Protein AF-0000000070257167 (afdb_homodimer)

Organism: Medicago truncatula (NCBI:txid3880)

Nearest PDB structures (foldseek):
  3zs3-assembly1_A  TM=9.873E-01  e=2.657E-37  Malus domestica
  2ahn-assembly1_A  TM=9.752E-01  e=2.116E-35  Prunus avium
  7p23-assembly2_B  TM=8.818E-01  e=1.161E-22  Puccinia graminis f. sp. tritici CRL 75-36-700-3
  1du5-assembly1_B  TM=8.766E-01  e=6.763E-22  Zea mays
  4mbt-assembly2_B  TM=9.005E-01  e=2.572E-20  Vitis vinifera

InterPro domains:
  IPR001938 Thaumatin family [PF00314] (28-242)
  IPR001938 Thaumatin family [PIRSF002703] (9-243)
  IPR001938 Thaumatin family [PR00347] (23-35)
  IPR001938 Thaumatin family [PR00347] (71-82)
  IPR001938 Thaumatin family [PR00347] (122-138)
  IPR001938 Thaumatin family [PR00347] (232-241)
  IPR001938 Thaumatin family [PS51367] (21-242)
  IPR001938 Thaumatin family [PTHR31048] (12-242)
  IPR001938 Thaumatin family [SM00205] (24-242)
  IPR017949 Thaumatin, conserved site [PS00316] (83-99)
  IPR037176 Osmotin/thaumatin-like superfamily [G3DSA:2.60.110.10] (22-242)
  IPR037176 Osmotin/thaumatin-like superfamily [SSF49870] (23-243)

pLDDT: mean 91.08, std 15.76, range [30.22, 98.94]

Radius of gyration: 24.65 Å; Cα contacts (8 Å, |Δi|>4): 1338; chains: 2; bounding box: 74×54×113 Å

Foldseek 3Di:
DPPPPPPPPPPPPPPPPPLFFFKEKEFEQDQAKWKKAKAWDDPDDTFPAGIDIHGHGRMDMGTDGPFTKIKMWIFAQWDQDPQFIFGLAQTQRPSDRGSRRGGTDDPTWMWIKGHHGPFAKIKIWIARQFWYAFWKKKFWADFDDPGDIHTQQFDLQVVAPPQQFDADPVGGGRIGGQPCNRPVDCLRQCDDVRVDPVSNDDDPRLVSRCVRGVQYHSHDNSPVRTMDMGTRNTHMYMYTNDDD/DDPPPPPPPPPPPPPPPPLFFFKEKEFEQDQAKWKKAKAWDDPDDDFPAGIDIHGHGRMDMGTDGPFTKIKMWIFAQWDQDPQFIFGLAQTQRPSDRGSRNGGGDDPTWMWIKGHHGPFAKIKIWIARQFWYAFWKKKFWADFDDPGDIHTQQFDLQVVAPPQQFDADPVGGGRIGGQPCNRPVDCLRQCDDVRVDPVSNDDDPRLVSRCVRGVQHHSHDNSPVRTMDIGTRNTHMYMYTNDDD

Secondary structure (DSSP, 8-state):
---------------------EEEEEEE-SSS-BEEEEEE-TTPPPPS-SB--B-TT-EEEEEE-SSEEEEEEEEBS-EEETTEEE-SBS---SSSSS-TT--PPSS--EEEEEEPGGG--EEEEEE-TT-BSS-EEEEEES-BS--PPEEE-S-GGGG--GGGEEEPTTSSEEEE--HHHHH--HHHHT-GGG-STTTS---HHHHHHHHH-TTSB-STT--TTT-EEEBS--EEEEEES---/---------------------EEEEEEE-SSS-BEEEEEE-TTPPPPS-SB--B-TT-EEEEEE-SSEEEEEEEEBS-EEETTEEE-SBS---SBSSS-TT--PPSS--EEEEEEPGGG--EEEEEE-TT-BSS-EEEEEES-BS--PPEEE-S-GGGG--GGGEEE-TTSSEEEE--HHHHH--HHHHT-GGG-STTTS---HHHHHHHHH-TTSB-STT--TTT-EEEBS--EEEEEES---

Sequence (488 aa):
MKNTHVALCFSLAFLFYAVGGAKVTFTNRCEYTVWPGTLTGDQKPQLSTTGFELGPGATIEVDLPSPWSGRFWGRTGCSNNNGKFSCATADCASGQVGCNGAGAIPPATLVEITVATNGGQDFYDVSNVDGFNVPMSVTPQGGSGDCKTSSCPGNINVVCPSELQVIGSDGSVVACKSACLALNEDKYCCRGDYNTEEKCPPTDYSMVFKNQCPGAYSYAYDDKSSTFTCFARPDYAITFCPSNMKNTHVALCFSLAFLFYAVGGAKVTFTNRCEYTVWPGTLTGDQKPQLSTTGFELGPGATIEVDLPSPWSGRFWGRTGCSNNNGKFSCATADCASGQVGCNGAGAIPPATLVEITVATNGGQDFYDVSNVDGFNVPMSVTPQGGSGDCKTSSCPGNINVVCPSELQVIGSDGSVVACKSACLALNEDKYCCRGDYNTEEKCPPTDYSMVFKNQCPGAYSYAYDDKSSTFTCFARPDYAITFCPSN

Solvent-accessible surface area (backbone atoms only — not comparable to full-atom values): 24733 Å² total; per-residue (Å²): 134,86,82,76,79,78,79,78,76,78,77,78,76,77,73,74,72,64,86,72,40,32,42,37,37,39,35,24,59,34,96,53,59,34,30,40,36,33,34,49,43,84,76,44,53,63,55,98,63,20,30,45,84,33,44,57,71,35,72,52,75,47,76,36,60,59,59,36,41,33,36,36,34,59,20,32,70,64,47,71,58,93,79,38,29,45,39,72,31,25,28,38,75,58,36,44,72,41,18,69,66,10,36,51,26,56,30,29,28,31,38,38,42,34,40,37,56,94,38,36,69,22,40,37,29,22,34,24,55,51,5,32,50,54,27,35,30,43,30,53,45,71,49,42,80,67,52,58,69,21,34,22,44,37,66,53,41,82,72,42,54,78,89,28,49,36,68,41,98,86,67,45,59,54,20,20,39,20,58,24,76,60,65,70,38,44,69,60,34,40,33,80,92,14,60,42,62,89,57,28,59,88,46,78,63,33,44,57,45,26,73,45,14,64,34,19,21,32,42,67,70,38,50,89,60,18,60,40,42,34,21,57,60,34,28,36,35,37,29,33,42,35,77,125,134,87,81,75,80,77,78,79,78,77,76,77,75,75,72,74,71,65,87,72,41,34,42,36,34,38,34,24,59,35,97,51,60,33,31,40,36,34,34,50,41,81,78,46,54,64,55,97,63,21,30,44,84,34,45,55,71,35,72,52,77,48,77,36,60,59,58,36,41,32,40,36,35,59,18,32,70,64,48,70,57,94,78,38,27,44,39,73,32,24,28,37,74,57,35,43,72,39,18,67,64,9,35,51,28,55,30,29,28,33,38,38,42,35,40,34,56,93,38,36,70,23,41,39,28,22,35,25,55,50,4,32,49,54,28,33,29,43,30,52,44,71,48,42,80,69,52,56,71,22,33,21,44,38,64,53,40,81,73,40,54,78,87,28,48,37,70,40,97,85,66,44,60,53,20,21,40,19,56,24,75,60,65,68,37,45,69,58,34,39,33,80,93,14,60,40,61,88,58,27,59,89,46,76,63,33,43,58,46,25,73,45,14,64,32,19,20,33,42,70,71,37,49,89,58,17,59,40,40,34,21,56,60,35,27,34,37,36,28,32,42,36,78,125

Structure (mmCIF, N/CA/C/O backbone):
data_AF-0000000070257167-model_v1
#
loop_
_entity.id
_entity.type
_entity.pdbx_description
1 polymer 'Allergen Pru protein, putative'
#
loop_
_atom_site.group_PDB
_atom_site.id
_atom_site.type_symbol
_atom_site.label_atom_id
_atom_site.label_alt_id
_atom_site.label_comp_id
_atom_site.label_asym_id
_atom_site.label_entity_id
_atom_site.label_seq_id
_atom_site.pdbx_PDB_ins_code
_atom_site.Cartn_x
_atom_site.Cartn_y
_atom_site.Cartn_z
_atom_site.occupancy
_atom_site.B_iso_or_equiv
_atom_site.auth_seq_id
_atom_site.auth_comp_id
_atom_site.auth_asym_id
_atom_site.auth_atom_id
_atom_site.pdbx_PDB_model_num
ATOM 1 N N . MET A 1 1 ? 49.188 25.219 -53.656 1 30.22 1 MET A N 1
ATOM 2 C CA . MET A 1 1 ? 48.812 24.125 -52.75 1 30.22 1 MET A CA 1
ATOM 3 C C . MET A 1 1 ? 47.594 24.531 -51.906 1 30.22 1 MET A C 1
ATOM 5 O O . MET A 1 1 ? 47.719 25.406 -51.031 1 30.22 1 MET A O 1
ATOM 9 N N . LYS A 1 2 ? 46.344 24.562 -52.562 1 38.53 2 LYS A N 1
ATOM 10 C CA . LYS A 1 2 ? 45.094 24.953 -51.938 1 38.53 2 LYS A CA 1
ATOM 11 C C . LYS A 1 2 ? 44.812 24.094 -50.719 1 38.53 2 LYS A C 1
ATOM 13 O O . LYS A 1 2 ? 44.906 22.875 -50.75 1 38.53 2 LYS A O 1
ATOM 18 N N . ASN A 1 3 ? 44.938 24.625 -49.469 1 40.5 3 ASN A N 1
ATOM 19 C CA . ASN A 1 3 ? 44.625 24.109 -48.125 1 40.5 3 ASN A CA 1
ATOM 20 C C . ASN A 1 3 ? 43.156 23.781 -48 1 40.5 3 ASN A C 1
ATOM 22 O O . ASN A 1 3 ? 42.312 24.688 -48.031 1 40.5 3 ASN A O 1
ATOM 26 N N . THR A 1 4 ? 42.625 22.672 -48.594 1 44.19 4 THR A N 1
ATOM 27 C CA . THR A 1 4 ? 41.281 22.219 -48.344 1 44.19 4 THR A CA 1
ATOM 28 C C . THR A 1 4 ? 41.031 21.938 -46.875 1 44.19 4 THR A C 1
ATOM 30 O O . THR A 1 4 ? 41.719 21.094 -46.281 1 44.19 4 THR A O 1
ATOM 33 N N . HIS A 1 5 ? 40.531 22.875 -46.094 1 41.56 5 HIS A N 1
ATOM 34 C CA . HIS A 1 5 ? 40.062 22.672 -44.719 1 41.56 5 HIS A CA 1
ATOM 35 C C . HIS A 1 5 ? 38.969 21.625 -44.656 1 41.56 5 HIS A C 1
ATOM 37 O O . HIS A 1 5 ? 37.969 21.734 -45.344 1 41.56 5 HIS A O 1
ATOM 43 N N . VAL A 1 6 ? 39.344 20.328 -44.469 1 47.47 6 VAL A N 1
ATOM 44 C CA . VAL A 1 6 ? 38.375 19.281 -44.188 1 47.47 6 VAL A CA 1
ATOM 45 C C . VAL A 1 6 ? 37.688 19.594 -42.844 1 47.47 6 VAL A C 1
ATOM 47 O O . VAL A 1 6 ? 38.312 19.734 -41.812 1 47.47 6 VAL A O 1
ATOM 50 N N . ALA A 1 7 ? 36.531 20.141 -42.938 1 39.12 7 ALA A N 1
ATOM 51 C CA . ALA A 1 7 ? 35.656 20.297 -41.781 1 39.12 7 ALA A CA 1
ATOM 52 C C . ALA A 1 7 ? 35.219 18.938 -41.219 1 39.12 7 ALA A C 1
ATOM 54 O O . ALA A 1 7 ? 34.562 18.156 -41.906 1 39.12 7 ALA A O 1
ATOM 55 N N . LEU A 1 8 ? 36 18.438 -40.281 1 39.59 8 LEU A N 1
ATOM 56 C CA . LEU A 1 8 ? 35.562 17.266 -39.531 1 39.59 8 LEU A CA 1
ATOM 57 C C . LEU A 1 8 ? 34.281 17.562 -38.75 1 39.59 8 LEU A C 1
ATOM 59 O O . LEU A 1 8 ? 34.281 18.438 -37.875 1 39.59 8 LEU A O 1
ATOM 63 N N . CYS A 1 9 ? 33.125 17.391 -39.344 1 35.88 9 CYS A N 1
ATOM 64 C CA . CYS A 1 9 ? 31.875 17.438 -38.594 1 35.88 9 CYS A CA 1
ATOM 65 C C . CYS A 1 9 ? 31.812 16.344 -37.531 1 35.88 9 CYS A C 1
ATOM 67 O O . CYS A 1 9 ? 31.859 15.164 -37.875 1 35.88 9 CYS A O 1
ATOM 69 N N . PHE A 1 10 ? 32.281 16.656 -36.312 1 37.31 10 PHE A N 1
ATOM 70 C CA . PHE A 1 10 ? 32.031 15.766 -35.188 1 37.31 10 PHE A CA 1
ATOM 71 C C . PHE A 1 10 ? 30.547 15.602 -34.938 1 37.31 10 PHE A C 1
ATOM 73 O O . PHE A 1 10 ? 29.875 16.562 -34.531 1 37.31 10 PHE A O 1
ATOM 80 N N . SER A 1 11 ? 29.875 14.695 -35.625 1 35.47 11 SER A N 1
ATOM 81 C CA . SER A 1 11 ? 28.516 14.336 -35.188 1 35.47 11 SER A CA 1
ATOM 82 C C . SER A 1 11 ? 28.516 13.828 -33.75 1 35.47 11 SER A C 1
ATOM 84 O O . SER A 1 11 ? 29.172 12.828 -33.438 1 35.47 11 SER A O 1
ATOM 86 N N . LEU A 1 12 ? 28.312 14.656 -32.781 1 38.53 12 LEU A N 1
ATOM 87 C CA . LEU A 1 12 ? 28.016 14.211 -31.438 1 38.53 12 LEU A CA 1
ATOM 88 C C . LEU A 1 12 ? 26.766 13.328 -31.422 1 38.53 12 LEU A C 1
ATOM 90 O O . LEU A 1 12 ? 25.656 13.812 -31.641 1 38.53 12 LEU A O 1
ATOM 94 N N . ALA A 1 13 ? 26.875 12.023 -31.656 1 37.94 13 ALA A N 1
ATOM 95 C CA . ALA A 1 13 ? 25.797 11.086 -31.375 1 37.94 13 ALA A CA 1
ATOM 96 C C . ALA A 1 13 ? 25.328 11.219 -29.922 1 37.94 13 ALA A C 1
ATOM 98 O O . ALA A 1 13 ? 26.078 10.953 -29 1 37.94 13 ALA A O 1
ATOM 99 N N . PHE A 1 14 ? 24.391 12.031 -29.672 1 35.66 14 PHE A N 1
ATOM 100 C CA . PHE A 1 14 ? 23.703 11.992 -28.375 1 35.66 14 PHE A CA 1
ATOM 101 C C . PHE A 1 14 ? 23.188 10.586 -28.094 1 35.66 14 PHE A C 1
ATOM 103 O O . PHE A 1 14 ? 22.297 10.094 -28.781 1 35.66 14 PHE A O 1
ATOM 110 N N . LEU A 1 15 ? 23.984 9.734 -27.484 1 36.22 15 LEU A N 1
ATOM 111 C CA . LEU A 1 15 ? 23.469 8.5 -26.906 1 36.22 15 LEU A CA 1
ATOM 112 C C . LEU A 1 15 ? 22.281 8.781 -26 1 36.22 15 LEU A C 1
ATOM 114 O O . LEU A 1 15 ? 22.453 9.383 -24.922 1 36.22 15 LEU A O 1
ATOM 118 N N . PHE A 1 16 ? 21.172 8.93 -26.547 1 35.41 16 PHE A N 1
ATOM 119 C CA . PHE A 1 16 ? 19.984 8.852 -25.703 1 35.41 16 PHE A CA 1
ATOM 120 C C . PHE A 1 16 ? 20.062 7.668 -24.75 1 35.41 16 PHE A C 1
ATOM 122 O O . PHE A 1 16 ? 20.125 6.516 -25.172 1 35.41 16 PHE A O 1
ATOM 129 N N . TYR A 1 17 ? 20.875 7.836 -23.672 1 38.59 17 TYR A N 1
ATOM 130 C CA . TYR A 1 17 ? 20.734 6.84 -22.625 1 38.59 17 TYR A CA 1
ATOM 131 C C . TYR A 1 17 ? 19.266 6.574 -22.312 1 38.59 17 TYR A C 1
ATOM 133 O O . TYR A 1 17 ? 18.531 7.477 -21.891 1 38.59 17 TYR A O 1
ATOM 141 N N . ALA A 1 18 ? 18.656 5.883 -23.062 1 43.88 18 ALA A N 1
ATOM 142 C CA . ALA A 1 18 ? 17.344 5.398 -22.641 1 43.88 18 ALA A CA 1
ATOM 143 C C . ALA A 1 18 ? 17.344 5.012 -21.172 1 43.88 18 ALA A C 1
ATOM 145 O O . ALA A 1 18 ? 18.141 4.176 -20.75 1 43.88 18 ALA A O 1
ATOM 146 N N . VAL A 1 19 ? 17.297 5.875 -20.203 1 53 19 VAL A N 1
ATOM 147 C CA . VAL A 1 19 ? 17.109 5.461 -18.812 1 53 19 VAL A CA 1
ATOM 148 C C . VAL A 1 19 ? 16.281 4.18 -18.766 1 53 19 VAL A C 1
ATOM 150 O O . VAL A 1 19 ? 15.07 4.199 -19.047 1 53 19 VAL A O 1
ATOM 153 N N . GLY A 1 20 ? 16.828 3.008 -19.234 1 67.06 20 GLY A N 1
ATOM 154 C CA . GLY A 1 20 ? 16.359 1.662 -19.5 1 67.06 20 GLY A CA 1
ATOM 155 C C . GLY A 1 20 ? 15.719 1.002 -18.281 1 67.06 20 GLY A C 1
ATOM 156 O O . GLY A 1 20 ? 16.375 0.823 -17.266 1 67.06 20 GLY A O 1
ATOM 157 N N . GLY A 1 21 ? 14.32 1.245 -17.938 1 84.38 21 GLY A N 1
ATOM 158 C CA . GLY A 1 21 ? 13.531 0.478 -17 1 84.38 21 GLY A CA 1
ATOM 159 C C . GLY A 1 21 ? 13.383 -0.982 -17.375 1 84.38 21 GLY A C 1
ATOM 160 O O . GLY A 1 21 ? 14.227 -1.524 -18.094 1 84.38 21 GLY A O 1
ATOM 161 N N . ALA A 1 22 ? 12.648 -1.695 -16.625 1 93.12 22 ALA A N 1
ATOM 162 C CA . ALA A 1 22 ? 12.32 -3.092 -16.906 1 93.12 22 ALA A CA 1
ATOM 163 C C . ALA A 1 22 ? 10.938 -3.213 -17.516 1 93.12 22 ALA A C 1
ATOM 165 O O . ALA A 1 22 ? 10.203 -2.223 -17.625 1 93.12 22 ALA A O 1
ATOM 166 N N . LYS A 1 23 ? 10.766 -4.355 -18.109 1 96 23 LYS A N 1
ATOM 167 C CA . LYS A 1 23 ? 9.43 -4.719 -18.578 1 96 23 LYS A CA 1
ATOM 168 C C . LYS A 1 23 ? 8.891 -5.926 -17.812 1 96 23 LYS A C 1
ATOM 170 O O . LYS A 1 23 ? 9.633 -6.875 -17.547 1 96 23 LYS A O 1
ATOM 175 N N . VAL A 1 24 ? 7.633 -5.832 -17.531 1 98.44 24 VAL A N 1
ATOM 176 C CA . VAL A 1 24 ? 6.965 -6.992 -16.953 1 98.44 24 VAL A CA 1
ATOM 177 C C . VAL A 1 24 ? 5.934 -7.543 -17.938 1 98.44 24 VAL A C 1
ATOM 179 O O . VAL A 1 24 ? 5.059 -6.812 -18.406 1 98.44 24 VAL A O 1
ATOM 182 N N . THR A 1 25 ? 6.078 -8.805 -18.25 1 98.81 25 THR A N 1
ATOM 183 C CA . THR A 1 25 ? 5.09 -9.508 -19.062 1 98.81 25 THR A CA 1
ATOM 184 C C . THR A 1 25 ? 4.18 -10.367 -18.188 1 98.81 25 THR A C 1
ATOM 186 O O . THR A 1 25 ? 4.652 -11.266 -17.484 1 98.81 25 THR A O 1
ATOM 189 N N . PHE A 1 26 ? 2.877 -10.07 -18.297 1 98.88 26 PHE A N 1
ATOM 190 C CA . PHE A 1 26 ? 1.889 -10.867 -17.578 1 98.88 26 PHE A CA 1
ATOM 191 C C . PHE A 1 26 ? 1.278 -11.922 -18.484 1 98.88 26 PHE A C 1
ATOM 193 O O . PHE A 1 26 ? 0.907 -11.633 -19.625 1 98.88 26 PHE A O 1
ATOM 200 N N . THR A 1 27 ? 1.219 -13.125 -17.953 1 98.94 27 THR A N 1
ATOM 201 C CA . THR A 1 27 ? 0.53 -14.195 -18.672 1 98.94 27 THR A CA 1
ATOM 202 C C . THR A 1 27 ? -0.443 -14.914 -17.734 1 98.94 27 THR A C 1
ATOM 204 O O . THR A 1 27 ? -0.091 -15.266 -16.609 1 98.94 27 THR A O 1
ATOM 207 N N . ASN A 1 28 ? -1.679 -15.125 -18.234 1 98.94 28 ASN A N 1
ATOM 208 C CA . ASN A 1 28 ? -2.664 -15.883 -17.469 1 98.94 28 ASN A CA 1
ATOM 209 C C . ASN A 1 28 ? -2.758 -17.328 -17.969 1 98.94 28 ASN A C 1
ATOM 211 O O . ASN A 1 28 ? -3.277 -17.578 -19.047 1 98.94 28 ASN A O 1
ATOM 215 N N . ARG A 1 29 ? -2.299 -18.188 -17.109 1 98.81 29 ARG A N 1
ATOM 216 C CA . ARG A 1 29 ? -2.395 -19.609 -17.469 1 98.81 29 ARG A CA 1
ATOM 217 C C . ARG A 1 29 ? -3.494 -20.297 -16.672 1 98.81 29 ARG A C 1
ATOM 219 O O . ARG A 1 29 ? -3.562 -21.531 -16.641 1 98.81 29 ARG A O 1
ATOM 226 N N . CYS A 1 30 ? -4.238 -19.562 -15.93 1 98.5 30 CYS A N 1
ATOM 227 C CA . CYS A 1 30 ? -5.426 -20.109 -15.289 1 98.5 30 CYS A CA 1
ATOM 228 C C . CYS A 1 30 ? -6.512 -20.422 -16.312 1 98.5 30 CYS A C 1
ATOM 230 O O . CYS A 1 30 ? -6.473 -19.906 -17.438 1 98.5 30 CYS A O 1
ATOM 232 N N . GLU A 1 31 ? -7.504 -21.25 -15.859 1 97.88 31 GLU A N 1
ATOM 233 C CA . GLU A 1 31 ? -8.672 -21.547 -16.688 1 97.88 31 GLU A CA 1
ATOM 234 C C . GLU A 1 31 ? -9.742 -20.469 -16.516 1 97.88 31 GLU A C 1
ATOM 236 O O . GLU A 1 31 ? -10.789 -20.516 -17.172 1 97.88 31 GLU A O 1
ATOM 241 N N . TYR A 1 32 ? -9.508 -19.5 -15.672 1 97.94 32 TYR A N 1
ATOM 242 C CA . TYR A 1 32 ? -10.422 -18.406 -15.391 1 97.94 32 TYR A CA 1
ATOM 243 C C . TYR A 1 32 ? -9.742 -17.047 -15.609 1 97.94 32 TYR A C 1
ATOM 245 O O . TYR A 1 32 ? -8.516 -16.984 -15.727 1 97.94 32 TYR A O 1
ATOM 253 N N . THR A 1 33 ? -10.586 -15.961 -15.75 1 98.69 33 THR A N 1
ATOM 254 C CA . THR A 1 33 ? -10.062 -14.617 -15.922 1 98.69 33 THR A CA 1
ATOM 255 C C . THR A 1 33 ? -9.438 -14.109 -14.625 1 98.69 33 THR A C 1
ATOM 257 O O . THR A 1 33 ? -9.977 -14.328 -13.539 1 98.69 33 THR A O 1
ATOM 260 N N . VAL A 1 34 ? -8.312 -13.523 -14.75 1 98.88 34 VAL A N 1
ATOM 261 C CA . VAL A 1 34 ? -7.668 -12.797 -13.656 1 98.88 34 VAL A CA 1
ATOM 262 C C . VAL A 1 34 ? -7.602 -11.312 -13.992 1 98.88 34 VAL A C 1
ATOM 264 O O . VAL A 1 34 ? -7.555 -10.938 -15.164 1 98.88 34 VAL A O 1
ATOM 267 N N . TRP A 1 35 ? -7.703 -10.469 -12.992 1 98.94 35 TRP A N 1
ATOM 268 C CA . TRP A 1 35 ? -7.551 -9.031 -13.148 1 98.94 35 TRP A CA 1
ATOM 269 C C . TRP A 1 35 ? -6.336 -8.523 -12.375 1 98.94 35 TRP A C 1
ATOM 271 O O . TRP A 1 35 ? -6.445 -8.18 -11.195 1 98.94 35 TRP A O 1
ATOM 281 N N . PRO A 1 36 ? -5.199 -8.445 -13.016 1 98.94 36 PRO A N 1
ATOM 282 C CA . PRO A 1 36 ? -4.004 -7.969 -12.328 1 98.94 36 PRO A CA 1
ATOM 283 C C . PRO A 1 36 ? -4.148 -6.539 -11.812 1 98.94 36 PRO A C 1
ATOM 285 O O . PRO A 1 36 ? -4.777 -5.703 -12.469 1 98.94 36 PRO A O 1
ATOM 288 N N . GLY A 1 37 ? -3.652 -6.328 -10.578 1 98.5 37 GLY A N 1
ATOM 289 C CA . GLY A 1 37 ? -3.451 -5 -10.023 1 98.5 37 GLY A CA 1
ATOM 290 C C . GLY A 1 37 ? -1.99 -4.664 -9.797 1 98.5 37 GLY A C 1
ATOM 291 O O . GLY A 1 37 ? -1.148 -5.559 -9.695 1 98.5 37 GLY A O 1
ATOM 292 N N . THR A 1 38 ? -1.685 -3.363 -9.789 1 97.62 38 THR A N 1
ATOM 293 C CA . THR A 1 38 ? -0.337 -2.891 -9.492 1 97.62 38 THR A CA 1
ATOM 294 C C . THR A 1 38 ? -0.37 -1.793 -8.438 1 97.62 38 THR A C 1
ATOM 296 O O . THR A 1 38 ? -1.324 -1.015 -8.367 1 97.62 38 THR A O 1
ATOM 299 N N . LEU A 1 39 ? 0.664 -1.752 -7.625 1 95.38 39 LEU A N 1
ATOM 300 C CA . LEU A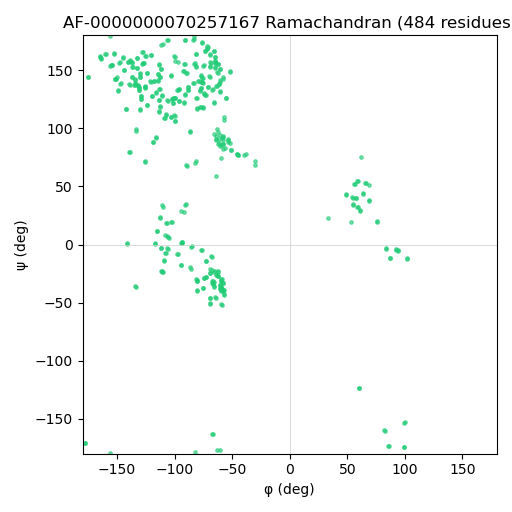 1 39 ? 0.851 -0.678 -6.656 1 95.38 39 LEU A CA 1
ATOM 301 C C . LEU A 1 39 ? 2.324 -0.305 -6.535 1 95.38 39 LEU A C 1
ATOM 303 O O . LEU A 1 39 ? 3.154 -1.144 -6.176 1 95.38 39 LEU A O 1
ATOM 307 N N . THR A 1 40 ? 2.625 0.931 -6.906 1 92.31 40 THR A N 1
ATOM 308 C CA . THR A 1 40 ? 3.973 1.459 -6.711 1 92.31 40 THR A CA 1
ATOM 309 C C . THR A 1 40 ? 4.188 1.874 -5.258 1 92.31 40 THR A C 1
ATOM 311 O O . THR A 1 40 ? 3.312 2.49 -4.648 1 92.31 40 THR A O 1
ATOM 314 N N . GLY A 1 41 ? 5.371 1.402 -4.781 1 84.38 41 GLY A N 1
ATOM 315 C CA . GLY A 1 41 ? 5.77 1.826 -3.449 1 84.38 41 GLY A CA 1
ATOM 316 C C . GLY A 1 41 ? 6.453 3.182 -3.432 1 84.38 41 GLY A C 1
ATOM 317 O O . GLY A 1 41 ? 6.695 3.771 -4.488 1 84.38 41 GLY A O 1
ATOM 318 N N . ASP A 1 42 ? 6.914 3.811 -2.311 1 65.5 42 ASP A N 1
ATOM 319 C CA . ASP A 1 42 ? 7.91 4.859 -2.107 1 65.5 42 ASP A CA 1
ATOM 320 C C . ASP A 1 42 ? 7.422 6.195 -2.668 1 65.5 42 ASP A C 1
ATOM 322 O O . ASP A 1 42 ? 8.188 6.922 -3.307 1 65.5 42 ASP A O 1
ATOM 326 N N . GLN A 1 43 ? 6.391 6.758 -2.473 1 68.56 43 GLN A N 1
ATOM 327 C CA . GLN A 1 43 ? 5.984 8.109 -2.85 1 68.56 43 GLN A CA 1
ATOM 328 C C . GLN A 1 43 ? 6.188 8.344 -4.344 1 68.56 43 GLN A C 1
ATOM 330 O O . GLN A 1 43 ? 6.387 9.484 -4.773 1 68.56 43 GLN A O 1
ATOM 335 N N . LYS A 1 44 ? 6.293 7.297 -5.102 1 76.19 44 LYS A N 1
ATOM 336 C CA . LYS A 1 44 ? 6.457 7.406 -6.547 1 76.19 44 LYS A CA 1
ATOM 337 C C . LYS A 1 44 ? 5.117 7.254 -7.266 1 76.19 44 LYS A C 1
ATOM 339 O O . LYS A 1 44 ? 4.18 6.664 -6.727 1 76.19 44 LYS A O 1
ATOM 344 N N . PRO A 1 45 ? 5.156 7.816 -8.453 1 80.62 45 PRO A N 1
ATOM 345 C CA . PRO A 1 45 ? 3.922 7.711 -9.234 1 80.62 45 PRO A CA 1
ATOM 346 C C . PRO A 1 45 ? 3.551 6.262 -9.547 1 80.62 45 PRO A C 1
ATOM 348 O O . PRO A 1 45 ? 4.434 5.426 -9.758 1 80.62 45 PRO A O 1
ATOM 351 N N . GLN A 1 46 ? 2.207 6.059 -9.617 1 92.06 46 GLN A N 1
ATOM 352 C CA . GLN A 1 46 ? 1.721 4.758 -10.062 1 92.06 46 GLN A CA 1
ATOM 353 C C . GLN A 1 46 ? 2.109 4.496 -11.516 1 92.06 46 GLN A C 1
ATOM 355 O O . GLN A 1 46 ? 2.416 5.43 -12.266 1 92.06 46 GLN A O 1
ATOM 360 N N . LEU A 1 47 ? 2.133 3.207 -11.875 1 93.62 47 LEU A N 1
ATOM 361 C CA . LEU A 1 47 ? 2.395 2.828 -13.258 1 93.62 47 LEU A CA 1
ATOM 362 C C . LEU A 1 47 ? 1.272 3.301 -14.172 1 93.62 47 LEU A C 1
ATOM 364 O O . LEU A 1 47 ? 0.22 3.736 -13.695 1 93.62 47 LEU A O 1
ATOM 368 N N . SER A 1 48 ? 1.55 3.244 -15.5 1 91.94 48 SER A N 1
ATOM 369 C CA . SER A 1 48 ? 0.588 3.744 -16.484 1 91.94 48 SER A CA 1
ATOM 370 C C . SER A 1 48 ? -0.717 2.957 -16.422 1 91.94 48 SER A C 1
ATOM 372 O O . SER A 1 48 ? -1.78 3.482 -16.766 1 91.94 48 SER A O 1
ATOM 374 N N . THR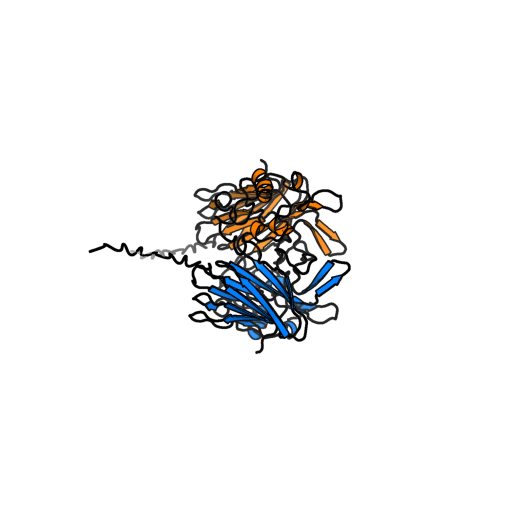 A 1 49 ? -0.652 1.739 -16 1 95.44 49 THR A N 1
ATOM 375 C CA . THR A 1 49 ? -1.838 0.941 -15.711 1 95.44 49 THR A CA 1
ATOM 376 C C . THR A 1 49 ? -1.78 0.382 -14.289 1 95.44 49 THR A C 1
ATOM 378 O O . THR A 1 49 ? -0.716 -0.026 -13.82 1 95.44 49 THR A O 1
ATOM 381 N N . THR A 1 50 ? -2.92 0.474 -13.641 1 97 50 THR A N 1
ATOM 382 C CA . THR A 1 50 ? -2.945 0.007 -12.258 1 97 50 THR A CA 1
ATOM 383 C C . THR A 1 50 ? -3.908 -1.168 -12.102 1 97 50 THR A C 1
ATOM 385 O O . THR A 1 50 ? -4.133 -1.65 -10.992 1 97 50 THR A O 1
ATOM 388 N N . GLY A 1 51 ? -4.516 -1.567 -13.188 1 98.31 51 GLY A N 1
ATOM 389 C CA . GLY A 1 51 ? -5.441 -2.688 -13.234 1 98.31 51 GLY A CA 1
ATOM 390 C C . GLY A 1 51 ? -5.918 -3.008 -14.641 1 98.31 51 GLY A C 1
ATOM 391 O O . GLY A 1 51 ? -6.133 -2.104 -15.453 1 98.31 51 GLY A O 1
ATOM 392 N N . PHE A 1 52 ? -6.113 -4.262 -14.961 1 98.62 52 PHE A N 1
ATOM 393 C CA . PHE A 1 52 ? -6.547 -4.68 -16.297 1 98.62 52 PHE A CA 1
ATOM 394 C C . PHE A 1 52 ? -7.07 -6.113 -16.266 1 98.62 52 PHE A C 1
ATOM 396 O O . PHE A 1 52 ? -6.812 -6.855 -15.312 1 98.62 52 PHE A O 1
ATOM 403 N N . GLU A 1 53 ? -7.836 -6.418 -17.281 1 98.62 53 GLU A N 1
ATOM 404 C CA . GLU A 1 53 ? -8.383 -7.758 -17.453 1 98.62 53 GLU A CA 1
ATOM 405 C C . GLU A 1 53 ? -7.422 -8.648 -18.25 1 98.62 53 GLU A C 1
ATOM 407 O O . GLU A 1 53 ? -6.809 -8.195 -19.219 1 98.62 53 GLU A O 1
ATOM 412 N N . LEU A 1 54 ? -7.262 -9.852 -17.766 1 98.81 54 LEU A N 1
ATOM 413 C CA . LEU A 1 54 ? -6.402 -10.828 -18.422 1 98.81 54 LEU A CA 1
ATOM 414 C C . LEU A 1 54 ? -7.102 -12.18 -18.516 1 98.81 54 LEU A C 1
ATOM 416 O O . LEU A 1 54 ? -7.074 -12.969 -17.578 1 98.81 54 LEU A O 1
ATOM 420 N N . GLY A 1 55 ? -7.672 -12.453 -19.703 1 98.75 55 GLY A N 1
ATOM 421 C CA . GLY A 1 55 ? -8.344 -13.727 -19.891 1 98.75 55 GLY A CA 1
ATOM 422 C C . GLY A 1 55 ? -7.387 -14.898 -19.984 1 98.75 55 GLY A C 1
ATOM 423 O O . GLY A 1 55 ? -6.176 -14.711 -20.094 1 98.75 55 GLY A O 1
ATOM 424 N N . PRO A 1 56 ? -8.016 -16.156 -19.953 1 98.69 56 PRO A N 1
ATOM 425 C CA . PRO A 1 56 ? -7.16 -17.328 -20.078 1 98.69 56 PRO A CA 1
ATOM 426 C C . PRO A 1 56 ? -6.289 -17.297 -21.328 1 98.69 56 PRO A C 1
ATOM 428 O O . PRO A 1 56 ? -6.789 -17.062 -22.422 1 98.69 56 PRO A O 1
ATOM 431 N N . GLY A 1 57 ? -4.977 -17.453 -21.109 1 98.5 57 GLY A N 1
ATOM 432 C CA . GLY A 1 57 ? -4.043 -17.516 -22.219 1 98.5 57 GLY A CA 1
ATOM 433 C C . GLY A 1 57 ?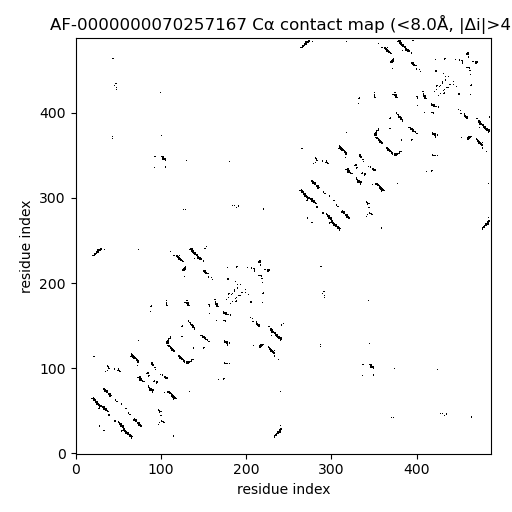 -3.553 -16.156 -22.672 1 98.5 57 GLY A C 1
ATOM 434 O O . GLY A 1 57 ? -2.592 -16.047 -23.438 1 98.5 57 GLY A O 1
ATOM 435 N N . ALA A 1 58 ? -4.129 -15.07 -22.234 1 98.75 58 ALA A N 1
ATOM 436 C CA . ALA A 1 58 ? -3.789 -13.719 -22.672 1 98.75 58 ALA A CA 1
ATOM 437 C C . ALA A 1 58 ? -2.469 -13.266 -22.062 1 98.75 58 ALA A C 1
ATOM 439 O O . ALA A 1 58 ? -2.049 -13.773 -21.016 1 98.75 58 ALA A O 1
ATOM 440 N N . THR A 1 59 ? -1.818 -12.359 -22.75 1 98.69 59 THR A N 1
ATOM 441 C CA . THR A 1 59 ? -0.559 -11.766 -22.312 1 98.69 59 THR A CA 1
ATOM 442 C C . THR A 1 59 ? -0.583 -10.25 -22.5 1 98.69 59 THR A C 1
ATOM 444 O O . THR A 1 59 ? -1.139 -9.742 -23.469 1 98.69 59 THR A O 1
ATOM 447 N N . ILE A 1 60 ? -0.002 -9.516 -21.547 1 98.19 60 ILE A N 1
ATOM 448 C CA . ILE A 1 60 ? 0.135 -8.062 -21.656 1 98.19 60 ILE A CA 1
ATOM 449 C C . ILE A 1 60 ? 1.46 -7.629 -21.047 1 98.19 60 ILE A C 1
ATOM 451 O O . ILE A 1 60 ? 1.999 -8.305 -20.156 1 98.19 60 ILE A O 1
ATOM 455 N N . GLU A 1 61 ? 2.01 -6.559 -21.547 1 97.56 61 GLU A N 1
ATOM 456 C CA . GLU A 1 61 ? 3.268 -6.02 -21.031 1 97.56 61 GLU A CA 1
ATOM 457 C C . GLU A 1 61 ? 3.055 -4.668 -20.344 1 97.56 61 GLU A C 1
ATOM 459 O O . GLU A 1 61 ? 2.232 -3.867 -20.797 1 97.56 61 GLU A O 1
ATOM 464 N N . VAL A 1 62 ? 3.801 -4.465 -19.297 1 95.94 62 VAL A N 1
ATOM 465 C CA . VAL A 1 62 ? 3.807 -3.195 -18.578 1 95.94 62 VAL A CA 1
ATOM 466 C C . VAL A 1 62 ? 5.246 -2.738 -18.344 1 95.94 62 VAL A C 1
ATOM 468 O O . VAL A 1 62 ? 6.094 -3.525 -17.922 1 95.94 62 VAL A O 1
ATOM 471 N N . ASP A 1 63 ? 5.527 -1.45 -18.562 1 93.12 63 ASP A N 1
ATOM 472 C CA . ASP A 1 63 ? 6.863 -0.901 -18.328 1 93.12 63 ASP A CA 1
ATOM 473 C C . ASP A 1 63 ? 7.066 -0.545 -16.859 1 93.12 63 ASP A C 1
ATOM 475 O O . ASP A 1 63 ? 6.156 -0.019 -16.219 1 93.12 63 ASP A O 1
ATOM 479 N N . LEU A 1 64 ? 8.266 -0.881 -16.406 1 93.31 64 LEU A N 1
ATOM 480 C CA . LEU A 1 64 ? 8.695 -0.457 -15.07 1 93.31 64 LEU A CA 1
ATOM 481 C C . LEU A 1 64 ? 9.812 0.578 -15.172 1 93.31 64 LEU A C 1
ATOM 483 O O . LEU A 1 64 ? 10.82 0.353 -15.844 1 93.31 64 LEU A O 1
ATOM 487 N N . PRO A 1 65 ? 9.633 1.685 -14.492 1 89.81 65 PRO A N 1
ATOM 488 C CA . PRO A 1 65 ? 10.766 2.615 -14.438 1 89.81 65 PRO A CA 1
ATOM 489 C C . PRO A 1 65 ? 11.883 2.121 -13.523 1 89.81 65 PRO A C 1
ATOM 491 O O . PRO A 1 65 ? 11.734 1.104 -12.844 1 89.81 65 PRO A O 1
ATOM 494 N N . SER A 1 66 ? 12.992 2.76 -13.656 1 89.25 66 SER A N 1
ATOM 495 C CA . SER A 1 66 ? 14.125 2.543 -12.758 1 89.25 66 SER A CA 1
ATOM 496 C C . SER A 1 66 ? 14.594 3.854 -12.141 1 89.25 66 SER A C 1
ATOM 498 O O . SER A 1 66 ? 14.836 4.832 -12.852 1 89.25 66 SER A O 1
ATOM 500 N N . PRO A 1 67 ? 14.828 3.775 -10.742 1 88.69 67 PRO A N 1
ATOM 501 C CA . PRO A 1 67 ? 14.461 2.693 -9.828 1 88.69 67 PRO A CA 1
ATOM 502 C C . PRO A 1 67 ? 12.953 2.592 -9.617 1 88.69 67 PRO A C 1
ATOM 504 O O . PRO A 1 67 ? 12.219 3.533 -9.93 1 88.69 67 PRO A O 1
ATOM 507 N N . TRP A 1 68 ? 12.531 1.439 -9.234 1 91.75 68 TRP A N 1
ATOM 508 C CA . TRP A 1 68 ? 11.125 1.251 -8.914 1 91.75 68 TRP A CA 1
ATOM 509 C C . TRP A 1 68 ? 10.945 0.14 -7.887 1 91.75 68 TRP A C 1
ATOM 511 O O . TRP A 1 68 ? 11.656 -0.868 -7.918 1 91.75 68 TRP A O 1
ATOM 521 N N . SER A 1 69 ? 10.031 0.311 -6.984 1 92.94 69 SER A N 1
ATOM 522 C CA . SER A 1 69 ? 9.586 -0.747 -6.082 1 92.94 69 SER A CA 1
ATOM 523 C C . SER A 1 69 ? 8.062 -0.785 -5.98 1 92.94 69 SER A C 1
ATOM 525 O O . SER A 1 69 ? 7.414 0.261 -5.922 1 92.94 69 SER A O 1
ATOM 527 N N . GLY A 1 70 ? 7.562 -2.006 -6.016 1 94.56 70 GLY A N 1
ATOM 528 C CA . GLY A 1 70 ? 6.117 -2.15 -5.93 1 94.56 70 GLY A CA 1
ATOM 529 C C . GLY A 1 70 ? 5.66 -3.596 -5.926 1 94.56 70 GLY A C 1
ATOM 530 O O . GLY A 1 70 ? 6.453 -4.5 -5.652 1 94.56 70 GLY A O 1
ATOM 531 N N . ARG A 1 71 ? 4.332 -3.695 -6.047 1 96 71 ARG A N 1
ATOM 532 C CA . ARG A 1 71 ? 3.764 -5.039 -5.992 1 96 71 ARG A CA 1
ATOM 533 C C . ARG A 1 71 ? 2.695 -5.227 -7.066 1 96 71 ARG A C 1
ATOM 535 O O . ARG A 1 71 ? 2.107 -4.25 -7.543 1 96 71 ARG A O 1
ATOM 542 N N . PHE A 1 72 ? 2.547 -6.473 -7.453 1 98.19 72 PHE A N 1
ATOM 543 C CA . PHE A 1 72 ? 1.534 -6.961 -8.383 1 98.19 72 PHE A CA 1
ATOM 544 C C . PHE A 1 72 ? 0.71 -8.078 -7.75 1 98.19 72 PHE A C 1
ATOM 546 O O . PHE A 1 72 ? 1.217 -8.836 -6.922 1 98.19 72 PHE A O 1
ATOM 553 N N . TRP A 1 73 ? -0.542 -8.125 -8.141 1 98.69 73 TRP A N 1
ATOM 554 C CA . TRP A 1 73 ? -1.383 -9.219 -7.668 1 98.69 73 TRP A CA 1
ATOM 555 C C . TRP A 1 73 ? -2.494 -9.523 -8.672 1 98.69 73 TRP A C 1
ATOM 557 O O . TRP A 1 73 ? -2.682 -8.781 -9.641 1 98.69 73 TRP A O 1
ATOM 567 N N . GLY A 1 74 ? -3.113 -10.695 -8.523 1 98.88 74 GLY A N 1
ATOM 568 C CA . GLY A 1 74 ? -4.262 -11.055 -9.344 1 98.88 74 GLY A CA 1
ATOM 569 C C . GLY A 1 74 ? -5.574 -10.992 -8.586 1 98.88 74 GLY A C 1
ATOM 570 O O . GLY A 1 74 ? -5.723 -11.633 -7.539 1 98.88 74 GLY A O 1
ATOM 571 N N . ARG A 1 75 ? -6.516 -10.219 -9.078 1 98.94 75 ARG A N 1
ATOM 572 C CA . ARG A 1 75 ? -7.875 -10.227 -8.547 1 98.94 75 ARG A CA 1
ATOM 573 C C . ARG A 1 75 ? -8.734 -11.266 -9.25 1 98.94 75 ARG A C 1
ATOM 575 O O . ARG A 1 75 ? -8.531 -11.555 -10.43 1 98.94 75 ARG A O 1
ATOM 582 N N . THR A 1 76 ? -9.703 -11.875 -8.539 1 98.69 76 THR A N 1
ATOM 583 C CA . THR A 1 76 ? -10.57 -12.883 -9.141 1 98.69 76 THR A CA 1
ATOM 584 C C . THR A 1 76 ? -12.031 -12.609 -8.789 1 98.69 76 THR A C 1
ATOM 586 O O . THR A 1 76 ? -12.328 -11.898 -7.828 1 98.69 76 THR A O 1
ATOM 589 N N . GLY A 1 77 ? -12.906 -13.188 -9.586 1 98.06 77 GLY A N 1
ATOM 590 C CA . GLY A 1 77 ? -14.336 -13.062 -9.352 1 98.06 77 GLY A CA 1
ATOM 591 C C . GLY A 1 77 ? -14.828 -11.633 -9.477 1 98.06 77 GLY A C 1
ATOM 592 O O . GLY A 1 77 ? -15.648 -11.18 -8.672 1 98.06 77 GLY A O 1
ATOM 593 N N . CYS A 1 78 ? -14.359 -10.969 -10.5 1 98.12 78 CYS A N 1
ATOM 594 C CA . CYS A 1 78 ? -14.711 -9.562 -10.656 1 98.12 78 CYS A CA 1
ATOM 595 C C . CYS A 1 78 ? -15.953 -9.406 -11.523 1 98.12 78 CYS A C 1
ATOM 597 O O . CYS A 1 78 ? -16.203 -10.227 -12.406 1 98.12 78 CYS A O 1
ATOM 599 N N . SER A 1 79 ? -16.641 -8.375 -11.195 1 97.12 79 SER A N 1
ATOM 600 C CA . SER A 1 79 ? -17.812 -8.016 -11.977 1 97.12 79 SER A CA 1
ATOM 601 C C . SER A 1 79 ? -18.125 -6.531 -11.852 1 97.12 79 SER A C 1
ATOM 603 O O . SER A 1 79 ? -17.625 -5.859 -10.953 1 97.12 79 SER A O 1
ATOM 605 N N . ASN A 1 80 ? -18.781 -5.992 -12.859 1 96.38 80 ASN A N 1
ATOM 606 C CA . ASN A 1 80 ? -19.312 -4.633 -12.82 1 96.38 80 ASN A CA 1
ATOM 607 C C . ASN A 1 80 ? -20.797 -4.621 -12.508 1 96.38 80 ASN A C 1
ATOM 609 O O . ASN A 1 80 ? -21.609 -5.074 -13.32 1 96.38 80 ASN A O 1
ATOM 613 N N . ASN A 1 81 ? -21.094 -4.227 -11.297 1 93.69 81 ASN A N 1
ATOM 614 C CA . ASN A 1 81 ? -22.5 -4.109 -10.883 1 93.69 81 ASN A CA 1
ATOM 615 C C . ASN A 1 81 ? -22.953 -2.652 -10.867 1 93.69 81 ASN A C 1
ATOM 617 O O . ASN A 1 81 ? -22.578 -1.89 -9.977 1 93.69 81 ASN A O 1
ATOM 621 N N . ASN A 1 82 ? -23.812 -2.244 -11.797 1 93.19 82 ASN A N 1
ATOM 622 C CA . ASN A 1 82 ? -24.359 -0.896 -11.906 1 93.19 82 ASN A CA 1
ATOM 623 C C . ASN A 1 82 ? -23.266 0.163 -11.836 1 93.19 82 ASN A C 1
ATOM 625 O O . ASN A 1 82 ? -23.359 1.105 -11.047 1 93.19 82 ASN A O 1
ATOM 629 N N . GLY A 1 83 ? -22.219 -0.143 -12.539 1 92.19 83 GLY A N 1
ATOM 630 C CA . GLY A 1 83 ? -21.172 0.862 -12.672 1 92.19 83 GLY A CA 1
ATOM 631 C C . GLY A 1 83 ? -20.094 0.749 -11.609 1 92.19 83 GLY A C 1
ATOM 632 O O . GLY A 1 83 ? -19.125 1.503 -11.625 1 92.19 83 GLY A O 1
ATOM 633 N N . LYS A 1 84 ? -20.266 -0.087 -10.742 1 93.75 84 LYS A N 1
ATOM 634 C CA . LYS A 1 84 ? -19.281 -0.287 -9.695 1 93.75 84 LYS A CA 1
ATOM 635 C C . LYS A 1 84 ? -18.531 -1.606 -9.883 1 93.75 84 LYS A C 1
ATOM 637 O O . LYS A 1 84 ? -19.109 -2.68 -9.688 1 93.75 84 LYS A O 1
ATOM 642 N N . PHE A 1 85 ? -17.281 -1.555 -10.258 1 97.69 85 PHE A N 1
ATOM 643 C CA . PHE A 1 85 ? -16.422 -2.713 -10.461 1 97.69 85 PHE A CA 1
ATOM 644 C C . PHE A 1 85 ? -15.867 -3.217 -9.133 1 97.69 85 PHE A C 1
ATOM 646 O O . PHE A 1 85 ? -15.391 -2.43 -8.32 1 97.69 85 PHE A O 1
ATOM 653 N N . SER A 1 86 ? -16.062 -4.516 -8.828 1 97.25 86 SER A N 1
ATOM 654 C CA . SER A 1 86 ? -15.539 -5.129 -7.613 1 97.25 86 SER A CA 1
ATOM 655 C C . SER A 1 86 ? -15.117 -6.574 -7.863 1 97.25 86 SER A C 1
ATOM 657 O O . SER A 1 86 ? -15.5 -7.172 -8.867 1 97.25 86 SER A O 1
ATOM 659 N N . CYS A 1 87 ? -14.289 -7.109 -7.016 1 98.19 87 CYS A N 1
ATOM 660 C CA . CYS A 1 87 ? -13.797 -8.477 -7.141 1 98.19 87 CYS A CA 1
ATOM 661 C C . CYS A 1 87 ? -14.023 -9.258 -5.852 1 98.19 87 CYS A C 1
ATOM 663 O O . CYS A 1 87 ? -14.039 -8.672 -4.766 1 98.19 87 CYS A O 1
ATOM 665 N N . ALA A 1 88 ? -14.078 -10.516 -5.977 1 98 88 ALA A N 1
ATOM 666 C CA . ALA A 1 88 ? -14.273 -11.398 -4.832 1 98 88 ALA A CA 1
ATOM 667 C C . ALA A 1 88 ? -12.992 -11.531 -4.012 1 98 88 ALA A C 1
ATOM 669 O O . ALA A 1 88 ? -13.047 -11.656 -2.787 1 98 88 ALA A O 1
ATOM 670 N N . THR A 1 89 ? -11.898 -11.562 -4.699 1 98.62 89 THR A N 1
AT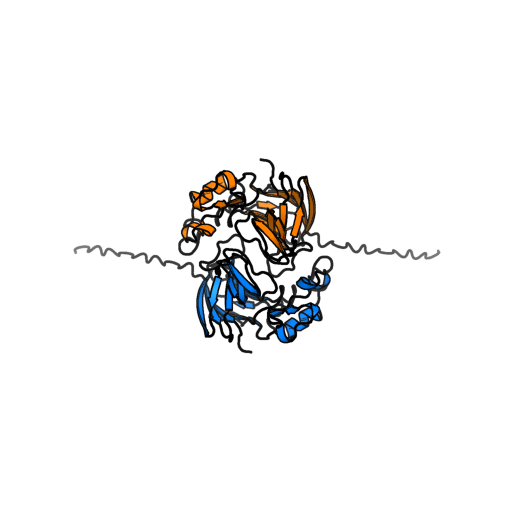OM 671 C CA . THR A 1 89 ? -10.656 -11.719 -3.953 1 98.62 89 THR A CA 1
ATOM 672 C C . THR A 1 89 ? -9.633 -10.664 -4.383 1 98.62 89 THR A C 1
ATOM 674 O O . THR A 1 89 ? -9.586 -10.281 -5.551 1 98.62 89 THR A O 1
ATOM 677 N N . ALA A 1 90 ? -8.867 -10.219 -3.398 1 98.62 90 ALA A N 1
ATOM 678 C CA . ALA A 1 90 ? -7.758 -9.289 -3.564 1 98.62 90 ALA A CA 1
ATOM 679 C C . ALA A 1 90 ? -8.211 -8.016 -4.273 1 98.62 90 ALA A C 1
ATOM 681 O O . ALA A 1 90 ? -7.461 -7.438 -5.066 1 98.62 90 ALA A O 1
ATOM 682 N N . ASP A 1 91 ? -9.469 -7.586 -4.012 1 98.5 91 ASP A N 1
ATOM 683 C CA . ASP A 1 91 ? -10.016 -6.367 -4.594 1 98.5 91 ASP A CA 1
ATOM 684 C C . ASP A 1 91 ? -9.203 -5.145 -4.176 1 98.5 91 ASP A C 1
ATOM 686 O O . ASP A 1 91 ? -8.516 -5.172 -3.152 1 98.5 91 ASP A O 1
ATOM 690 N N . CYS A 1 92 ? -9.203 -4.098 -5.09 1 97.75 92 CYS A N 1
ATOM 691 C CA . CYS A 1 92 ? -8.617 -2.834 -4.656 1 97.75 92 CYS A CA 1
ATOM 692 C C . CYS A 1 92 ? -9.703 -1.786 -4.418 1 97.75 92 CYS A C 1
ATOM 694 O O . CYS A 1 92 ? -9.414 -0.693 -3.928 1 97.75 92 CYS A O 1
ATOM 696 N N . ALA A 1 93 ? -10.883 -2.043 -4.734 1 95.81 93 ALA A N 1
ATOM 697 C CA . ALA A 1 93 ? -12.133 -1.386 -4.359 1 95.81 93 ALA A CA 1
ATOM 698 C C . ALA A 1 93 ? -12.148 0.066 -4.832 1 95.81 93 ALA A C 1
ATOM 700 O O . ALA A 1 93 ? -12.656 0.945 -4.133 1 95.81 93 ALA A O 1
ATOM 701 N N . SER A 1 94 ? -11.453 0.38 -5.922 1 93.5 94 SER A N 1
ATOM 702 C CA . SER A 1 94 ? -11.492 1.718 -6.504 1 93.5 94 SER A CA 1
ATOM 703 C C . SER A 1 94 ? -12.828 1.987 -7.191 1 93.5 94 SER A C 1
ATOM 705 O O . SER A 1 94 ? -13.141 3.135 -7.516 1 93.5 94 SER A O 1
ATOM 707 N N . GLY A 1 95 ? -13.531 0.906 -7.387 1 94.94 95 GLY A N 1
ATOM 708 C CA . GLY A 1 95 ? -14.773 1 -8.141 1 94.94 95 GLY A CA 1
ATOM 709 C C . GLY A 1 95 ? -14.562 0.943 -9.641 1 94.94 95 GLY A C 1
ATOM 710 O O . GLY A 1 95 ? -15.531 0.943 -10.406 1 94.94 95 GLY A O 1
ATOM 711 N N . GLN A 1 96 ? -13.32 0.886 -10.086 1 95.69 96 GLN A N 1
ATOM 712 C CA . GLN A 1 96 ? -12.914 0.788 -11.484 1 95.69 96 GLN A CA 1
ATOM 713 C C . GLN A 1 96 ? -11.938 -0.369 -11.695 1 95.69 96 GLN A C 1
ATOM 715 O O . GLN A 1 96 ? -11.453 -0.962 -10.727 1 95.69 96 GLN A O 1
ATOM 720 N N . VAL A 1 97 ? -11.758 -0.708 -13.008 1 97.5 97 VAL A N 1
ATOM 721 C CA . VAL A 1 97 ? -10.812 -1.775 -13.312 1 97.5 97 VAL A CA 1
ATOM 722 C C . VAL A 1 97 ? -9.422 -1.384 -12.812 1 97.5 97 VAL A C 1
ATOM 724 O O . VAL A 1 97 ? -8.695 -2.215 -12.258 1 97.5 97 VAL A O 1
ATOM 727 N N . GLY A 1 98 ? -9.086 -0.072 -12.961 1 97 98 GLY A N 1
ATOM 728 C CA . GLY A 1 98 ? -7.84 0.428 -12.406 1 97 98 GLY A CA 1
ATOM 729 C C . GLY A 1 98 ? -7.891 0.62 -10.906 1 97 98 GLY A C 1
ATOM 730 O O . GLY A 1 98 ? -8.898 1.081 -10.367 1 97 98 GLY A O 1
ATOM 731 N N . CYS A 1 99 ? -6.785 0.26 -10.234 1 97.19 99 CYS A N 1
ATOM 732 C CA . CYS A 1 99 ? -6.723 0.377 -8.781 1 97.19 99 CYS A CA 1
ATOM 733 C C . CYS A 1 99 ? -6.418 1.811 -8.367 1 97.19 99 CYS A C 1
ATOM 735 O O . CYS A 1 99 ? -6.77 2.227 -7.258 1 97.19 99 CYS A O 1
ATOM 737 N N . ASN A 1 100 ? -5.676 2.506 -9.195 1 93.12 100 ASN A N 1
ATOM 738 C CA . ASN A 1 100 ? -5.457 3.939 -9.047 1 93.12 100 ASN A CA 1
ATOM 739 C C . ASN A 1 100 ? -4.848 4.277 -7.688 1 93.12 100 ASN A C 1
ATOM 741 O O . ASN A 1 100 ? -5.297 5.203 -7.012 1 93.12 100 ASN A O 1
ATOM 745 N N . GLY A 1 101 ? -3.918 3.418 -7.262 1 92.81 101 GLY A N 1
ATOM 746 C CA . GLY A 1 101 ? -3.186 3.709 -6.039 1 92.81 101 GLY A CA 1
ATOM 747 C C . GLY A 1 101 ? -3.686 2.924 -4.84 1 92.81 101 GLY A C 1
ATOM 748 O O . GLY A 1 101 ? -3.062 2.939 -3.777 1 92.81 101 GLY A O 1
ATOM 749 N N . ALA A 1 102 ? -4.816 2.293 -4.973 1 94.19 102 ALA A N 1
ATOM 750 C CA . ALA A 1 102 ? -5.289 1.385 -3.93 1 94.19 102 ALA A CA 1
ATOM 751 C C . ALA A 1 102 ? -4.582 0.034 -4.023 1 94.19 102 ALA A C 1
ATOM 753 O O . ALA A 1 102 ? -4.336 -0.472 -5.121 1 94.19 102 ALA A O 1
ATOM 754 N N . GLY A 1 103 ? -4.27 -0.516 -2.832 1 95.19 103 GLY A N 1
ATOM 755 C CA . GLY A 1 103 ? -3.646 -1.831 -2.803 1 95.19 103 GLY A CA 1
ATOM 756 C C . GLY A 1 103 ? -4.652 -2.963 -2.705 1 95.19 103 GLY A C 1
ATOM 757 O O . GLY A 1 103 ? -5.852 -2.725 -2.57 1 95.19 103 GLY A O 1
ATOM 758 N N . ALA A 1 104 ? -4.094 -4.152 -2.771 1 97.5 104 ALA A N 1
ATOM 759 C CA . ALA A 1 104 ? -4.938 -5.336 -2.629 1 97.5 104 ALA A CA 1
ATOM 760 C C . ALA A 1 104 ? -5.512 -5.434 -1.218 1 97.5 104 ALA A C 1
ATOM 762 O O . ALA A 1 104 ? -4.789 -5.266 -0.233 1 97.5 104 ALA A O 1
ATOM 763 N N . ILE A 1 105 ? -6.793 -5.699 -1.178 1 97.62 105 ILE A N 1
ATOM 764 C CA . ILE A 1 105 ? -7.379 -6.094 0.099 1 97.62 105 ILE A CA 1
ATOM 765 C C . ILE A 1 105 ? -7.047 -7.555 0.39 1 97.62 105 ILE A C 1
ATOM 767 O O . ILE A 1 105 ? -7.422 -8.445 -0.372 1 97.62 105 ILE A O 1
ATOM 771 N N . PRO A 1 106 ? -6.328 -7.785 1.486 1 97.06 106 PRO A N 1
ATOM 772 C CA . PRO A 1 106 ? -5.973 -9.172 1.783 1 97.06 106 PRO A CA 1
ATOM 773 C C . PRO A 1 106 ? -7.195 -10.055 2.023 1 97.06 106 PRO A C 1
ATOM 775 O O . PRO A 1 106 ? -8.25 -9.562 2.426 1 97.06 106 PRO A O 1
ATOM 778 N N . PRO A 1 107 ? -7.066 -11.461 1.8 1 98 107 PRO A N 1
ATOM 779 C CA . PRO A 1 107 ? -5.863 -12.211 1.418 1 98 107 PRO A CA 1
ATOM 780 C C . PRO A 1 107 ? -5.504 -12.031 -0.056 1 98 107 PRO A C 1
ATOM 782 O O . PRO A 1 107 ? -6.395 -11.969 -0.909 1 98 107 PRO A O 1
ATOM 785 N N . ALA A 1 108 ? -4.254 -11.898 -0.281 1 98.12 108 ALA A N 1
ATOM 786 C CA . ALA A 1 108 ? -3.766 -11.742 -1.648 1 98.12 108 ALA A CA 1
ATOM 787 C C . ALA A 1 108 ? -2.365 -12.336 -1.799 1 98.12 108 ALA A C 1
ATOM 789 O O . ALA A 1 108 ? -1.497 -12.109 -0.952 1 98.12 108 ALA A O 1
ATOM 790 N N . THR A 1 109 ? -2.164 -13.109 -2.828 1 98.44 109 THR A N 1
ATOM 791 C CA . THR A 1 109 ? -0.819 -13.453 -3.27 1 98.44 109 THR A CA 1
ATOM 792 C C . THR A 1 109 ? -0.159 -12.281 -3.979 1 98.44 109 THR A C 1
ATOM 794 O O . THR A 1 109 ? -0.747 -11.68 -4.883 1 98.44 109 THR A O 1
ATOM 797 N N . LEU A 1 110 ? 1.091 -11.984 -3.535 1 97.5 110 LEU A N 1
ATOM 798 C CA . LEU A 1 110 ? 1.752 -10.805 -4.094 1 97.5 110 LEU A CA 1
ATOM 799 C C . LEU A 1 110 ? 3.025 -11.203 -4.836 1 97.5 110 LEU A C 1
ATOM 801 O O . LEU A 1 110 ? 3.723 -12.133 -4.426 1 97.5 110 LEU A O 1
ATOM 805 N N . VAL A 1 111 ? 3.236 -10.547 -5.934 1 97.81 111 VAL A N 1
ATOM 806 C CA . VAL A 1 111 ? 4.586 -10.438 -6.477 1 97.81 111 VAL A CA 1
ATOM 807 C C . VAL A 1 111 ? 5.172 -9.07 -6.133 1 97.81 111 VAL A C 1
ATOM 809 O O . VAL A 1 111 ? 4.562 -8.039 -6.414 1 97.81 111 VAL A O 1
ATOM 812 N N . GLU A 1 112 ? 6.32 -9.094 -5.531 1 95.94 112 GLU A N 1
ATOM 813 C CA . GLU A 1 112 ? 7.008 -7.859 -5.176 1 95.94 112 GLU A CA 1
ATOM 814 C C . GLU A 1 112 ? 8.336 -7.73 -5.926 1 95.94 112 GLU A C 1
ATOM 816 O O . GLU A 1 112 ? 9.094 -8.695 -6.02 1 95.94 112 GLU A O 1
ATOM 821 N N . ILE A 1 113 ? 8.539 -6.555 -6.531 1 96.19 113 ILE A N 1
ATOM 822 C CA . ILE A 1 113 ? 9.773 -6.316 -7.277 1 96.19 113 ILE A CA 1
ATOM 823 C C . ILE A 1 113 ? 10.383 -4.98 -6.855 1 96.19 113 ILE A C 1
ATOM 825 O O . ILE A 1 113 ? 9.664 -3.998 -6.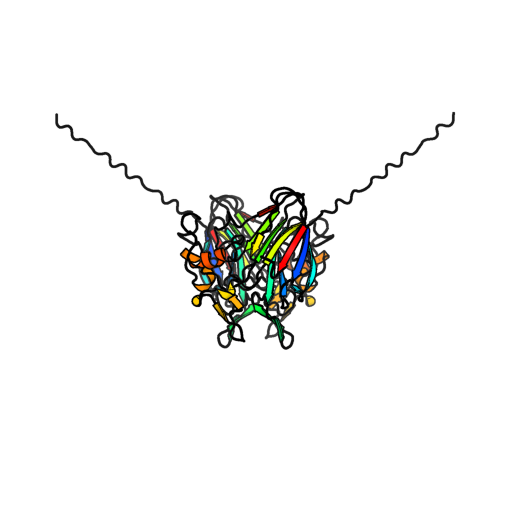656 1 96.19 113 ILE A O 1
ATOM 829 N N . THR A 1 114 ? 11.656 -4.945 -6.629 1 94.75 114 THR A N 1
ATOM 830 C CA . THR A 1 114 ? 12.477 -3.736 -6.559 1 94.75 114 THR A CA 1
ATOM 831 C C . THR A 1 114 ? 13.477 -3.691 -7.711 1 94.75 114 THR A C 1
ATOM 833 O O . THR A 1 114 ? 14.344 -4.555 -7.816 1 94.75 114 THR A O 1
ATOM 836 N N . VAL A 1 115 ? 13.32 -2.738 -8.602 1 95.38 115 VAL A N 1
ATOM 837 C CA . VAL A 1 115 ? 14.242 -2.49 -9.711 1 95.38 115 VAL A CA 1
ATOM 838 C C . VAL A 1 115 ? 15.297 -1.471 -9.289 1 95.38 115 VAL A C 1
ATOM 840 O O . VAL A 1 115 ? 14.961 -0.343 -8.914 1 95.38 115 VAL A O 1
ATOM 843 N N . ALA A 1 116 ? 16.516 -1.887 -9.383 1 95 116 ALA A N 1
ATOM 844 C CA . ALA A 1 116 ? 17.609 -1.03 -8.945 1 95 116 ALA A CA 1
ATOM 845 C C . ALA A 1 116 ? 17.984 -0.006 -10.016 1 95 116 ALA A C 1
ATOM 847 O O . ALA A 1 116 ? 17.547 -0.125 -11.164 1 95 116 ALA A O 1
ATOM 848 N N . THR A 1 117 ? 18.719 0.995 -9.547 1 91 117 THR A N 1
ATOM 849 C CA . THR A 1 117 ? 19.266 1.963 -10.492 1 91 117 THR A CA 1
ATOM 850 C C . THR A 1 117 ? 20.484 1.381 -11.219 1 91 117 THR A C 1
ATOM 852 O O . THR A 1 117 ? 21.234 0.592 -10.648 1 91 117 THR A O 1
ATOM 855 N N . ASN A 1 118 ? 20.656 1.745 -12.484 1 90.94 118 ASN A N 1
ATOM 856 C CA . ASN A 1 118 ? 21.891 1.551 -13.258 1 90.94 118 ASN A CA 1
ATOM 857 C C . ASN A 1 118 ? 22.266 0.076 -13.336 1 90.94 118 ASN A C 1
ATOM 859 O O . ASN A 1 118 ? 23.453 -0.27 -13.219 1 90.94 118 ASN A O 1
ATOM 863 N N . GLY A 1 119 ? 21.281 -0.722 -13.344 1 91.12 119 GLY A N 1
ATOM 864 C CA . GLY A 1 119 ? 21.547 -2.143 -13.5 1 91.12 119 GLY A CA 1
ATOM 865 C C . GLY A 1 119 ? 22.078 -2.795 -12.234 1 91.12 119 GLY A C 1
ATOM 866 O O . GLY A 1 119 ? 22.734 -3.832 -12.297 1 91.12 119 GLY A O 1
ATOM 867 N N . GLY A 1 120 ? 21.875 -2.17 -11.125 1 95.44 120 GLY A N 1
ATOM 868 C CA . GLY A 1 120 ? 22.25 -2.752 -9.852 1 95.44 120 GLY A CA 1
ATOM 869 C C . GLY A 1 120 ? 21.438 -3.977 -9.484 1 95.44 120 GLY A C 1
ATOM 870 O O . GLY A 1 120 ? 20.875 -4.637 -10.359 1 95.44 120 GLY A O 1
ATOM 871 N N . GLN A 1 121 ? 21.438 -4.387 -8.227 1 97.06 121 GLN A N 1
ATOM 872 C CA . GLN A 1 121 ? 20.797 -5.613 -7.762 1 97.06 121 GLN A CA 1
ATOM 873 C C . GLN A 1 121 ? 19.297 -5.422 -7.57 1 97.06 121 GLN A C 1
ATOM 875 O O . GLN A 1 121 ? 18.875 -4.633 -6.73 1 97.06 121 GLN A O 1
ATOM 880 N N . ASP A 1 122 ? 18.531 -6.168 -8.352 1 97.56 122 ASP A N 1
ATOM 881 C CA . ASP A 1 122 ? 17.078 -6.23 -8.133 1 97.56 122 ASP A CA 1
ATOM 882 C C . ASP A 1 122 ? 16.734 -7.219 -7.023 1 97.56 122 ASP A C 1
ATOM 884 O O . ASP A 1 122 ? 17.5 -8.156 -6.766 1 97.56 122 ASP A O 1
ATOM 888 N N . PHE A 1 123 ? 15.633 -6.988 -6.379 1 96.44 123 PHE A N 1
ATOM 889 C CA . PHE A 1 123 ? 15 -7.953 -5.488 1 96.44 123 PHE A CA 1
ATOM 890 C C . PHE A 1 123 ? 13.594 -8.281 -5.953 1 96.44 123 PHE A C 1
ATOM 892 O O . PHE A 1 123 ? 12.859 -7.402 -6.41 1 96.44 123 PHE A O 1
ATOM 899 N N . TYR A 1 124 ? 13.234 -9.523 -5.852 1 97.44 124 TYR A N 1
ATOM 900 C CA . TYR A 1 124 ? 11.875 -9.922 -6.211 1 97.44 124 TYR A CA 1
ATOM 901 C C . TYR A 1 124 ? 11.461 -11.188 -5.465 1 97.44 124 TYR A C 1
ATOM 903 O O . TYR A 1 124 ? 12.312 -11.969 -5.047 1 97.44 124 TYR A O 1
ATOM 911 N N . ASP A 1 125 ? 10.148 -11.32 -5.293 1 97.5 125 ASP A N 1
ATOM 912 C CA . ASP A 1 125 ? 9.633 -12.508 -4.621 1 97.5 125 ASP A CA 1
ATOM 913 C C . ASP A 1 125 ? 8.133 -12.656 -4.848 1 97.5 125 ASP A C 1
ATOM 915 O O . ASP A 1 125 ? 7.473 -11.734 -5.336 1 97.5 125 ASP A O 1
ATOM 919 N N . VAL A 1 126 ? 7.66 -13.867 -4.605 1 97.81 126 VAL A N 1
ATOM 920 C CA . VAL A 1 126 ? 6.246 -14.125 -4.363 1 97.81 126 VAL A CA 1
ATOM 921 C C . VAL A 1 126 ? 5.977 -14.164 -2.861 1 97.81 126 VAL A C 1
ATOM 923 O O . VAL A 1 126 ? 6.723 -14.789 -2.107 1 97.81 126 VAL A O 1
ATOM 926 N N . SER A 1 127 ? 4.914 -13.469 -2.443 1 96.62 127 SER A N 1
ATOM 927 C CA . SER A 1 127 ? 4.668 -13.328 -1.012 1 96.62 127 SER A CA 1
ATOM 928 C C . SER A 1 127 ? 3.234 -13.711 -0.659 1 96.62 127 SER A C 1
ATOM 930 O O . SER A 1 127 ? 2.285 -13.203 -1.26 1 96.62 127 SER A O 1
ATOM 932 N N . ASN A 1 128 ? 3.107 -14.617 0.328 1 96.5 128 ASN A N 1
ATOM 933 C CA . ASN A 1 128 ? 1.813 -14.961 0.906 1 96.5 128 ASN A CA 1
ATOM 934 C C . ASN A 1 128 ? 1.708 -14.508 2.359 1 96.5 128 ASN A C 1
ATOM 936 O O . ASN A 1 128 ? 0.946 -15.078 3.139 1 96.5 128 ASN A O 1
ATOM 940 N N . VAL A 1 129 ? 2.508 -13.5 2.711 1 93.75 129 VAL A N 1
ATOM 941 C CA . VAL A 1 129 ? 2.492 -12.977 4.074 1 93.75 129 VAL A CA 1
ATOM 942 C C . VAL A 1 129 ? 1.099 -12.453 4.41 1 93.75 129 VAL A C 1
ATOM 944 O O . VAL A 1 129 ? 0.624 -12.617 5.539 1 93.75 129 VAL A O 1
ATOM 947 N N . ASP A 1 130 ? 0.335 -11.93 3.41 1 91.06 130 ASP A N 1
ATOM 948 C CA . ASP A 1 130 ? -1.006 -11.383 3.594 1 91.06 130 ASP A CA 1
ATOM 949 C C . ASP A 1 130 ? -2.07 -12.359 3.107 1 91.06 130 ASP A C 1
ATOM 951 O O . ASP A 1 130 ? -3.186 -11.961 2.771 1 91.06 130 ASP A O 1
ATOM 955 N N . GLY A 1 131 ? -1.655 -13.625 3.004 1 96.88 131 GLY A N 1
ATOM 956 C CA . GLY A 1 131 ? -2.578 -14.648 2.545 1 96.88 131 GLY A CA 1
ATOM 957 C C . GLY A 1 131 ? -2.406 -14.992 1.076 1 96.88 131 GLY A C 1
ATOM 958 O O . GLY A 1 131 ? -1.443 -14.555 0.441 1 96.88 131 GLY A O 1
ATOM 959 N N . PHE A 1 132 ? -3.35 -15.844 0.631 1 98.75 132 PHE A N 1
ATOM 960 C CA . PHE A 1 132 ? -3.283 -16.422 -0.704 1 98.75 132 PHE A CA 1
ATOM 961 C C . PHE A 1 132 ? -4.637 -16.344 -1.396 1 98.75 132 PHE A C 1
ATOM 963 O O . PHE A 1 132 ? -5.676 -16.594 -0.774 1 98.75 132 PHE A O 1
ATOM 970 N N . ASN A 1 133 ? -4.504 -15.992 -2.711 1 98.81 133 ASN A N 1
ATOM 971 C CA . ASN A 1 133 ? -5.746 -16.141 -3.457 1 98.81 133 ASN A CA 1
ATOM 972 C C . ASN A 1 133 ? -5.516 -16.844 -4.793 1 98.81 133 ASN A C 1
ATOM 974 O O . ASN A 1 133 ? -6.332 -17.656 -5.223 1 98.81 133 ASN A O 1
ATOM 978 N N . VAL A 1 134 ? -4.375 -16.578 -5.469 1 98.75 134 VAL A N 1
ATOM 979 C CA . VAL A 1 134 ? -4.105 -17.141 -6.789 1 98.75 134 VAL A CA 1
ATOM 980 C C . VAL A 1 134 ? -2.643 -17.562 -6.875 1 98.75 134 VAL A C 1
ATOM 982 O O . VAL A 1 134 ? -1.749 -16.844 -6.422 1 98.75 134 VAL A O 1
ATOM 985 N N . PRO A 1 135 ? -2.389 -18.781 -7.504 1 98.81 135 PRO A N 1
ATOM 986 C CA . PRO A 1 135 ? -0.988 -19.125 -7.766 1 98.81 135 PRO A CA 1
ATOM 987 C C . PRO A 1 135 ? -0.301 -18.109 -8.688 1 98.81 135 PRO A C 1
ATOM 989 O O . PRO A 1 135 ? -0.917 -17.625 -9.633 1 98.81 135 PRO A O 1
ATOM 992 N N . MET A 1 136 ? 0.99 -17.828 -8.359 1 98.81 136 MET A N 1
ATOM 993 C CA . MET A 1 136 ? 1.736 -16.859 -9.164 1 98.81 136 MET A CA 1
ATOM 994 C C . MET A 1 136 ? 3.219 -17.219 -9.203 1 98.81 136 MET A C 1
ATOM 996 O O . MET A 1 136 ? 3.717 -17.906 -8.312 1 98.81 136 MET A O 1
ATOM 1000 N N . SER A 1 137 ? 3.857 -16.734 -10.242 1 98.88 137 SER A N 1
ATOM 1001 C CA . SER A 1 137 ? 5.316 -16.75 -10.281 1 98.88 137 SER A CA 1
ATOM 1002 C C . SER A 1 137 ? 5.875 -15.477 -10.891 1 98.88 137 SER A C 1
ATOM 1004 O O . SER A 1 137 ? 5.16 -14.75 -11.594 1 98.88 137 SER A O 1
ATOM 1006 N N . VAL A 1 138 ? 7.078 -15.195 -10.562 1 98.81 138 VAL A N 1
ATOM 1007 C CA . VAL A 1 138 ? 7.848 -14.133 -11.203 1 98.81 138 VAL A CA 1
ATOM 1008 C C . VAL A 1 138 ? 9.211 -14.672 -11.641 1 98.81 138 VAL A C 1
ATOM 1010 O O . VAL A 1 138 ? 9.93 -15.273 -10.844 1 98.81 138 VAL A O 1
ATOM 1013 N N . THR A 1 139 ? 9.5 -14.5 -12.914 1 98.62 139 THR A N 1
ATOM 1014 C CA . THR A 1 139 ? 10.727 -15.016 -13.523 1 98.62 139 THR A CA 1
ATOM 1015 C C . THR A 1 139 ? 11.508 -13.891 -14.195 1 98.62 139 THR A C 1
ATOM 1017 O O . THR A 1 139 ? 11.016 -13.242 -15.117 1 98.62 139 THR A O 1
ATOM 1020 N N . PRO A 1 140 ? 12.742 -13.68 -13.742 1 98.5 140 PRO A N 1
ATOM 1021 C CA . PRO A 1 140 ? 13.57 -12.742 -14.508 1 98.5 140 PRO A CA 1
ATOM 1022 C C . PRO A 1 140 ? 13.859 -13.227 -15.922 1 98.5 140 PRO A C 1
ATOM 1024 O O . PRO A 1 140 ? 14.047 -14.422 -16.156 1 98.5 140 PRO A O 1
ATOM 1027 N N . GLN A 1 141 ? 13.75 -12.336 -16.828 1 98.31 141 GLN A N 1
ATOM 1028 C CA . GLN A 1 141 ? 14.156 -12.547 -18.219 1 98.31 141 GLN A CA 1
ATOM 1029 C C . GLN A 1 141 ? 15.43 -11.781 -18.547 1 98.31 141 GLN A C 1
ATOM 1031 O O . GLN A 1 141 ? 15.43 -10.547 -18.578 1 98.31 141 GLN A O 1
ATOM 1036 N N . GLY A 1 142 ? 16.453 -12.516 -18.766 1 97.38 142 GLY A N 1
ATOM 1037 C CA . GLY A 1 142 ? 17.75 -11.891 -18.906 1 97.38 142 GLY A CA 1
ATOM 1038 C C . GLY A 1 142 ? 18.422 -11.594 -17.578 1 97.38 142 GLY A C 1
ATOM 1039 O O . GLY A 1 142 ? 18.141 -12.258 -16.578 1 97.38 142 GLY A O 1
ATOM 1040 N N . GLY A 1 143 ? 19.406 -10.664 -17.641 1 97.44 143 GLY A N 1
ATOM 1041 C CA . GLY A 1 143 ? 20.141 -10.281 -16.438 1 97.44 143 GLY A CA 1
ATOM 1042 C C . GLY A 1 143 ? 21.328 -11.188 -16.156 1 97.44 143 GLY A C 1
ATOM 1043 O O . GLY A 1 143 ? 21.734 -11.969 -17.016 1 97.44 143 GLY A O 1
ATOM 1044 N N . SER A 1 144 ? 21.922 -10.938 -15.008 1 98.06 144 SER A N 1
ATOM 1045 C CA . SER A 1 144 ? 23.078 -11.711 -14.562 1 98.06 144 SER A CA 1
ATOM 1046 C C . SER A 1 144 ? 22.984 -12.023 -13.07 1 98.06 144 SER A C 1
ATOM 1048 O O . SER A 1 144 ? 22.219 -11.391 -12.344 1 98.06 144 SER A O 1
ATOM 1050 N N . GLY A 1 145 ? 23.703 -13.047 -12.68 1 97.5 145 GLY A N 1
ATOM 1051 C CA . GLY A 1 145 ? 23.672 -13.484 -11.297 1 97.5 145 GLY A CA 1
ATOM 1052 C C . GLY A 1 145 ? 22.766 -14.688 -11.07 1 97.5 145 GLY A C 1
ATOM 1053 O O . GLY A 1 145 ? 22.641 -15.547 -11.945 1 97.5 145 GLY A O 1
ATOM 1054 N N . ASP A 1 146 ? 22.234 -14.812 -9.844 1 96.62 146 ASP A N 1
ATOM 1055 C CA . ASP A 1 146 ? 21.359 -15.938 -9.5 1 96.62 146 ASP A CA 1
ATOM 1056 C C . ASP A 1 146 ? 19.906 -15.609 -9.781 1 96.62 146 ASP A C 1
ATOM 1058 O O . ASP A 1 146 ? 19.094 -15.492 -8.859 1 96.62 146 ASP A O 1
ATOM 1062 N N . CYS A 1 147 ? 19.516 -15.477 -10.984 1 97.88 147 CYS A N 1
ATOM 1063 C CA . CYS A 1 147 ? 18.219 -15.062 -11.484 1 97.88 147 CYS A CA 1
ATOM 1064 C C . CYS A 1 147 ? 17.234 -16.234 -11.508 1 97.88 147 CYS A C 1
ATOM 1066 O O . CYS A 1 147 ? 16.734 -16.594 -12.57 1 97.88 147 CYS A O 1
ATOM 1068 N N . LYS A 1 148 ? 16.828 -16.656 -10.305 1 97.88 148 LYS A N 1
ATOM 1069 C CA . LYS A 1 148 ? 15.938 -17.812 -10.203 1 97.88 148 LYS A CA 1
ATOM 1070 C C . LYS A 1 148 ? 14.477 -17.375 -10.227 1 97.88 148 LYS A C 1
ATOM 1072 O O . LYS A 1 148 ? 14.156 -16.219 -9.891 1 97.88 148 LYS A O 1
ATOM 1077 N N . THR A 1 149 ? 13.648 -18.281 -10.633 1 97.81 149 THR A N 1
ATOM 1078 C CA . THR A 1 149 ? 12.211 -18.062 -10.555 1 97.81 149 THR A CA 1
ATOM 1079 C C . THR A 1 149 ? 11.727 -18.156 -9.109 1 97.81 149 THR A C 1
ATOM 1081 O O . THR A 1 149 ? 12.117 -19.047 -8.367 1 97.81 149 THR A O 1
ATOM 1084 N N . SER A 1 150 ? 10.977 -17.125 -8.664 1 97.88 150 SER A N 1
ATOM 1085 C CA . SER A 1 150 ? 10.148 -17.234 -7.465 1 97.88 150 SER A CA 1
ATOM 1086 C C . SER A 1 150 ? 8.742 -17.703 -7.812 1 97.88 150 SER A C 1
ATOM 1088 O O . SER A 1 150 ? 8.078 -17.109 -8.664 1 97.88 150 SER A O 1
ATOM 1090 N N . SER A 1 151 ? 8.258 -18.781 -7.094 1 97.69 151 SER A N 1
ATOM 1091 C CA . SER A 1 151 ? 7.008 -19.359 -7.566 1 97.69 151 SER A CA 1
ATOM 1092 C C . SER A 1 151 ? 6.168 -19.891 -6.41 1 97.69 151 SER A C 1
ATOM 1094 O O . SER A 1 151 ? 6.707 -20.438 -5.453 1 97.69 151 SER A O 1
ATOM 1096 N N . CYS A 1 152 ? 4.914 -19.656 -6.484 1 98.31 152 CYS A N 1
ATOM 1097 C CA . CYS A 1 152 ? 3.875 -20.359 -5.746 1 98.31 152 CYS A CA 1
ATOM 1098 C C . CYS A 1 152 ? 2.91 -21.062 -6.695 1 98.31 152 CYS A C 1
ATOM 1100 O O . CYS A 1 152 ? 1.854 -20.516 -7.023 1 98.31 152 CYS A O 1
ATOM 1102 N N . PRO A 1 153 ? 3.24 -22.266 -7.043 1 97.75 153 PRO A N 1
ATOM 1103 C CA . PRO A 1 153 ? 2.402 -22.953 -8.023 1 97.75 153 PRO A CA 1
ATOM 1104 C C . PRO A 1 153 ? 1.225 -23.688 -7.383 1 97.75 153 PRO A C 1
ATOM 1106 O O . PRO A 1 153 ? 0.264 -24.031 -8.07 1 97.75 153 PRO A O 1
ATOM 1109 N N . GLY A 1 154 ? 1.313 -23.953 -6.105 1 97.06 154 GLY A N 1
ATOM 1110 C CA . GLY A 1 154 ? 0.261 -24.688 -5.422 1 97.06 154 GLY A CA 1
ATOM 1111 C C . GLY A 1 154 ? -0.969 -23.844 -5.141 1 97.06 154 GLY A C 1
ATOM 1112 O O . GLY A 1 154 ? -0.857 -22.656 -4.832 1 97.06 154 GLY A O 1
ATOM 1113 N N . ASN A 1 155 ? -2.092 -24.516 -5.262 1 97.56 155 ASN A N 1
ATOM 1114 C CA . ASN A 1 155 ? -3.334 -23.875 -4.848 1 97.56 155 ASN A CA 1
ATOM 1115 C C . ASN A 1 155 ? -3.6 -24.078 -3.357 1 97.56 155 ASN A C 1
ATOM 1117 O O . ASN A 1 155 ? -4.25 -25.047 -2.963 1 97.56 155 ASN A O 1
ATOM 1121 N N . ILE A 1 156 ? -3.242 -23.125 -2.613 1 98.5 156 ILE A N 1
ATOM 1122 C CA . ILE A 1 156 ? -3.309 -23.219 -1.159 1 98.5 156 ILE A CA 1
ATOM 1123 C C . ILE A 1 156 ? -4.77 -23.281 -0.712 1 98.5 156 ILE A C 1
ATOM 1125 O O . ILE A 1 156 ? -5.078 -23.797 0.361 1 98.5 156 ILE A O 1
ATOM 1129 N N . ASN A 1 157 ? -5.699 -22.812 -1.517 1 98.5 157 ASN A N 1
ATOM 1130 C CA . ASN A 1 157 ? -7.117 -22.828 -1.165 1 98.5 157 ASN A CA 1
ATOM 1131 C C . ASN A 1 157 ? -7.609 -24.25 -0.906 1 98.5 157 ASN A C 1
ATOM 1133 O O . ASN A 1 157 ? -8.508 -24.469 -0.09 1 98.5 157 ASN A O 1
ATOM 1137 N N . VAL A 1 158 ? -7.02 -25.219 -1.549 1 97.62 158 VAL A N 1
ATOM 1138 C CA . VAL A 1 158 ? -7.477 -26.609 -1.482 1 97.62 158 VAL A CA 1
ATOM 1139 C C . VAL A 1 158 ? -7.137 -27.203 -0.117 1 97.62 158 VAL A C 1
ATOM 1141 O O . VAL A 1 158 ? -7.855 -28.062 0.386 1 97.62 158 VAL A O 1
ATOM 1144 N N . VAL A 1 159 ? -6.102 -26.734 0.539 1 98.38 159 VAL A N 1
ATOM 1145 C CA . VAL A 1 159 ? -5.648 -27.297 1.803 1 98.38 159 VAL A CA 1
ATOM 1146 C C . VAL A 1 159 ? -5.801 -26.266 2.92 1 98.38 159 VAL A C 1
ATOM 1148 O O . VAL A 1 159 ? -5.281 -26.453 4.023 1 98.38 159 VAL A O 1
ATOM 1151 N N . CYS A 1 160 ? -6.512 -25.156 2.686 1 98.75 160 CYS A N 1
ATOM 1152 C CA . CYS A 1 160 ? -6.621 -24.047 3.625 1 98.75 160 CYS A CA 1
ATOM 1153 C C . CYS A 1 160 ? -7.363 -24.484 4.887 1 98.75 160 CYS A C 1
ATOM 1155 O O . CYS A 1 160 ? -8.508 -24.922 4.816 1 98.75 160 CYS A O 1
ATOM 1157 N N . PRO A 1 161 ? -6.691 -24.328 6.031 1 98.56 161 PRO A N 1
ATOM 1158 C CA . PRO A 1 161 ? -7.43 -24.609 7.262 1 98.56 161 PRO A CA 1
ATOM 1159 C C . PRO A 1 161 ? -8.766 -23.859 7.34 1 98.56 161 PRO A C 1
ATOM 1161 O O . PRO A 1 161 ? -8.859 -22.719 6.887 1 98.56 161 PRO A O 1
ATOM 1164 N N . SER A 1 162 ? -9.711 -24.5 8.008 1 98.19 162 SER A N 1
ATOM 1165 C CA . SER A 1 162 ? -11.078 -23.984 8.008 1 98.19 162 SER A CA 1
ATOM 1166 C C . SER A 1 162 ? -11.141 -22.578 8.586 1 98.19 162 SER A C 1
ATOM 1168 O O . SER A 1 162 ? -11.875 -21.719 8.078 1 98.19 162 SER A O 1
ATOM 1170 N N . GLU A 1 163 ? -10.352 -22.312 9.609 1 97.75 163 GLU A N 1
ATOM 1171 C CA . GLU A 1 163 ? -10.438 -21.031 10.305 1 97.75 163 GLU A CA 1
ATOM 1172 C C . GLU A 1 163 ? -9.789 -19.922 9.492 1 97.75 163 GLU A C 1
ATOM 1174 O O . GLU A 1 163 ? -9.945 -18.734 9.805 1 97.75 163 GLU A O 1
ATOM 1179 N N . LEU A 1 164 ? -9.172 -20.281 8.359 1 98.5 164 LEU A N 1
ATOM 1180 C CA . LEU A 1 164 ? -8.484 -19.297 7.535 1 98.5 164 LEU A CA 1
ATOM 1181 C C . LEU A 1 164 ? -9.211 -19.094 6.211 1 98.5 164 LEU A C 1
ATOM 1183 O O . LEU A 1 164 ? -8.844 -18.219 5.418 1 98.5 164 LEU A O 1
ATOM 1187 N N . GLN A 1 165 ? -10.227 -19.812 5.984 1 98.81 165 GLN A N 1
ATOM 1188 C CA . GLN A 1 165 ? -10.844 -19.875 4.668 1 98.81 165 GLN A CA 1
ATOM 1189 C C . GLN A 1 165 ? -11.695 -18.625 4.402 1 98.81 165 GLN A C 1
ATOM 1191 O O . GLN A 1 165 ? -12.406 -18.156 5.293 1 98.81 165 GLN A O 1
ATOM 1196 N N . VAL A 1 166 ? -11.555 -18.078 3.236 1 98.25 166 VAL A N 1
ATOM 1197 C CA . VAL A 1 166 ? -12.547 -17.172 2.686 1 98.25 166 VAL A CA 1
ATOM 1198 C C . VAL A 1 166 ? -13.492 -17.922 1.759 1 98.25 166 VAL A C 1
ATOM 1200 O O . VAL A 1 166 ? -13.055 -18.531 0.774 1 98.25 166 VAL A O 1
ATOM 1203 N N . ILE A 1 167 ? -14.789 -17.844 2.062 1 98.19 167 ILE A N 1
ATOM 1204 C CA . ILE A 1 167 ? -15.773 -18.594 1.304 1 98.19 167 ILE A CA 1
ATOM 1205 C C . ILE A 1 167 ? -16.453 -17.688 0.282 1 98.19 167 ILE A C 1
ATOM 1207 O O . ILE A 1 167 ? -16.922 -16.609 0.625 1 98.19 167 ILE A O 1
ATOM 1211 N N . GLY A 1 168 ? -16.422 -18.109 -0.957 1 96.75 168 GLY A N 1
ATOM 1212 C CA . GLY A 1 168 ? -17.078 -17.375 -2.025 1 96.75 168 GLY A CA 1
ATOM 1213 C C . GLY A 1 168 ? -18.578 -17.547 -2.037 1 96.75 168 GLY A C 1
ATOM 1214 O O . GLY A 1 168 ? -19.125 -18.312 -1.236 1 96.75 168 GLY A O 1
ATOM 1215 N N . SER A 1 169 ? -19.156 -16.781 -2.918 1 94.94 169 SER A N 1
ATOM 1216 C CA . SER A 1 169 ? -20.609 -16.797 -3.01 1 94.94 169 SER A CA 1
ATOM 1217 C C . SER A 1 169 ? -21.125 -18.172 -3.41 1 94.94 169 SER A C 1
ATOM 1219 O O . SER A 1 169 ? -22.266 -18.531 -3.098 1 94.94 169 SER A O 1
ATOM 1221 N N . ASP A 1 170 ? -20.328 -18.969 -4.039 1 95.75 170 ASP A N 1
ATOM 1222 C CA . ASP A 1 170 ? -20.75 -20.281 -4.488 1 95.75 170 ASP A CA 1
ATOM 1223 C C . ASP A 1 170 ? -20.391 -21.359 -3.461 1 95.75 170 ASP A C 1
ATOM 1225 O O . ASP A 1 170 ? -20.531 -22.547 -3.725 1 95.75 170 ASP A O 1
ATOM 1229 N N . GLY A 1 171 ? -19.812 -20.953 -2.387 1 96.75 171 GLY A N 1
ATOM 1230 C CA . GLY A 1 171 ? -19.5 -21.875 -1.306 1 96.75 171 GLY A CA 1
ATOM 1231 C C . GLY A 1 171 ? -18.094 -22.438 -1.375 1 96.75 171 GLY A C 1
ATOM 1232 O O . GLY A 1 171 ? -17.641 -23.125 -0.456 1 96.75 171 GLY A O 1
ATOM 1233 N N . SER A 1 172 ? -17.391 -22.141 -2.367 1 97.38 172 SER A N 1
ATOM 1234 C CA . SER A 1 172 ? -16.031 -22.641 -2.498 1 97.38 172 SER A CA 1
ATOM 1235 C C . SER A 1 172 ? -15.047 -21.781 -1.71 1 97.38 172 SER A C 1
ATOM 1237 O O . SER A 1 172 ? -15.352 -20.625 -1.387 1 97.38 172 SER A O 1
ATOM 1239 N N . VAL A 1 173 ? -13.914 -22.406 -1.345 1 98.56 173 VAL A N 1
ATOM 1240 C CA . VAL A 1 173 ? -12.828 -21.609 -0.77 1 98.56 173 VAL A CA 1
ATOM 1241 C C . VAL A 1 173 ? -12.117 -20.828 -1.869 1 98.56 173 VAL A C 1
ATOM 1243 O O . VAL A 1 173 ? -11.523 -21.406 -2.777 1 98.56 173 VAL A O 1
ATOM 1246 N N . VAL A 1 174 ? -12.188 -19.453 -1.729 1 98.62 174 VAL A N 1
ATOM 1247 C CA . VAL A 1 174 ? -11.703 -18.641 -2.84 1 98.62 174 VAL A CA 1
ATOM 1248 C C . VAL A 1 174 ? -10.398 -17.953 -2.447 1 98.62 174 VAL A C 1
ATOM 1250 O O . VAL A 1 174 ? -9.703 -17.391 -3.299 1 98.62 174 VAL A O 1
ATOM 1253 N N . ALA A 1 175 ? -10.062 -17.953 -1.209 1 98.88 175 ALA A N 1
ATOM 1254 C CA . ALA A 1 175 ? -8.805 -17.422 -0.695 1 98.88 175 ALA A CA 1
ATOM 1255 C C . ALA A 1 175 ? -8.492 -17.984 0.688 1 98.88 175 ALA A C 1
ATOM 1257 O O . ALA A 1 175 ? -9.344 -18.609 1.313 1 98.88 175 ALA A O 1
ATOM 1258 N N . CYS A 1 176 ? -7.266 -17.812 1.044 1 98.88 176 CYS A N 1
ATOM 1259 C CA . CYS A 1 176 ? -6.797 -18.328 2.326 1 98.88 176 CYS A CA 1
ATOM 1260 C C . CYS A 1 176 ? -6.051 -17.25 3.104 1 98.88 176 CYS A C 1
ATOM 1262 O O . CYS A 1 176 ? -5.008 -16.766 2.656 1 98.88 176 CYS A O 1
ATOM 1264 N N . LYS A 1 177 ? -6.574 -16.828 4.273 1 98.12 177 LYS A N 1
ATOM 1265 C CA . LYS A 1 177 ? -5.922 -15.836 5.117 1 98.12 177 LYS A CA 1
ATOM 1266 C C . LYS A 1 177 ? -4.645 -16.391 5.738 1 98.12 177 LYS A C 1
ATOM 1268 O O . LYS A 1 177 ? -4.562 -17.578 6.039 1 98.12 177 LYS A O 1
ATOM 1273 N N . SER A 1 178 ? -3.645 -15.555 5.879 1 96.69 178 SER A N 1
ATOM 1274 C CA . SER A 1 178 ? -2.559 -15.93 6.777 1 96.69 178 SER A CA 1
ATOM 1275 C C . SER A 1 178 ? -3.043 -16.031 8.219 1 96.69 178 SER A C 1
ATOM 1277 O O . SER A 1 178 ? -4.098 -15.492 8.562 1 96.69 178 SER A O 1
ATOM 1279 N N . ALA A 1 179 ? -2.248 -16.734 9.031 1 97 179 ALA A N 1
ATOM 1280 C CA . ALA A 1 179 ? -2.588 -16.812 10.453 1 97 179 ALA A CA 1
ATOM 1281 C C . ALA A 1 179 ? -2.615 -15.422 11.086 1 97 179 ALA A C 1
ATOM 1283 O O . ALA A 1 179 ? -3.477 -15.133 11.922 1 97 179 ALA A O 1
ATOM 1284 N N . CYS A 1 180 ? -1.695 -14.625 10.703 1 94.94 180 CYS A N 1
ATOM 1285 C CA . CYS A 1 180 ? -1.673 -13.266 11.234 1 94.94 180 CYS A CA 1
ATOM 1286 C C . CYS A 1 180 ? -2.963 -12.531 10.906 1 94.94 180 CYS A C 1
ATOM 1288 O O . CYS A 1 180 ? -3.588 -11.938 11.781 1 94.94 180 CYS A O 1
ATOM 1290 N N . LEU A 1 181 ? -3.332 -12.539 9.633 1 94.19 181 LEU A N 1
ATOM 1291 C CA . LEU A 1 181 ? -4.531 -11.844 9.18 1 94.19 181 LEU A CA 1
ATOM 1292 C C . LEU A 1 181 ? -5.766 -12.359 9.906 1 94.19 181 LEU A C 1
ATOM 1294 O O . LEU A 1 181 ? -6.625 -11.57 10.312 1 94.19 181 LEU A O 1
ATOM 1298 N N . ALA A 1 182 ? -5.828 -13.648 10.125 1 95.75 182 ALA A N 1
ATOM 1299 C CA . ALA A 1 182 ? -7.031 -14.281 10.656 1 95.75 182 ALA A CA 1
ATOM 1300 C C . ALA A 1 182 ? -7.109 -14.117 12.172 1 95.75 182 ALA A C 1
ATOM 1302 O O . ALA A 1 182 ? -8.188 -13.891 12.727 1 95.75 182 ALA A O 1
ATOM 1303 N N . LEU A 1 183 ? -5.938 -14.25 12.859 1 95.31 183 LEU A N 1
ATOM 1304 C CA . LEU A 1 183 ? -5.977 -14.398 14.312 1 95.31 183 LEU A CA 1
ATOM 1305 C C . LEU A 1 183 ? -5.438 -13.148 15 1 95.31 183 LEU A C 1
ATOM 1307 O O . LEU A 1 183 ? -5.699 -12.922 16.188 1 95.31 183 LEU A O 1
ATOM 1311 N N . ASN A 1 184 ? -4.648 -12.391 14.344 1 92.94 184 ASN A N 1
ATOM 1312 C CA . ASN A 1 184 ? -4.105 -11.125 14.82 1 92.94 184 ASN A CA 1
ATOM 1313 C C . ASN A 1 184 ? -3.398 -11.281 16.156 1 92.94 184 ASN A C 1
ATOM 1315 O O . ASN A 1 184 ? -3.582 -10.469 17.062 1 92.94 184 ASN A O 1
ATOM 1319 N N . GLU A 1 185 ? -2.668 -12.359 16.297 1 94.81 185 GLU A N 1
ATOM 1320 C CA . GLU A 1 185 ? -1.847 -12.602 17.484 1 94.81 185 GLU A CA 1
ATOM 1321 C C . GLU A 1 185 ? -0.372 -12.336 17.188 1 94.81 185 GLU A C 1
ATOM 1323 O O . GLU A 1 185 ? 0.126 -12.672 16.109 1 94.81 185 GLU A O 1
ATOM 1328 N N . ASP A 1 186 ? 0.298 -11.859 18.141 1 94 186 ASP A N 1
ATOM 1329 C CA . ASP A 1 186 ? 1.68 -11.43 17.953 1 94 186 ASP A CA 1
ATOM 1330 C C . ASP A 1 186 ? 2.557 -12.586 17.484 1 94 186 ASP A C 1
ATOM 1332 O O . ASP A 1 186 ? 3.418 -12.398 16.609 1 94 186 ASP A O 1
ATOM 1336 N N . LYS A 1 187 ? 2.32 -13.742 17.953 1 95.19 187 LYS A N 1
ATOM 1337 C CA . LYS A 1 187 ? 3.156 -14.891 17.609 1 95.19 187 LYS A CA 1
ATOM 1338 C C . LYS A 1 187 ? 2.965 -15.281 16.141 1 95.19 187 LYS A C 1
ATOM 1340 O O . LYS A 1 187 ? 3.848 -15.891 15.539 1 95.19 187 LYS A O 1
ATOM 1345 N N . TYR A 1 188 ? 1.8 -14.938 15.555 1 95.75 188 TYR A N 1
ATOM 1346 C CA . TYR A 1 188 ? 1.543 -15.266 14.164 1 95.75 188 TYR A CA 1
ATOM 1347 C C . TYR A 1 188 ? 1.914 -14.102 13.25 1 95.75 188 TYR A C 1
ATOM 1349 O O . TYR A 1 188 ? 2.098 -14.281 12.047 1 95.75 188 TYR A O 1
ATOM 1357 N N . CYS A 1 189 ? 2.043 -12.891 13.836 1 93.38 189 CYS A N 1
ATOM 1358 C CA . CYS A 1 189 ? 2.279 -11.688 13.047 1 93.38 189 CYS A CA 1
ATOM 1359 C C . CYS A 1 189 ? 3.723 -11.219 13.188 1 93.38 189 CYS A C 1
ATOM 1361 O O . CYS A 1 189 ? 4.125 -10.242 12.555 1 93.38 189 CYS A O 1
ATOM 1363 N N . CYS A 1 190 ? 4.484 -11.906 14.039 1 92.31 190 CYS A N 1
ATOM 1364 C CA . CYS A 1 190 ? 5.875 -11.562 14.32 1 92.31 190 CYS A CA 1
ATOM 1365 C C . CYS A 1 190 ? 5.992 -10.125 14.812 1 92.31 190 CYS A C 1
ATOM 1367 O O . CYS A 1 190 ? 6.785 -9.344 14.281 1 92.31 190 CYS A O 1
ATOM 1369 N N . ARG A 1 191 ? 5.195 -9.789 15.828 1 89.56 191 ARG A N 1
ATOM 1370 C CA . ARG A 1 191 ? 5.164 -8.461 16.422 1 89.56 191 ARG A CA 1
ATOM 1371 C C . ARG A 1 191 ? 5.527 -8.516 17.906 1 89.56 191 ARG A C 1
ATOM 1373 O O . ARG A 1 191 ? 5.527 -9.586 18.5 1 89.56 191 ARG A O 1
ATOM 1380 N N . GLY A 1 192 ? 5.875 -7.336 18.438 1 87.38 192 GLY A N 1
ATOM 1381 C CA . GLY A 1 192 ? 6.191 -7.273 19.844 1 87.38 192 GLY A CA 1
ATOM 1382 C C . GLY A 1 192 ? 7.359 -8.156 20.234 1 87.38 192 GLY A C 1
ATOM 1383 O O . GLY A 1 192 ? 8.422 -8.102 19.609 1 87.38 192 GLY A O 1
ATOM 1384 N N . ASP A 1 193 ? 7.094 -9.078 21.219 1 90.19 193 ASP A N 1
ATOM 1385 C CA . ASP A 1 193 ? 8.148 -9.953 21.719 1 90.19 193 ASP A CA 1
ATOM 1386 C C . ASP A 1 193 ? 8.586 -10.953 20.641 1 90.19 193 ASP A C 1
ATOM 1388 O O . ASP A 1 193 ? 9.633 -11.586 20.766 1 90.19 193 ASP A O 1
ATOM 1392 N N . TYR A 1 194 ? 7.832 -11.008 19.578 1 93.56 194 TYR A N 1
ATOM 1393 C CA . TYR A 1 194 ? 8.109 -12 18.547 1 93.56 194 TYR A CA 1
ATOM 1394 C C . TYR A 1 194 ? 8.734 -11.344 17.312 1 93.56 194 TYR A C 1
ATOM 1396 O O . TYR A 1 194 ? 8.805 -11.961 16.25 1 93.56 194 TYR A O 1
ATOM 1404 N N . ASN A 1 195 ? 9.258 -10.203 17.375 1 88.81 195 ASN A N 1
ATOM 1405 C CA . ASN A 1 195 ? 9.672 -9.422 16.219 1 88.81 195 ASN A CA 1
ATOM 1406 C C . ASN A 1 195 ? 11.125 -9.711 15.836 1 88.81 195 ASN A C 1
ATOM 1408 O O . ASN A 1 195 ? 11.898 -8.781 15.57 1 88.81 195 ASN A O 1
ATOM 1412 N N . THR A 1 196 ? 11.539 -10.945 16.016 1 87.5 196 THR A N 1
ATOM 1413 C CA . THR A 1 196 ? 12.82 -11.438 15.516 1 87.5 196 THR A CA 1
ATOM 1414 C C . THR A 1 196 ? 12.664 -12.82 14.898 1 87.5 196 THR A C 1
ATOM 1416 O O . THR A 1 196 ? 11.727 -13.555 15.227 1 87.5 196 THR A O 1
ATOM 1419 N N . GLU A 1 197 ? 13.617 -13.094 14.031 1 90.56 197 GLU A N 1
ATOM 1420 C CA . GLU A 1 197 ? 13.578 -14.391 13.367 1 90.56 197 GLU A CA 1
ATOM 1421 C C . GLU A 1 197 ? 13.602 -15.531 14.375 1 90.56 197 GLU A C 1
ATOM 1423 O O . GLU A 1 197 ? 12.922 -16.547 14.195 1 90.56 197 GLU A O 1
ATOM 1428 N N . GLU A 1 198 ? 14.391 -15.391 15.438 1 94 198 GLU A N 1
ATOM 1429 C CA . GLU A 1 198 ? 14.547 -16.422 16.453 1 94 198 GLU A CA 1
ATOM 1430 C C . GLU A 1 198 ? 13.25 -16.625 17.234 1 94 198 GLU A C 1
ATOM 1432 O O . GLU A 1 198 ? 12.914 -17.75 17.609 1 94 198 GLU A O 1
ATOM 1437 N N . LYS A 1 199 ? 12.516 -15.555 17.422 1 95.06 199 LYS A N 1
ATOM 1438 C CA . LYS A 1 199 ? 11.359 -15.586 18.312 1 95.06 199 LYS A CA 1
ATOM 1439 C C . LYS A 1 199 ? 10.07 -15.797 17.531 1 95.06 199 LYS A C 1
ATOM 1441 O O . LYS A 1 199 ? 9 -15.984 18.125 1 95.06 199 LYS A O 1
ATOM 1446 N N . CYS A 1 200 ? 10.164 -15.742 16.266 1 94.75 200 CYS A N 1
ATOM 1447 C CA . CYS A 1 200 ? 9.016 -15.977 15.406 1 94.75 200 CYS A CA 1
ATOM 1448 C C . CYS A 1 200 ? 9.305 -17.062 14.383 1 94.75 200 CYS A C 1
ATOM 1450 O O . CYS A 1 200 ? 9.414 -16.781 13.188 1 94.75 200 CYS A O 1
ATOM 1452 N N . PRO A 1 201 ? 9.375 -18.281 14.836 1 96.12 201 PRO A N 1
ATOM 1453 C CA . PRO A 1 201 ? 9.586 -19.406 13.914 1 96.12 201 PRO A CA 1
ATOM 1454 C C . PRO A 1 201 ? 8.359 -19.703 13.062 1 96.12 201 PRO A C 1
ATOM 1456 O O . PRO A 1 201 ? 7.281 -19.172 13.312 1 96.12 201 PRO A O 1
ATOM 1459 N N . PRO A 1 202 ? 8.578 -20.594 12 1 96.31 202 PRO A N 1
ATOM 1460 C CA . PRO A 1 202 ? 7.395 -21.047 11.273 1 96.31 202 PRO A CA 1
ATOM 1461 C C . PRO A 1 202 ? 6.375 -21.734 12.188 1 96.31 202 PRO A C 1
ATOM 1463 O O . PRO A 1 202 ? 6.75 -22.375 13.172 1 96.31 202 PRO A O 1
ATOM 1466 N N . THR A 1 203 ? 5.176 -21.5 11.906 1 97.31 203 THR A N 1
ATOM 1467 C CA . THR A 1 203 ? 4.09 -22.172 12.625 1 97.31 203 THR A CA 1
ATOM 1468 C C . THR A 1 203 ? 3.443 -23.25 11.758 1 97.31 203 THR A C 1
ATOM 1470 O O . THR A 1 203 ? 3.783 -23.391 10.586 1 97.31 203 THR A O 1
ATOM 1473 N N . ASP A 1 204 ? 2.482 -23.969 12.391 1 97.62 204 ASP A N 1
ATOM 1474 C CA . ASP A 1 204 ? 1.735 -24.953 11.609 1 97.62 204 ASP A CA 1
ATOM 1475 C C . ASP A 1 204 ? 0.979 -24.281 10.461 1 97.62 204 ASP A C 1
ATOM 1477 O O . ASP A 1 204 ? 0.873 -24.844 9.375 1 97.62 204 ASP A O 1
ATOM 1481 N N . TYR A 1 205 ? 0.515 -23.094 10.703 1 97.81 205 TYR A N 1
ATOM 1482 C CA . TYR A 1 205 ? -0.236 -22.375 9.68 1 97.81 205 TYR A CA 1
ATOM 1483 C C . TYR A 1 205 ? 0.671 -21.969 8.523 1 97.81 205 TYR A C 1
ATOM 1485 O O . TYR A 1 205 ? 0.341 -22.203 7.359 1 97.81 205 TYR A O 1
ATOM 1493 N N . SER A 1 206 ? 1.818 -21.312 8.867 1 97.06 206 SER A N 1
ATOM 1494 C CA . SER A 1 206 ? 2.707 -20.875 7.793 1 97.06 206 SER A CA 1
ATOM 1495 C C . SER A 1 206 ? 3.258 -22.062 7.012 1 97.06 206 SER A C 1
ATOM 1497 O O . SER A 1 206 ? 3.525 -21.953 5.812 1 97.06 206 SER A O 1
ATOM 1499 N N . MET A 1 207 ? 3.344 -23.219 7.645 1 98 207 MET A N 1
ATOM 1500 C CA . MET A 1 207 ? 3.875 -24.391 6.973 1 98 207 MET A CA 1
ATOM 1501 C C . MET A 1 207 ? 2.865 -24.953 5.973 1 98 207 MET A C 1
ATOM 1503 O O . MET A 1 207 ? 3.248 -25.547 4.965 1 98 207 MET A O 1
ATOM 1507 N N . VAL A 1 208 ? 1.584 -24.766 6.219 1 98.19 208 VAL A N 1
ATOM 1508 C CA . VAL A 1 208 ? 0.584 -25.125 5.219 1 98.19 208 VAL A CA 1
ATOM 1509 C C . VAL A 1 208 ? 0.872 -24.391 3.912 1 98.19 208 VAL A C 1
ATOM 1511 O O . VAL A 1 208 ? 0.836 -24.984 2.834 1 98.19 208 VAL A O 1
ATOM 1514 N N . PHE A 1 209 ? 1.204 -23.109 4.02 1 98.19 209 PHE A N 1
ATOM 1515 C CA . PHE A 1 209 ? 1.528 -22.297 2.855 1 98.19 209 PHE A CA 1
ATOM 1516 C C . PHE A 1 209 ? 2.85 -22.734 2.238 1 98.19 209 PHE A C 1
ATOM 1518 O O . PHE A 1 209 ? 2.938 -22.938 1.025 1 98.19 209 PHE A O 1
ATOM 1525 N N . LYS A 1 210 ? 3.814 -22.922 3.084 1 97.62 210 LYS A N 1
ATOM 1526 C CA . LYS A 1 210 ? 5.168 -23.203 2.619 1 97.62 210 LYS A CA 1
ATOM 1527 C C . LYS A 1 210 ? 5.238 -24.547 1.912 1 97.62 210 LYS A C 1
ATOM 1529 O O . LYS A 1 210 ? 5.965 -24.703 0.928 1 97.62 210 LYS A O 1
ATOM 1534 N N . ASN A 1 211 ? 4.496 -25.484 2.402 1 97.5 211 ASN A N 1
ATOM 1535 C CA . ASN A 1 211 ? 4.492 -26.812 1.798 1 97.5 211 ASN A CA 1
ATOM 1536 C C . ASN A 1 211 ? 3.912 -26.797 0.386 1 97.5 211 ASN A C 1
ATOM 1538 O O . ASN A 1 211 ? 4.34 -27.562 -0.48 1 97.5 211 ASN A O 1
ATOM 1542 N N . GLN A 1 212 ? 2.963 -25.906 0.159 1 97.31 212 GLN A N 1
ATOM 1543 C CA . GLN A 1 212 ? 2.371 -25.781 -1.168 1 97.31 212 GLN A CA 1
ATOM 1544 C C . GLN A 1 212 ? 3.25 -24.938 -2.082 1 97.31 212 GLN A C 1
ATOM 1546 O O . GLN A 1 212 ? 3.244 -25.109 -3.303 1 97.31 212 GLN A O 1
ATOM 1551 N N . CYS A 1 213 ? 3.975 -24 -1.46 1 97.69 213 CYS A N 1
ATOM 1552 C CA . CYS A 1 213 ? 4.785 -23.047 -2.203 1 97.69 213 CYS A CA 1
ATOM 1553 C C . CYS A 1 213 ? 6.125 -22.812 -1.518 1 97.69 213 CYS A C 1
ATOM 1555 O O . CYS A 1 213 ? 6.371 -21.734 -0.974 1 97.69 213 CYS A O 1
ATOM 1557 N N . PRO A 1 214 ? 7.047 -23.672 -1.678 1 96.38 214 PRO A N 1
ATOM 1558 C CA . PRO A 1 214 ? 8.312 -23.578 -0.946 1 96.38 214 PRO A CA 1
ATOM 1559 C C . PRO A 1 214 ? 9.133 -22.344 -1.327 1 96.38 214 PRO A C 1
ATOM 1561 O O . PRO A 1 214 ? 9.953 -21.875 -0.538 1 96.38 214 PRO A O 1
ATOM 1564 N N . GLY A 1 215 ? 8.875 -21.828 -2.514 1 95.81 215 GLY A N 1
ATOM 1565 C CA . GLY A 1 215 ? 9.672 -20.703 -2.967 1 95.81 215 GLY A CA 1
ATOM 1566 C C . GLY A 1 215 ? 9.047 -19.359 -2.65 1 95.81 215 GLY A C 1
ATOM 1567 O O . GLY A 1 215 ? 9.594 -18.312 -3.01 1 95.81 215 GLY A O 1
ATOM 1568 N N . ALA A 1 216 ? 7.922 -19.328 -1.992 1 96.94 216 ALA A N 1
ATOM 1569 C CA . ALA A 1 216 ? 7.207 -18.109 -1.671 1 96.94 216 ALA A CA 1
ATOM 1570 C C . ALA A 1 216 ? 7.234 -17.828 -0.17 1 96.94 216 ALA A C 1
ATOM 1572 O O . ALA A 1 216 ? 7.328 -18.75 0.635 1 96.94 216 ALA A O 1
ATOM 1573 N N . TYR A 1 217 ? 7.176 -16.516 0.142 1 95.44 217 TYR A N 1
ATOM 1574 C CA . TYR A 1 217 ? 7.027 -16.141 1.544 1 95.44 217 TYR A CA 1
ATOM 1575 C C . TYR A 1 217 ? 5.738 -16.703 2.127 1 95.44 217 TYR A C 1
ATOM 1577 O O . TYR A 1 217 ? 4.668 -16.562 1.537 1 95.44 217 TYR A O 1
ATOM 1585 N N . SER A 1 218 ? 5.934 -17.312 3.307 1 95.81 218 SER A N 1
ATOM 1586 C CA . SER A 1 218 ? 4.758 -17.828 4.008 1 95.81 218 SER A CA 1
ATOM 1587 C C . SER A 1 218 ? 4.484 -17.031 5.277 1 95.81 218 SER A C 1
ATOM 1589 O O . SER A 1 218 ? 3.391 -17.094 5.84 1 95.81 218 SER A O 1
ATOM 1591 N N . TYR A 1 219 ? 5.438 -16.391 5.809 1 92.88 219 TYR A N 1
ATOM 1592 C CA . TYR A 1 219 ? 5.371 -15.492 6.957 1 92.88 219 TYR A CA 1
ATOM 1593 C C . TYR A 1 219 ? 6.527 -14.5 6.941 1 92.88 219 TYR A C 1
ATOM 1595 O O . TYR A 1 219 ? 7.371 -14.539 6.047 1 92.88 219 TYR A O 1
ATOM 1603 N N . ALA A 1 220 ? 6.629 -13.625 7.895 1 88.75 220 ALA A N 1
ATOM 1604 C CA . ALA A 1 220 ? 7.438 -12.406 7.824 1 88.75 220 ALA A CA 1
ATOM 1605 C C . ALA A 1 220 ? 8.922 -12.742 7.781 1 88.75 220 ALA A C 1
ATOM 1607 O O . ALA A 1 220 ? 9.703 -12.039 7.129 1 88.75 220 ALA A O 1
ATOM 1608 N N . TYR A 1 221 ? 9.43 -13.773 8.367 1 89.44 221 TYR A N 1
ATOM 1609 C CA . TYR A 1 221 ? 10.867 -14.047 8.461 1 89.44 221 TYR A CA 1
ATOM 1610 C C . TYR A 1 221 ? 11.258 -15.234 7.602 1 89.44 221 TYR A C 1
ATOM 1612 O O . TYR A 1 221 ? 12.203 -15.961 7.918 1 89.44 221 TYR A O 1
ATOM 1620 N N . ASP A 1 222 ? 10.562 -15.359 6.543 1 89 222 ASP A N 1
ATOM 1621 C CA . ASP A 1 222 ? 10.805 -16.469 5.617 1 89 222 ASP A CA 1
ATOM 1622 C C . ASP A 1 222 ? 11.797 -16.062 4.527 1 89 222 ASP A C 1
ATOM 1624 O O . ASP A 1 222 ? 11.711 -16.547 3.396 1 89 222 ASP A O 1
ATOM 1628 N N . ASP A 1 223 ? 12.688 -15.195 4.688 1 84.25 223 ASP A N 1
ATOM 1629 C CA . ASP A 1 223 ? 13.531 -14.523 3.699 1 84.25 223 ASP A CA 1
ATOM 1630 C C . ASP A 1 223 ? 14.461 -15.516 3.006 1 84.25 223 ASP A C 1
ATOM 1632 O O . ASP A 1 223 ? 14.617 -15.477 1.782 1 84.25 223 ASP A O 1
ATOM 1636 N N . LYS A 1 224 ? 15.07 -16.359 3.758 1 81.88 224 LYS A N 1
ATOM 1637 C CA . LYS A 1 224 ? 16.172 -17.172 3.256 1 81.88 224 LYS A CA 1
ATOM 1638 C C . LYS A 1 224 ? 15.734 -18.016 2.061 1 81.88 224 LYS A C 1
ATOM 1640 O O . LYS A 1 224 ? 16.484 -18.172 1.095 1 81.88 224 LYS A O 1
ATOM 1645 N N . SER A 1 225 ? 14.555 -18.406 2.094 1 86.62 225 SER A N 1
ATOM 1646 C CA . SER A 1 225 ? 14.094 -19.297 1.03 1 86.62 225 SER A CA 1
ATOM 1647 C C . SER A 1 225 ? 13.164 -18.562 0.064 1 86.62 225 SER A C 1
ATOM 1649 O O . SER A 1 225 ? 12.656 -19.172 -0.885 1 86.62 225 SER A O 1
ATOM 1651 N N . SER A 1 226 ? 13.039 -17.234 0.223 1 91.75 226 SER A N 1
ATOM 1652 C CA . SER A 1 226 ? 11.883 -16.672 -0.47 1 91.75 226 SER A CA 1
ATOM 1653 C C . SER A 1 226 ? 12.211 -15.32 -1.091 1 91.75 226 SER A C 1
ATOM 1655 O O . SER A 1 226 ? 11.32 -14.633 -1.608 1 91.75 226 SER A O 1
ATOM 1657 N N . THR A 1 227 ? 13.375 -14.852 -0.959 1 92.88 227 THR A N 1
ATOM 1658 C CA . THR A 1 227 ? 13.82 -13.633 -1.619 1 92.88 227 THR A CA 1
ATOM 1659 C C . THR A 1 227 ? 14.883 -13.93 -2.666 1 92.88 227 THR A C 1
ATOM 1661 O O . THR A 1 227 ? 15.797 -14.719 -2.418 1 92.88 227 THR A O 1
ATOM 1664 N N . PHE A 1 228 ? 14.727 -13.328 -3.859 1 97.25 228 PHE A N 1
ATOM 1665 C CA . PHE A 1 228 ? 15.625 -13.594 -4.977 1 97.25 228 PHE A CA 1
ATOM 1666 C C . PHE A 1 228 ? 16.188 -12.297 -5.543 1 97.25 228 PHE A C 1
ATOM 1668 O O . PHE A 1 228 ? 15.617 -11.227 -5.332 1 97.25 228 PHE A O 1
ATOM 1675 N N . THR A 1 229 ? 17.328 -12.453 -6.18 1 97.81 229 THR A N 1
ATOM 1676 C CA . THR A 1 229 ? 18.016 -11.273 -6.711 1 97.81 229 THR A CA 1
ATOM 1677 C C . THR A 1 229 ? 18.453 -11.508 -8.148 1 97.81 229 THR A C 1
ATOM 1679 O O . THR A 1 229 ? 18.578 -12.656 -8.586 1 97.81 229 THR A O 1
ATOM 1682 N N . CYS A 1 230 ? 18.547 -10.531 -8.898 1 98.19 230 CYS A N 1
ATOM 1683 C CA . CYS A 1 230 ? 19.047 -10.523 -10.273 1 98.19 230 CYS A CA 1
ATOM 1684 C C . CYS A 1 230 ? 19.672 -9.18 -10.609 1 98.19 230 CYS A C 1
ATOM 1686 O O . CYS A 1 230 ? 19.234 -8.141 -10.133 1 98.19 230 CYS A O 1
ATOM 1688 N N . PHE A 1 231 ? 20.812 -9.18 -11.422 1 97.69 231 PHE A N 1
ATOM 1689 C CA . PHE A 1 231 ? 21.516 -7.969 -11.82 1 97.69 231 PHE A 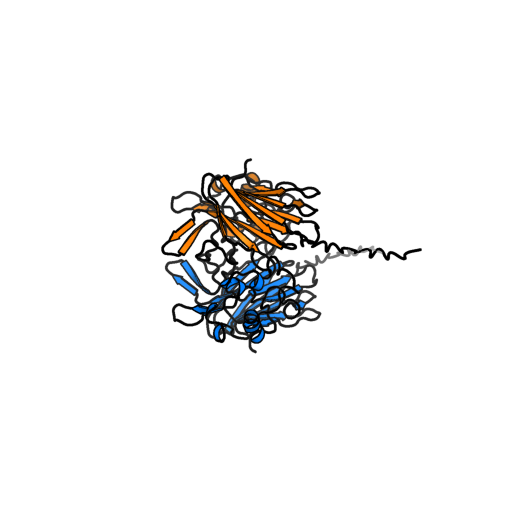CA 1
ATOM 1690 C C . PHE A 1 231 ? 21.328 -7.695 -13.305 1 97.69 231 PHE A C 1
ATOM 1692 O O . PHE A 1 231 ? 20.781 -8.531 -14.031 1 97.69 231 PHE A O 1
ATOM 1699 N N . ALA A 1 232 ? 21.812 -6.523 -13.727 1 97.12 232 ALA A N 1
ATOM 1700 C CA . ALA A 1 232 ? 22.031 -6.164 -15.125 1 97.12 232 ALA A CA 1
ATOM 1701 C C . ALA A 1 232 ? 20.719 -6 -15.875 1 97.12 232 ALA A C 1
ATOM 1703 O O . ALA A 1 232 ? 20.578 -6.473 -17 1 97.12 232 ALA A O 1
ATOM 1704 N N . ARG A 1 233 ? 19.734 -5.453 -15.227 1 96.19 233 ARG A N 1
ATOM 1705 C CA . ARG A 1 233 ? 18.516 -4.91 -15.797 1 96.19 233 ARG A CA 1
ATOM 1706 C C . ARG A 1 233 ? 17.672 -6.016 -16.422 1 96.19 233 ARG A C 1
ATOM 1708 O O . ARG A 1 233 ? 17.266 -5.906 -17.578 1 96.19 233 ARG A O 1
ATOM 1715 N N . PRO A 1 234 ? 17.391 -7.051 -15.664 1 98.19 234 PRO A N 1
ATOM 1716 C CA . PRO A 1 234 ? 16.469 -8.047 -16.234 1 98.19 234 PRO A CA 1
ATOM 1717 C C . PRO A 1 234 ? 15.07 -7.5 -16.469 1 98.19 234 PRO A C 1
ATOM 1719 O O . PRO A 1 234 ? 14.648 -6.555 -15.789 1 98.19 234 PRO A O 1
ATOM 1722 N N . ASP A 1 235 ? 14.406 -8.078 -17.422 1 98.31 235 ASP A N 1
ATOM 1723 C CA . ASP A 1 235 ? 12.945 -8.008 -17.484 1 98.31 235 ASP A CA 1
ATOM 1724 C C . ASP A 1 235 ? 12.305 -9.078 -16.609 1 98.31 235 ASP A C 1
ATOM 1726 O O . ASP A 1 235 ? 13.008 -9.883 -15.992 1 98.31 235 ASP A O 1
ATOM 1730 N N . TYR A 1 236 ? 10.953 -9.047 -16.531 1 98.75 236 TYR A N 1
ATOM 1731 C CA . TYR A 1 236 ? 10.281 -10.008 -15.68 1 98.75 236 TYR A CA 1
ATOM 1732 C C . TYR A 1 236 ? 9.055 -10.594 -16.359 1 98.75 236 TYR A C 1
ATOM 1734 O O . TYR A 1 236 ? 8.352 -9.898 -17.109 1 98.75 236 TYR A O 1
ATOM 1742 N N . ALA A 1 237 ? 8.82 -11.875 -16.094 1 98.88 237 ALA A N 1
ATOM 1743 C CA . ALA A 1 237 ? 7.566 -12.531 -16.469 1 98.88 237 ALA A CA 1
ATOM 1744 C C . ALA A 1 237 ? 6.762 -12.914 -15.227 1 98.88 237 ALA A C 1
ATOM 1746 O O . ALA A 1 237 ? 7.254 -13.648 -14.359 1 98.88 237 ALA A O 1
ATOM 1747 N N . ILE A 1 238 ? 5.602 -12.359 -15.141 1 98.88 238 ILE A N 1
ATOM 1748 C CA . ILE A 1 238 ? 4.668 -12.773 -14.102 1 98.88 238 ILE A CA 1
ATOM 1749 C C . ILE A 1 238 ? 3.604 -13.695 -14.695 1 98.88 238 ILE A C 1
ATOM 1751 O O . ILE A 1 238 ? 2.934 -13.328 -15.664 1 98.88 238 ILE A O 1
ATOM 1755 N N . THR A 1 239 ? 3.479 -14.875 -14.102 1 98.94 239 THR A N 1
ATOM 1756 C CA . THR A 1 239 ? 2.52 -15.859 -14.594 1 98.94 239 THR A CA 1
ATOM 1757 C C . THR A 1 239 ? 1.493 -16.203 -13.516 1 98.94 239 THR A C 1
ATOM 1759 O O . THR A 1 239 ? 1.856 -16.484 -12.375 1 98.94 239 THR A O 1
ATOM 1762 N N . PHE A 1 240 ? 0.246 -16.109 -13.875 1 98.94 240 PHE A N 1
ATOM 1763 C CA . PHE A 1 240 ? -0.824 -16.641 -13.031 1 98.94 240 PHE A CA 1
ATOM 1764 C C . PHE A 1 240 ? -1.093 -18.094 -13.344 1 98.94 240 PHE A C 1
ATOM 1766 O O . PHE A 1 240 ? -1.238 -18.469 -14.516 1 98.94 240 PHE A O 1
ATOM 1773 N N . CYS A 1 241 ? -1.199 -18.953 -12.281 1 98.62 241 CYS A N 1
ATOM 1774 C CA . CYS A 1 241 ? -1.348 -20.391 -12.375 1 98.62 241 CYS A CA 1
ATOM 1775 C C . CYS A 1 241 ? -0.174 -21.016 -13.125 1 98.62 241 CYS A C 1
ATOM 1777 O O . CYS A 1 241 ? -0.371 -21.766 -14.078 1 98.62 241 CYS A O 1
ATOM 1779 N N . PRO A 1 242 ? 1.02 -20.672 -12.562 1 98.44 242 PRO A N 1
ATOM 1780 C CA . PRO A 1 242 ? 2.186 -21.266 -13.211 1 98.44 242 PRO A CA 1
ATOM 1781 C C . PRO A 1 242 ? 2.205 -22.797 -13.078 1 98.44 242 PRO A C 1
ATOM 1783 O O . PRO A 1 242 ? 1.564 -23.344 -12.18 1 98.44 242 PRO A O 1
ATOM 1786 N N . SER A 1 243 ? 2.91 -23.406 -14.016 1 89.12 243 SER A N 1
ATOM 1787 C CA . SER A 1 243 ? 3.082 -24.844 -13.953 1 89.12 243 SER A CA 1
ATOM 1788 C C . SER A 1 243 ? 3.979 -25.25 -12.781 1 89.12 243 SER A C 1
ATOM 1790 O O . SER A 1 243 ? 4.789 -24.438 -12.32 1 89.12 243 SER A O 1
ATOM 1792 N N . ASN A 1 244 ? 3.779 -26.406 -12.305 1 80.12 244 ASN A N 1
ATOM 1793 C CA . ASN A 1 244 ? 4.582 -26.938 -11.211 1 80.12 244 ASN A CA 1
ATOM 1794 C C . ASN A 1 244 ? 6.008 -27.25 -11.664 1 80.12 244 ASN A C 1
ATOM 1796 O O . ASN A 1 244 ? 6.242 -27.578 -12.828 1 80.12 244 ASN A O 1
ATOM 1800 N N . MET B 1 1 ? 42.75 -18.203 61.656 1 32.78 1 MET B N 1
ATOM 1801 C CA . MET B 1 1 ? 42.344 -17.172 60.688 1 32.78 1 MET B CA 1
ATOM 1802 C C . MET B 1 1 ? 41.312 -17.719 59.719 1 32.78 1 MET B C 1
ATOM 1804 O O . MET B 1 1 ? 41.594 -18.656 58.969 1 32.78 1 MET B O 1
ATOM 1808 N N . LYS B 1 2 ? 39.938 -17.594 60.125 1 39.53 2 LYS B N 1
ATOM 1809 C CA . LYS B 1 2 ? 38.719 -18.078 59.469 1 39.53 2 LYS B CA 1
ATOM 1810 C C . LYS B 1 2 ? 38.625 -17.516 58.031 1 39.53 2 LYS B C 1
ATOM 1812 O O . LYS B 1 2 ? 38.812 -16.312 57.844 1 39.53 2 LYS B O 1
ATOM 1817 N N . ASN B 1 3 ? 38.781 -18.312 56.969 1 41.62 3 ASN B N 1
ATOM 1818 C CA . ASN B 1 3 ? 38.688 -18.172 55.5 1 41.62 3 ASN B CA 1
ATOM 1819 C C . ASN B 1 3 ? 37.25 -17.828 55.094 1 41.62 3 ASN B C 1
ATOM 1821 O O . ASN B 1 3 ? 36.406 -18.719 54.969 1 41.62 3 ASN B O 1
ATOM 1825 N N . THR B 1 4 ? 36.625 -16.75 55.531 1 46.56 4 THR B N 1
ATOM 1826 C CA . THR B 1 4 ? 35.312 -16.484 55 1 46.56 4 THR B CA 1
ATOM 1827 C C . THR B 1 4 ? 35.344 -16.203 53.5 1 46.56 4 THR B C 1
ATOM 1829 O O . THR B 1 4 ? 36 -15.25 53.062 1 46.56 4 THR B O 1
ATOM 1832 N N . HIS B 1 5 ? 35.156 -17.188 52.656 1 41.84 5 HIS B N 1
ATOM 1833 C CA . HIS B 1 5 ? 35 -17.031 51.219 1 41.84 5 HIS B CA 1
ATOM 1834 C C . HIS B 1 5 ? 33.781 -16.156 50.906 1 41.84 5 HIS B C 1
ATOM 1836 O O . HIS B 1 5 ? 32.656 -16.422 51.344 1 41.84 5 HIS B O 1
ATOM 1842 N N . VAL B 1 6 ? 33.969 -14.844 50.719 1 42.28 6 VAL B N 1
ATOM 1843 C CA . VAL B 1 6 ? 32.938 -13.938 50.188 1 42.28 6 VAL B CA 1
ATOM 1844 C C . VAL B 1 6 ? 32.625 -14.312 48.75 1 42.28 6 VAL B C 1
ATOM 1846 O O . VAL B 1 6 ? 33.469 -14.305 47.875 1 42.28 6 VAL B O 1
ATOM 1849 N N . ALA B 1 7 ? 31.594 -15.102 48.594 1 39.97 7 ALA B N 1
ATOM 1850 C CA . ALA B 1 7 ? 31.031 -15.367 47.281 1 39.97 7 ALA B CA 1
ATOM 1851 C C . ALA B 1 7 ? 30.5 -14.078 46.656 1 39.97 7 ALA B C 1
ATOM 1853 O O . ALA B 1 7 ? 29.578 -13.453 47.188 1 39.97 7 ALA B O 1
ATOM 1854 N N . LEU B 1 8 ? 31.344 -13.477 45.812 1 39.94 8 LEU B N 1
ATOM 1855 C CA . LEU B 1 8 ? 30.906 -12.344 45 1 39.94 8 LEU B CA 1
ATOM 1856 C C . LEU B 1 8 ? 29.812 -12.773 44.031 1 39.94 8 LEU B C 1
ATOM 1858 O O . LEU B 1 8 ? 30.047 -13.617 43.156 1 39.94 8 LEU B O 1
ATOM 1862 N N . CYS B 1 9 ? 28.562 -12.703 44.375 1 37.19 9 CYS B N 1
ATOM 1863 C CA . CYS B 1 9 ? 27.438 -12.891 43.469 1 37.19 9 CYS B CA 1
ATOM 1864 C C . CYS B 1 9 ? 27.453 -11.828 42.375 1 37.19 9 CYS B C 1
ATOM 1866 O O . CYS B 1 9 ? 27.297 -10.641 42.656 1 37.19 9 CYS B O 1
ATOM 1868 N N . PHE B 1 10 ? 28.188 -12.062 41.25 1 38.66 10 PHE B N 1
ATOM 1869 C CA . PHE B 1 10 ? 28.047 -11.242 40.062 1 38.66 10 PHE B CA 1
ATOM 1870 C C . PHE B 1 10 ? 26.609 -11.297 39.531 1 38.66 10 PHE B C 1
ATOM 1872 O O . PHE B 1 10 ? 26.172 -12.344 39.031 1 38.66 10 PHE B O 1
ATOM 1879 N N . SER B 1 11 ? 25.719 -10.469 40.031 1 37.22 11 SER B N 1
ATOM 1880 C CA . SER B 1 11 ? 24.422 -10.32 39.344 1 37.22 11 SER B CA 1
ATOM 1881 C C . SER B 1 11 ? 24.594 -9.844 37.906 1 37.22 11 SER B C 1
ATOM 1883 O O . SER B 1 11 ? 25.109 -8.758 37.688 1 37.22 11 SER B O 1
ATOM 1885 N N . LEU B 1 12 ? 24.688 -10.703 36.969 1 38.44 12 LEU B N 1
ATOM 1886 C CA . LEU B 1 12 ? 24.562 -10.312 35.562 1 38.44 12 LEU B CA 1
ATOM 1887 C C . LEU B 1 12 ? 23.219 -9.648 35.312 1 38.44 12 LEU B C 1
ATOM 1889 O O . LEU B 1 12 ? 22.172 -10.305 35.344 1 38.44 12 LEU B O 1
ATOM 1893 N N . ALA B 1 13 ? 23.109 -8.328 35.531 1 37.78 13 ALA B N 1
ATOM 1894 C CA . ALA B 1 13 ? 21.953 -7.578 35.031 1 37.78 13 ALA B CA 1
ATOM 1895 C C . ALA B 1 13 ? 21.766 -7.793 33.531 1 37.78 13 ALA B C 1
ATOM 1897 O O . ALA B 1 13 ? 22.641 -7.43 32.719 1 37.78 13 ALA B O 1
ATOM 1898 N N . PHE B 1 14 ? 21.047 -8.75 33.125 1 36.03 14 PHE B N 1
ATOM 1899 C CA . PHE B 1 14 ? 20.609 -8.82 31.75 1 36.03 14 PHE B CA 1
ATOM 1900 C C . PHE B 1 14 ? 19.938 -7.52 31.328 1 36.03 14 PHE B C 1
ATOM 1902 O O . PHE B 1 14 ? 18.875 -7.18 31.828 1 36.03 14 PHE B O 1
ATOM 1909 N N . LEU B 1 15 ? 20.688 -6.539 30.859 1 36.53 15 LEU B N 1
ATOM 1910 C CA . LEU B 1 15 ? 20.094 -5.402 30.172 1 36.53 15 LEU B CA 1
ATOM 1911 C C . LEU B 1 15 ? 19.156 -5.867 29.062 1 36.53 15 LEU B C 1
ATOM 1913 O O . LEU B 1 15 ? 19.594 -6.43 28.062 1 36.53 15 LEU B O 1
ATOM 1917 N N . PHE B 1 16 ? 18 -6.215 29.406 1 35.84 16 PHE B N 1
ATOM 1918 C CA . PHE B 1 16 ? 16.984 -6.34 28.375 1 35.84 16 PHE B CA 1
ATOM 1919 C C . PHE B 1 16 ? 17.016 -5.145 27.438 1 35.84 16 PHE B C 1
ATOM 1921 O O . PHE B 1 16 ? 16.781 -4.008 27.859 1 35.84 16 PHE B O 1
ATOM 1928 N N . TYR B 1 17 ? 18.016 -5.16 26.516 1 39.06 17 TYR B N 1
ATOM 1929 C CA . TYR B 1 17 ? 17.891 -4.188 25.438 1 39.06 17 TYR B CA 1
ATOM 1930 C C . TYR B 1 17 ? 16.469 -4.168 24.891 1 39.06 17 TYR B C 1
ATOM 1932 O O . TYR B 1 17 ? 15.977 -5.18 24.375 1 39.06 17 TYR B O 1
ATOM 1940 N N . ALA B 1 18 ? 15.602 -3.596 25.516 1 43.72 18 ALA B N 1
ATOM 1941 C CA . ALA B 1 18 ? 14.32 -3.336 24.875 1 43.72 18 ALA B CA 1
ATOM 1942 C C . ALA B 1 18 ? 14.5 -2.971 23.406 1 43.72 18 ALA B C 1
ATOM 1944 O O . ALA B 1 18 ? 15.234 -2.035 23.078 1 43.72 18 ALA B O 1
ATOM 1945 N N . VAL B 1 19 ? 14.734 -3.844 22.469 1 52.84 19 VAL B N 1
ATOM 1946 C CA . VAL B 1 19 ? 14.719 -3.471 21.062 1 52.84 19 VAL B CA 1
ATOM 1947 C C . VAL B 1 19 ? 13.742 -2.316 20.844 1 52.84 19 VAL B C 1
ATOM 1949 O O . VAL B 1 19 ? 12.531 -2.488 20.969 1 52.84 19 VAL B O 1
ATOM 1952 N N . GLY B 1 20 ? 14.086 -1.036 21.312 1 67.06 20 GLY B N 1
ATOM 1953 C CA . GLY B 1 20 ? 13.43 0.254 21.469 1 67.06 20 GLY B CA 1
ATOM 1954 C C . GLY B 1 20 ? 12.883 0.797 20.156 1 67.06 20 GLY B C 1
ATOM 1955 O O . GLY B 1 20 ? 13.633 1.045 19.219 1 67.06 20 GLY B O 1
ATOM 1956 N N . GLY B 1 21 ? 11.57 0.349 19.641 1 84.44 21 GLY B N 1
ATOM 1957 C CA . GLY B 1 21 ? 10.82 0.993 18.578 1 84.44 21 GLY B CA 1
ATOM 1958 C C . GLY B 1 21 ? 10.391 2.406 18.922 1 84.44 21 GLY B C 1
ATOM 1959 O O . GLY B 1 21 ? 11.016 3.066 19.75 1 84.44 21 GLY B O 1
ATOM 1960 N N . ALA B 1 22 ? 9.68 2.998 18.062 1 93.25 22 ALA B N 1
ATOM 1961 C CA . ALA B 1 22 ? 9.094 4.32 18.266 1 93.25 22 ALA B CA 1
ATOM 1962 C C . ALA B 1 22 ? 7.629 4.211 18.672 1 93.25 22 ALA B C 1
ATOM 1964 O O . ALA B 1 22 ? 7.059 3.117 18.688 1 93.25 22 ALA B O 1
ATOM 1965 N N . LYS B 1 23 ? 7.191 5.297 19.219 1 96.06 23 LYS B N 1
ATOM 1966 C CA . LYS B 1 23 ? 5.762 5.438 19.469 1 96.06 23 LYS B CA 1
ATOM 1967 C C . LYS B 1 23 ? 5.16 6.559 18.625 1 96.06 23 LYS B C 1
ATOM 1969 O O . LYS B 1 23 ? 5.777 7.609 18.453 1 96.06 23 LYS B O 1
ATOM 1974 N N . VAL B 1 24 ? 3.982 6.273 18.172 1 98.44 24 VAL B N 1
ATOM 1975 C CA . VAL B 1 24 ? 3.234 7.32 17.484 1 98.44 24 VAL B CA 1
ATOM 1976 C C . VAL B 1 24 ? 1.998 7.691 18.297 1 98.44 24 VAL B C 1
ATOM 1978 O O . VAL B 1 24 ? 1.19 6.828 18.641 1 98.44 24 VAL B O 1
ATOM 1981 N N . THR B 1 25 ? 1.896 8.953 18.609 1 98.81 25 THR B N 1
ATOM 1982 C CA . THR B 1 25 ? 0.699 9.477 19.25 1 98.81 25 THR B CA 1
ATOM 1983 C C . THR B 1 25 ? -0.194 10.195 18.25 1 98.81 25 THR B C 1
ATOM 1985 O O . THR B 1 25 ? 0.229 11.156 17.609 1 98.81 25 THR B O 1
ATOM 1988 N N . PHE B 1 26 ? -1.441 9.695 18.156 1 98.88 26 PHE B N 1
ATOM 1989 C CA . PHE B 1 26 ? -2.426 10.328 17.297 1 98.88 26 PHE B CA 1
ATOM 1990 C C . PHE B 1 26 ? -3.324 11.266 18.094 1 98.88 26 PHE B C 1
ATOM 1992 O O . PHE B 1 26 ? -3.812 10.906 19.156 1 98.88 26 PHE B O 1
ATOM 1999 N N . THR B 1 27 ? -3.49 12.453 17.547 1 98.94 27 THR B N 1
ATOM 2000 C CA . THR B 1 27 ? -4.438 13.391 18.141 1 98.94 27 THR B CA 1
ATOM 2001 C C . THR B 1 27 ? -5.363 13.961 17.062 1 98.94 27 THR B C 1
ATOM 2003 O O . THR B 1 27 ? -4.91 14.383 16 1 98.94 27 THR B O 1
ATOM 2006 N N . ASN B 1 28 ? -6.676 13.961 17.375 1 98.94 28 ASN B N 1
ATOM 2007 C CA . ASN B 1 28 ? -7.648 14.57 16.469 1 98.94 28 ASN B CA 1
ATOM 2008 C C . ASN B 1 28 ? -8.039 15.969 16.922 1 98.94 28 ASN B C 1
ATOM 2010 O O . ASN B 1 28 ? -8.75 16.125 17.922 1 98.94 28 ASN B O 1
ATOM 2014 N N . ARG B 1 29 ? -7.605 16.906 16.141 1 98.81 29 ARG B N 1
ATOM 2015 C CA . ARG B 1 29 ? -7.977 18.281 16.453 1 98.81 29 ARG B CA 1
ATOM 2016 C C . ARG B 1 29 ? -9.047 18.797 15.5 1 98.81 29 ARG B C 1
ATOM 2018 O O . ARG B 1 29 ? -9.305 20 15.453 1 98.81 29 ARG B O 1
ATOM 2025 N N . CYS B 1 30 ? -9.539 17.953 14.664 1 98.5 30 CYS B N 1
ATOM 2026 C CA . CYS B 1 30 ? -10.695 18.312 13.844 1 98.5 30 CYS B CA 1
ATOM 2027 C C . CYS B 1 30 ? -11.953 18.438 14.695 1 98.5 30 CYS B C 1
ATOM 2029 O O . CYS B 1 30 ? -12 17.922 15.812 1 98.5 30 CYS B O 1
ATOM 2031 N N . GLU B 1 31 ? -12.984 19.109 14.086 1 97.88 31 GLU B N 1
ATOM 2032 C CA . GLU B 1 31 ? -14.297 19.203 14.727 1 97.88 31 GLU B CA 1
ATOM 2033 C C . GLU B 1 31 ? -15.148 17.969 14.414 1 97.88 31 GLU B C 1
ATOM 2035 O O . GLU B 1 31 ? -16.266 17.828 14.914 1 97.88 31 GLU B O 1
ATOM 2040 N N . TYR B 1 32 ? -14.625 17.062 13.633 1 97.88 32 TYR B N 1
ATOM 2041 C CA . TYR B 1 32 ? -15.305 15.844 13.227 1 97.88 32 TYR B CA 1
ATOM 2042 C C . TYR B 1 32 ? -14.469 14.617 13.562 1 97.88 32 TYR B C 1
ATOM 2044 O O . TYR B 1 32 ? -13.273 14.734 13.859 1 97.88 32 TYR B O 1
ATOM 2052 N N . THR B 1 33 ? -15.141 13.406 13.586 1 98.69 33 THR B N 1
ATOM 2053 C CA . THR B 1 33 ? -14.438 12.156 13.852 1 98.69 33 THR B CA 1
ATOM 2054 C C . THR B 1 33 ? -13.555 11.773 12.664 1 98.69 33 THR B C 1
ATOM 2056 O O . THR B 1 33 ? -13.961 11.922 11.508 1 98.69 33 THR B O 1
ATOM 2059 N N . VAL B 1 34 ? -12.375 11.367 12.961 1 98.88 34 VAL B N 1
ATOM 2060 C CA . VAL B 1 34 ? -11.469 10.766 11.984 1 98.88 34 VAL B CA 1
ATOM 2061 C C . VAL B 1 34 ? -11.219 9.305 12.352 1 98.88 34 VAL B C 1
ATOM 2063 O O . VAL B 1 34 ? -11.281 8.93 13.523 1 98.88 34 VAL B O 1
ATOM 2066 N N . TRP B 1 35 ? -11.039 8.477 11.359 1 98.94 35 TRP B N 1
ATOM 2067 C CA . TRP B 1 35 ? -10.688 7.074 11.547 1 98.94 35 TRP B CA 1
ATOM 2068 C C . TRP B 1 35 ? -9.305 6.777 10.969 1 98.94 35 TRP B C 1
ATOM 2070 O O . TRP B 1 35 ? -9.18 6.422 9.797 1 98.94 35 TRP B O 1
ATOM 2080 N N . PRO B 1 36 ? -8.281 6.879 11.773 1 98.94 36 PRO B N 1
ATOM 2081 C CA . PRO B 1 36 ? -6.938 6.609 11.266 1 98.94 36 PRO B CA 1
ATOM 2082 C C . PRO B 1 36 ? -6.773 5.18 10.758 1 98.94 36 PRO B C 1
ATOM 2084 O O . PRO B 1 36 ? -7.355 4.25 11.32 1 98.94 36 PRO B O 1
ATOM 2087 N N . GLY B 1 37 ? -6.074 5.066 9.617 1 98.5 37 GLY B N 1
ATOM 2088 C CA . GLY B 1 37 ? -5.582 3.795 9.102 1 98.5 37 GLY B CA 1
ATOM 2089 C C . GLY B 1 37 ? -4.066 3.697 9.102 1 98.5 37 GLY B C 1
ATOM 2090 O O . GLY B 1 37 ? -3.375 4.715 9.125 1 98.5 37 GLY B O 1
ATOM 2091 N N . THR B 1 38 ? -3.561 2.467 9.164 1 97.62 38 THR B N 1
ATOM 2092 C CA . THR B 1 38 ? -2.127 2.217 9.07 1 97.62 38 THR B CA 1
ATOM 2093 C C . THR B 1 38 ? -1.83 1.136 8.039 1 97.62 38 THR B C 1
ATOM 2095 O O . THR B 1 38 ? -2.627 0.214 7.852 1 97.62 38 THR B O 1
ATOM 2098 N N . LEU B 1 39 ? -0.701 1.27 7.387 1 95.44 39 LEU B N 1
ATOM 2099 C CA . LEU B 1 39 ? -0.205 0.249 6.473 1 95.44 39 LEU B CA 1
ATOM 2100 C C . LEU B 1 39 ? 1.311 0.116 6.574 1 95.44 39 LEU B C 1
ATOM 2102 O O . LEU B 1 39 ? 2.041 1.078 6.324 1 95.44 39 LEU B O 1
ATOM 2106 N N . THR B 1 40 ? 1.749 -1.046 7 1 92.44 40 THR B N 1
ATOM 2107 C CA . THR B 1 40 ? 3.174 -1.353 7.016 1 92.44 40 THR B CA 1
ATOM 2108 C C . THR B 1 40 ? 3.666 -1.707 5.613 1 92.44 40 THR B C 1
ATOM 2110 O O . THR B 1 40 ? 2.996 -2.441 4.883 1 92.44 40 THR B O 1
ATOM 2113 N N . GLY B 1 41 ? 4.801 -1.035 5.332 1 84.69 41 GLY B N 1
ATOM 2114 C CA . GLY B 1 41 ? 5.453 -1.37 4.078 1 84.69 41 GLY B CA 1
ATOM 2115 C C . GLY B 1 41 ? 6.324 -2.607 4.168 1 84.69 41 GLY B C 1
ATOM 2116 O O . GLY B 1 41 ? 6.496 -3.176 5.25 1 84.69 41 GLY B O 1
ATOM 2117 N N . ASP B 1 42 ? 7.027 -3.059 3.139 1 65 42 ASP B N 1
ATOM 2118 C CA . ASP B 1 42 ? 8.156 -3.982 3.1 1 65 42 ASP B CA 1
ATOM 2119 C C . ASP B 1 42 ? 7.762 -5.355 3.641 1 65 42 ASP B C 1
ATOM 2121 O O . ASP B 1 42 ? 8.492 -5.945 4.441 1 65 42 ASP B O 1
ATOM 2125 N N . GLN B 1 43 ? 7.145 -6.238 3.213 1 69.44 43 GLN B N 1
ATOM 2126 C CA . GLN B 1 43 ? 6.879 -7.633 3.553 1 69.44 43 GLN B CA 1
ATOM 2127 C C . GLN B 1 43 ? 6.875 -7.836 5.066 1 69.44 43 GLN B C 1
ATOM 2129 O O . GLN B 1 43 ? 7.16 -8.938 5.547 1 69.44 43 GLN B O 1
ATOM 2134 N N . LYS B 1 44 ? 6.633 -6.766 5.828 1 76.5 44 LYS B N 1
ATOM 2135 C CA . LYS B 1 44 ? 6.59 -6.852 7.285 1 76.5 44 LYS B CA 1
ATOM 2136 C C . LYS B 1 44 ? 5.152 -6.93 7.785 1 76.5 44 LYS B C 1
ATOM 2138 O O . LYS B 1 44 ? 4.223 -6.496 7.098 1 76.5 44 LYS B O 1
ATOM 2143 N N . PRO B 1 45 ? 5.102 -7.461 8.984 1 81.38 45 PRO B N 1
ATOM 2144 C CA . PRO B 1 45 ? 3.762 -7.562 9.57 1 81.38 45 PRO B CA 1
ATOM 2145 C C . PRO B 1 45 ? 3.115 -6.199 9.805 1 81.38 45 PRO B C 1
ATOM 2147 O O . PRO B 1 45 ? 3.811 -5.227 10.125 1 81.38 45 PRO B O 1
ATOM 2150 N N . GLN B 1 46 ? 1.756 -6.219 9.68 1 92.19 46 GLN B N 1
ATOM 2151 C CA . GLN B 1 46 ? 1.004 -5.02 10.039 1 92.19 46 GLN B CA 1
ATOM 2152 C C . GLN B 1 46 ? 1.129 -4.711 11.523 1 92.19 46 GLN B C 1
ATOM 2154 O O . GLN B 1 46 ? 1.469 -5.594 12.32 1 92.19 46 GLN B O 1
ATOM 2159 N N . LEU B 1 47 ? 0.893 -3.441 11.867 1 93.75 47 LEU B N 1
ATOM 2160 C CA . LEU B 1 47 ? 0.879 -3.041 13.266 1 93.75 47 LEU B CA 1
ATOM 2161 C C . LEU B 1 47 ? -0.281 -3.695 14.008 1 93.75 47 LEU B C 1
ATOM 2163 O O . LEU B 1 47 ? -1.173 -4.277 13.391 1 93.75 47 LEU B O 1
ATOM 2167 N N . SER B 1 48 ? -0.219 -3.613 15.359 1 92.06 48 SER B N 1
ATOM 2168 C CA . SER B 1 48 ? -1.229 -4.27 16.188 1 92.06 48 SER B CA 1
ATOM 2169 C C . SER B 1 48 ? -2.615 -3.691 15.922 1 92.06 48 SER B C 1
ATOM 2171 O O . SER B 1 48 ? -3.623 -4.379 16.094 1 92.06 48 SER B O 1
ATOM 2173 N N . THR B 1 49 ? -2.672 -2.475 15.508 1 95.44 49 THR B N 1
ATOM 2174 C CA . THR B 1 49 ? -3.91 -1.863 15.039 1 95.44 49 THR B CA 1
ATOM 2175 C C . THR B 1 49 ? -3.732 -1.286 13.641 1 95.44 49 THR B C 1
ATOM 2177 O O . THR B 1 49 ? -2.693 -0.697 13.328 1 95.44 49 THR B O 1
ATOM 2180 N N . THR B 1 50 ? -4.73 -1.557 12.828 1 97.06 50 THR B N 1
ATOM 2181 C CA . THR B 1 50 ? -4.625 -1.084 11.453 1 97.06 50 THR B CA 1
ATOM 2182 C C . THR B 1 50 ? -5.73 -0.077 11.141 1 97.06 50 THR B C 1
ATOM 2184 O O . THR B 1 50 ? -5.852 0.384 10.008 1 97.06 50 THR B O 1
ATOM 2187 N N . GLY B 1 51 ? -6.551 0.199 12.117 1 98.31 51 GLY B N 1
ATOM 2188 C CA . GLY B 1 51 ? -7.637 1.157 12.016 1 98.31 51 GLY B CA 1
ATOM 2189 C C . GLY B 1 51 ? -8.367 1.382 13.328 1 98.31 51 GLY B C 1
ATOM 2190 O O . GLY B 1 51 ? -8.555 0.446 14.109 1 98.31 51 GLY B O 1
ATOM 2191 N N . PHE B 1 52 ? -8.805 2.586 13.594 1 98.62 52 PHE B N 1
ATOM 2192 C CA . PHE B 1 52 ? -9.484 2.912 14.844 1 98.62 52 PHE B CA 1
ATOM 2193 C C . PHE B 1 52 ? -10.219 4.246 14.727 1 98.62 52 PHE B C 1
ATOM 2195 O O . PHE B 1 52 ? -9.945 5.031 13.812 1 98.62 52 PHE B O 1
ATOM 2202 N N . GLU B 1 53 ? -11.164 4.406 15.609 1 98.62 53 GLU B N 1
ATOM 2203 C CA . GLU B 1 53 ? -11.938 5.645 15.695 1 98.62 53 GLU B CA 1
ATOM 2204 C C . GLU B 1 53 ? -11.258 6.66 16.609 1 98.62 53 GLU B C 1
ATOM 2206 O O . GLU B 1 53 ? -10.734 6.301 17.656 1 98.62 53 GLU B O 1
ATOM 2211 N N . LEU B 1 54 ? -11.211 7.875 16.156 1 98.81 54 LEU B N 1
ATOM 2212 C CA . LEU B 1 54 ? -10.625 8.969 16.906 1 98.81 54 LEU B CA 1
ATOM 2213 C C . LEU B 1 54 ? -11.539 10.195 16.891 1 98.81 54 LEU B C 1
ATOM 2215 O O . LEU B 1 54 ? -11.492 10.984 15.945 1 98.81 54 LEU B O 1
ATOM 2219 N N . GLY B 1 55 ? -12.32 10.359 17.969 1 98.75 55 GLY B N 1
ATOM 2220 C CA . GLY B 1 55 ? -13.203 11.508 18.047 1 98.75 55 GLY B CA 1
ATOM 2221 C C . GLY B 1 55 ? -12.477 12.82 18.266 1 98.75 55 GLY B C 1
ATOM 2222 O O . GLY B 1 55 ? -11.273 12.828 18.562 1 98.75 55 GLY B O 1
ATOM 2223 N N . PRO B 1 56 ? -13.281 13.945 18.125 1 98.69 56 PRO B N 1
ATOM 2224 C CA . PRO B 1 56 ? -12.648 15.242 18.359 1 98.69 56 PRO B CA 1
ATOM 2225 C C . PRO B 1 56 ? -11.977 15.336 19.719 1 98.69 56 PRO B C 1
ATOM 2227 O O . PRO B 1 56 ? -12.594 15.008 20.75 1 98.69 56 PRO B O 1
ATOM 2230 N N . GLY B 1 57 ? -10.695 15.703 19.703 1 98.5 57 GLY B N 1
ATOM 2231 C CA . GLY B 1 57 ? -9.961 15.906 20.938 1 98.5 57 GLY B CA 1
ATOM 2232 C C . GLY B 1 57 ? -9.328 14.633 21.469 1 98.5 57 GLY B C 1
ATOM 2233 O O . GLY B 1 57 ? -8.484 14.68 22.359 1 98.5 57 GLY B O 1
ATOM 2234 N N . ALA B 1 58 ? -9.648 13.477 20.969 1 98.75 58 ALA B N 1
ATOM 2235 C CA . ALA B 1 58 ? -9.172 12.195 21.469 1 98.75 58 ALA B CA 1
ATOM 2236 C C . ALA B 1 58 ? -7.715 11.953 21.062 1 98.75 58 ALA B C 1
ATOM 2238 O O . ALA B 1 58 ? -7.234 12.547 20.094 1 98.75 58 ALA B O 1
ATOM 2239 N N . THR B 1 59 ? -7.047 11.156 21.859 1 98.69 59 THR B N 1
ATOM 2240 C CA . THR B 1 59 ? -5.66 10.781 21.609 1 98.69 59 THR B CA 1
ATOM 2241 C C . THR B 1 59 ? -5.469 9.273 21.797 1 98.69 59 THR B C 1
ATOM 2243 O O . THR B 1 59 ? -6.074 8.672 22.688 1 98.69 59 THR B O 1
ATOM 2246 N N . ILE B 1 60 ? -4.648 8.656 20.969 1 98.19 60 ILE B N 1
ATOM 2247 C CA . ILE B 1 60 ? -4.301 7.246 21.109 1 98.19 60 ILE B CA 1
ATOM 2248 C C . ILE B 1 60 ? -2.844 7.027 20.703 1 98.19 60 ILE B C 1
ATOM 2250 O O . ILE B 1 60 ? -2.295 7.801 19.906 1 98.19 60 ILE B O 1
ATOM 2254 N N . GLU B 1 61 ? -2.221 6.051 21.297 1 97.56 61 GLU B N 1
ATOM 2255 C CA . GLU B 1 61 ? -0.833 5.727 20.984 1 97.56 61 GLU B CA 1
ATOM 2256 C C . GLU B 1 61 ? -0.726 4.367 20.297 1 97.56 61 GLU B C 1
ATOM 2258 O O . GLU B 1 61 ? -1.469 3.439 20.625 1 97.56 61 GLU B O 1
ATOM 2263 N N . VAL B 1 62 ? 0.196 4.289 19.375 1 95.94 62 VAL B N 1
ATOM 2264 C CA . VAL B 1 62 ? 0.509 3.045 18.672 1 95.94 62 VAL B CA 1
ATOM 2265 C C . VAL B 1 62 ? 2.02 2.824 18.672 1 95.94 62 VAL B C 1
ATOM 2267 O O . VAL B 1 62 ? 2.785 3.742 18.359 1 95.94 62 VAL B O 1
ATOM 2270 N N . ASP B 1 63 ? 2.475 1.605 18.922 1 93.25 63 ASP B N 1
ATOM 2271 C CA . ASP B 1 63 ? 3.896 1.279 18.906 1 93.25 63 ASP B CA 1
ATOM 2272 C C . ASP B 1 63 ? 4.371 0.979 17.484 1 93.25 63 ASP B C 1
ATOM 2274 O O . ASP B 1 63 ? 3.668 0.323 16.719 1 93.25 63 ASP B O 1
ATOM 2278 N N . LEU B 1 64 ? 5.555 1.499 17.203 1 93.44 64 LEU B N 1
ATOM 2279 C CA . LEU B 1 64 ? 6.238 1.168 15.961 1 93.44 64 LEU B CA 1
ATOM 2280 C C . LEU B 1 64 ? 7.477 0.319 16.234 1 93.44 64 LEU B C 1
ATOM 2282 O O . LEU B 1 64 ? 8.328 0.691 17.047 1 93.44 64 LEU B O 1
ATOM 2286 N N . PRO B 1 65 ? 7.574 -0.783 15.555 1 90.12 65 PRO B N 1
ATOM 2287 C CA . PRO B 1 65 ? 8.836 -1.524 15.672 1 90.12 65 PRO B CA 1
ATOM 2288 C C . PRO B 1 65 ? 9.984 -0.854 14.93 1 90.12 65 PRO B C 1
ATOM 2290 O O . PRO B 1 65 ? 9.773 0.13 14.219 1 90.12 65 PRO B O 1
ATOM 2293 N N . SER B 1 66 ? 11.148 -1.318 15.234 1 89.44 66 SER B N 1
ATOM 2294 C CA . SER B 1 66 ? 12.344 -0.918 14.508 1 89.44 66 SER B CA 1
ATOM 2295 C C . SER B 1 66 ? 13.102 -2.133 13.977 1 89.44 66 SER B C 1
ATOM 2297 O O . SER B 1 66 ? 13.375 -3.076 14.727 1 89.44 66 SER B O 1
ATOM 2299 N N . PRO B 1 67 ? 13.539 -1.99 12.641 1 88.88 67 PRO B N 1
ATOM 2300 C CA . PRO B 1 67 ? 13.148 -0.969 11.664 1 88.88 67 PRO B CA 1
ATOM 2301 C C . PRO B 1 67 ? 11.688 -1.105 11.227 1 88.88 67 PRO B C 1
ATOM 2303 O O . PRO B 1 67 ? 11.078 -2.154 11.43 1 88.88 67 PRO B O 1
ATOM 2306 N N . TRP B 1 68 ? 11.156 -0.033 10.781 1 91.88 68 TRP B N 1
ATOM 2307 C CA . TRP B 1 68 ? 9.797 -0.066 10.25 1 91.88 68 TRP B CA 1
ATOM 2308 C C . TRP B 1 68 ? 9.594 1.018 9.195 1 91.88 68 TRP B C 1
ATOM 2310 O O . TRP B 1 68 ? 10.125 2.125 9.328 1 91.88 68 TRP B O 1
ATOM 2320 N N . SER B 1 69 ? 8.859 0.724 8.164 1 92.94 69 SER B N 1
ATOM 2321 C CA . SER B 1 69 ? 8.391 1.712 7.195 1 92.94 69 SER B CA 1
ATOM 2322 C C . SER B 1 69 ? 6.918 1.51 6.863 1 92.94 69 SER B C 1
ATOM 2324 O O . SER B 1 69 ? 6.457 0.375 6.719 1 92.94 69 SER B O 1
ATOM 2326 N N . GLY B 1 70 ? 6.23 2.635 6.812 1 94.56 70 GLY B N 1
ATOM 2327 C CA . GLY B 1 70 ? 4.809 2.549 6.516 1 94.56 70 GLY B CA 1
ATOM 2328 C C . GLY B 1 70 ? 4.133 3.904 6.426 1 94.56 70 GLY B C 1
ATOM 2329 O O . GLY B 1 70 ? 4.805 4.926 6.262 1 94.56 70 GLY B O 1
ATOM 2330 N N . ARG B 1 71 ? 2.809 3.795 6.344 1 96 71 ARG B N 1
ATOM 2331 C CA . ARG B 1 71 ? 2.049 5.031 6.191 1 96 71 ARG B CA 1
ATOM 2332 C C . ARG B 1 71 ? 0.819 5.035 7.094 1 96 71 ARG B C 1
ATOM 2334 O O . ARG B 1 71 ? 0.324 3.975 7.48 1 96 71 ARG B O 1
ATOM 2341 N N . PHE B 1 72 ? 0.423 6.227 7.438 1 98.19 72 PHE B N 1
ATOM 2342 C CA . PHE B 1 72 ? -0.779 6.539 8.203 1 98.19 72 PHE B CA 1
ATOM 2343 C C . PHE B 1 72 ? -1.665 7.516 7.441 1 98.19 72 PHE B C 1
ATOM 2345 O O . PHE B 1 72 ? -1.168 8.352 6.688 1 98.19 72 PHE B O 1
ATOM 2352 N N . TRP B 1 73 ? -2.957 7.359 7.645 1 98.62 73 TRP B N 1
ATOM 2353 C CA . TRP B 1 73 ? -3.881 8.32 7.043 1 98.62 73 TRP B CA 1
ATOM 2354 C C . TRP B 1 73 ? -5.16 8.43 7.863 1 98.62 73 TRP B C 1
ATOM 2356 O O . TRP B 1 73 ? -5.367 7.668 8.812 1 98.62 73 TRP B O 1
ATOM 2366 N N . GLY B 1 74 ? -5.93 9.492 7.605 1 98.88 74 GLY B N 1
ATOM 2367 C CA . GLY B 1 74 ? -7.227 9.648 8.242 1 98.88 74 GLY B CA 1
ATOM 2368 C C . GLY B 1 74 ? -8.391 9.391 7.301 1 98.88 74 GLY B C 1
ATOM 2369 O O . GLY B 1 74 ? -8.477 10.008 6.234 1 98.88 74 GLY B O 1
ATOM 2370 N N . ARG B 1 75 ? -9.266 8.477 7.672 1 98.94 75 ARG B N 1
ATOM 2371 C CA . ARG B 1 75 ? -10.508 8.273 6.941 1 98.94 75 ARG B CA 1
ATOM 2372 C C . ARG B 1 75 ? -11.625 9.156 7.496 1 98.94 75 ARG B C 1
ATOM 2374 O O . ARG B 1 75 ? -11.641 9.453 8.695 1 98.94 75 ARG B O 1
ATOM 2381 N N . THR B 1 76 ? -12.562 9.609 6.633 1 98.69 76 THR B N 1
ATOM 2382 C CA . THR B 1 76 ? -13.656 10.453 7.086 1 98.69 76 THR B CA 1
ATOM 2383 C C . THR B 1 76 ? -14.992 9.961 6.527 1 98.69 76 THR B C 1
ATOM 2385 O O . THR B 1 76 ? -15.016 9.219 5.543 1 98.69 76 THR B O 1
ATOM 2388 N N . GLY B 1 77 ? -16.047 10.391 7.184 1 98.06 77 GLY B N 1
ATOM 2389 C CA . GLY B 1 77 ? -17.375 10.031 6.734 1 98.06 77 GLY B CA 1
ATOM 2390 C C . GLY B 1 77 ? -17.656 8.539 6.805 1 98.06 77 GLY B C 1
ATOM 2391 O O . GLY B 1 77 ? -18.266 7.977 5.895 1 98.06 77 GLY B O 1
ATOM 2392 N N . CYS B 1 78 ? -17.25 7.945 7.902 1 98.12 78 CYS B N 1
ATOM 2393 C CA . CYS B 1 78 ? -17.391 6.496 8.016 1 98.12 78 CYS B CA 1
ATOM 2394 C C . CYS B 1 78 ? -18.703 6.129 8.695 1 98.12 78 CYS B C 1
ATOM 2396 O O . CYS B 1 78 ? -19.219 6.895 9.516 1 98.12 78 CYS B O 1
ATOM 2398 N N . SER B 1 79 ? -19.141 5.016 8.281 1 97.12 79 SER B N 1
ATOM 2399 C CA . SER B 1 79 ? -20.359 4.465 8.883 1 97.12 79 SER B CA 1
ATOM 2400 C C . SER B 1 79 ? -20.406 2.947 8.727 1 97.12 79 SER B C 1
ATOM 2402 O O . SER B 1 79 ? -19.688 2.375 7.914 1 97.12 79 SER B O 1
ATOM 2404 N N . ASN B 1 80 ? -21.109 2.297 9.633 1 96.31 80 ASN B N 1
ATOM 2405 C CA . ASN B 1 80 ? -21.406 0.873 9.531 1 96.31 80 ASN B CA 1
ATOM 2406 C C . ASN B 1 80 ? -22.812 0.631 9 1 96.31 80 ASN B C 1
ATOM 2408 O O . ASN B 1 80 ? -23.797 0.945 9.672 1 96.31 80 ASN B O 1
ATOM 2412 N N . ASN B 1 81 ? -22.859 0.215 7.77 1 93.56 81 ASN B N 1
ATOM 2413 C CA . ASN B 1 81 ? -24.141 -0.121 7.16 1 93.56 81 ASN B CA 1
ATOM 2414 C C . ASN B 1 81 ? -24.344 -1.632 7.094 1 93.56 81 ASN B C 1
ATOM 2416 O O . ASN B 1 81 ? -23.719 -2.314 6.277 1 93.56 81 ASN B O 1
ATOM 2420 N N . ASN B 1 82 ? -25.266 -2.193 7.883 1 93 82 ASN B N 1
ATOM 2421 C CA . ASN B 1 82 ? -25.594 -3.613 7.922 1 93 82 ASN B CA 1
ATOM 2422 C C . ASN B 1 82 ? -24.344 -4.484 8.031 1 93 82 ASN B C 1
ATOM 2424 O O . ASN B 1 82 ? -24.172 -5.422 7.25 1 93 82 ASN B O 1
ATOM 2428 N N . GLY B 1 83 ? -23.484 -4.023 8.867 1 92.25 83 GLY B N 1
ATOM 2429 C CA . GLY B 1 83 ? -22.328 -4.848 9.172 1 92.25 83 GLY B CA 1
ATOM 2430 C C . GLY B 1 83 ? -21.141 -4.559 8.281 1 92.25 83 GLY B C 1
ATOM 2431 O O . GLY B 1 83 ? -20.062 -5.152 8.453 1 92.25 83 GLY B O 1
ATOM 2432 N N . LYS B 1 84 ? -21.297 -3.744 7.391 1 93.88 84 LYS B N 1
ATOM 2433 C CA . LYS B 1 84 ? -20.203 -3.381 6.5 1 93.88 84 LYS B CA 1
ATOM 2434 C C . LYS B 1 84 ? -19.719 -1.962 6.777 1 93.88 84 LYS B C 1
ATOM 2436 O O . LYS B 1 84 ? -20.422 -0.99 6.48 1 93.88 84 LYS B O 1
ATOM 2441 N N . PHE B 1 85 ? -18.562 -1.822 7.34 1 97.75 85 PHE B N 1
ATOM 2442 C CA . PHE B 1 85 ? -17.938 -0.545 7.66 1 97.75 85 PHE B CA 1
ATOM 2443 C C . PHE B 1 85 ? -17.281 0.057 6.422 1 97.75 85 PHE B C 1
ATOM 2445 O O . PHE B 1 85 ? -16.547 -0.632 5.703 1 97.75 85 PHE B O 1
ATOM 2452 N N . SER B 1 86 ? -17.625 1.326 6.07 1 97.31 86 SER B N 1
ATOM 2453 C CA . SER B 1 86 ? -17.016 2.031 4.941 1 97.31 86 SER B CA 1
ATOM 2454 C C . SER B 1 86 ? -16.875 3.521 5.234 1 97.31 86 SER B C 1
ATOM 2456 O O . SER B 1 86 ? -17.5 4.039 6.168 1 97.31 86 SER B O 1
ATOM 2458 N N . CYS B 1 87 ? -16.047 4.199 4.508 1 98.19 87 CYS B N 1
ATOM 2459 C CA . CYS B 1 87 ? -15.797 5.625 4.691 1 98.19 87 CYS B CA 1
ATOM 2460 C C . CYS B 1 87 ? -15.953 6.375 3.371 1 98.19 87 CYS B C 1
ATOM 2462 O O . CYS B 1 87 ? -15.711 5.812 2.301 1 98.19 87 CYS B O 1
ATOM 2464 N N . ALA B 1 88 ? -16.234 7.605 3.473 1 98 88 ALA B N 1
ATOM 2465 C CA . ALA B 1 88 ? -16.391 8.461 2.301 1 98 88 ALA B CA 1
ATOM 2466 C C . ALA B 1 88 ? -15.047 8.812 1.68 1 98 88 ALA B C 1
ATOM 2468 O O . ALA B 1 88 ? -14.93 8.945 0.459 1 98 88 ALA B O 1
ATOM 2469 N N . THR B 1 89 ? -14.078 9.008 2.529 1 98.62 89 THR B N 1
ATOM 2470 C CA . THR B 1 89 ? -12.781 9.359 1.975 1 98.62 89 THR B CA 1
ATOM 2471 C C . THR B 1 89 ? -11.68 8.477 2.561 1 98.62 89 THR B C 1
ATOM 2473 O O . THR B 1 89 ? -11.75 8.086 3.727 1 98.62 89 THR B O 1
ATOM 2476 N N . ALA B 1 90 ? -10.719 8.172 1.71 1 98.62 90 ALA B N 1
ATOM 2477 C CA . ALA B 1 90 ? -9.508 7.422 2.049 1 98.62 90 ALA B CA 1
ATOM 2478 C C . ALA B 1 90 ? -9.859 6.086 2.695 1 98.62 90 ALA B C 1
ATOM 2480 O O . ALA B 1 90 ? -9.164 5.629 3.605 1 98.62 90 ALA B O 1
ATOM 2481 N N . ASP B 1 91 ? -10.977 5.473 2.25 1 98.44 91 ASP B N 1
ATOM 2482 C CA . ASP B 1 91 ? -11.406 4.172 2.752 1 98.44 91 ASP B CA 1
ATOM 2483 C C . ASP B 1 91 ? -10.352 3.102 2.473 1 98.44 91 ASP B C 1
ATOM 2485 O O . ASP B 1 91 ? -9.531 3.254 1.566 1 98.44 91 ASP B O 1
ATOM 2489 N N . CYS B 1 92 ? -10.328 2.055 3.393 1 97.75 92 CYS B N 1
ATOM 2490 C CA . CYS B 1 92 ? -9.492 0.903 3.064 1 97.75 92 CYS B CA 1
ATOM 2491 C C . CYS B 1 92 ? -10.352 -0.299 2.684 1 97.75 92 CYS B C 1
ATOM 2493 O O . CYS B 1 92 ? -9.828 -1.329 2.258 1 97.75 92 CYS B O 1
ATOM 2495 N N . ALA B 1 93 ? -11.578 -0.239 2.812 1 95.81 93 ALA B N 1
ATOM 2496 C CA . ALA B 1 93 ? -12.641 -1.084 2.266 1 95.81 93 ALA B CA 1
ATOM 2497 C C . ALA B 1 93 ? -12.492 -2.523 2.748 1 95.81 93 ALA B C 1
ATOM 2499 O O . ALA B 1 93 ? -12.75 -3.467 1.995 1 95.81 93 ALA B O 1
ATOM 2500 N N . SER B 1 94 ? -11.93 -2.734 3.939 1 93.62 94 SER B N 1
ATOM 2501 C CA . SER B 1 94 ? -11.828 -4.066 4.523 1 93.62 94 SER B CA 1
ATOM 2502 C C . SER B 1 94 ? -13.195 -4.559 5.008 1 93.62 94 SER B C 1
ATOM 2504 O O . SER B 1 94 ? -13.367 -5.746 5.293 1 93.62 94 SER B O 1
ATOM 2506 N N . GLY B 1 95 ? -14.094 -3.611 5.086 1 95.06 95 GLY B N 1
ATOM 2507 C CA . GLY B 1 95 ? -15.398 -3.914 5.648 1 95.06 95 GLY B CA 1
ATOM 2508 C C . GLY B 1 95 ? -15.422 -3.842 7.164 1 95.06 95 GLY B C 1
ATOM 2509 O O . GLY B 1 95 ? -16.469 -4.008 7.781 1 95.06 95 GLY B O 1
ATOM 2510 N N . GLN B 1 96 ? -14.281 -3.602 7.785 1 95.75 96 GLN B N 1
ATOM 2511 C CA . GLN B 1 96 ? -14.109 -3.457 9.227 1 95.75 96 GLN B CA 1
ATOM 2512 C C . GLN B 1 96 ? -13.375 -2.162 9.562 1 95.75 96 GLN B C 1
ATOM 2514 O O . GLN B 1 96 ? -12.844 -1.489 8.672 1 95.75 96 GLN B O 1
ATOM 2519 N N . VAL B 1 97 ? -13.445 -1.815 10.883 1 97.56 97 VAL B N 1
ATOM 2520 C CA . VAL B 1 97 ? -12.734 -0.613 11.312 1 97.56 97 VAL B CA 1
ATOM 2521 C C . VAL B 1 97 ? -11.242 -0.77 11.031 1 97.56 97 VAL B C 1
ATOM 2523 O O . VAL B 1 97 ? -10.586 0.171 10.578 1 97.56 97 VAL B O 1
ATOM 2526 N N . GLY B 1 98 ? -10.727 -2.01 11.234 1 97.06 98 GLY B N 1
ATOM 2527 C CA . GLY B 1 98 ? -9.344 -2.293 10.883 1 97.06 98 GLY B CA 1
ATOM 2528 C C . GLY B 1 98 ? -9.133 -2.475 9.391 1 97.06 98 GLY B C 1
ATOM 2529 O O . GLY B 1 98 ? -9.969 -3.086 8.711 1 97.06 98 GLY B O 1
ATOM 2530 N N . CYS B 1 99 ? -8.016 -1.938 8.891 1 97.25 99 CYS B N 1
ATOM 2531 C CA . CYS B 1 99 ? -7.719 -2.025 7.461 1 97.25 99 CYS B CA 1
ATOM 2532 C C . CYS B 1 99 ? -7.133 -3.387 7.109 1 97.25 99 CYS B C 1
ATOM 2534 O O . CYS B 1 99 ? -7.246 -3.84 5.969 1 97.25 99 CYS B O 1
ATOM 2536 N N . ASN B 1 100 ? -6.414 -3.955 8.047 1 93.31 100 ASN B N 1
ATOM 2537 C CA . ASN B 1 100 ? -5.949 -5.336 7.949 1 93.31 100 ASN B CA 1
ATOM 2538 C C . ASN B 1 100 ? -5.113 -5.559 6.695 1 93.31 100 ASN B C 1
ATOM 2540 O O . ASN B 1 100 ? -5.32 -6.531 5.969 1 93.31 100 ASN B O 1
ATOM 2544 N N . GLY B 1 101 ? -4.27 -4.555 6.395 1 93 101 GLY B N 1
ATOM 2545 C CA . GLY B 1 101 ? -3.336 -4.715 5.289 1 93 101 GLY B CA 1
ATOM 2546 C C . GLY B 1 101 ? -3.779 -4 4.027 1 93 101 GLY B C 1
ATOM 2547 O O . GLY B 1 101 ? -3.016 -3.896 3.064 1 93 101 GLY B O 1
ATOM 2548 N N . ALA B 1 102 ? -5.008 -3.566 3.99 1 94.38 102 ALA B N 1
ATOM 2549 C CA . ALA B 1 102 ? -5.465 -2.73 2.883 1 94.38 102 ALA B CA 1
ATOM 2550 C C . ALA B 1 102 ? -5.008 -1.287 3.059 1 94.38 102 ALA B C 1
ATOM 2552 O O . ALA B 1 102 ? -5.008 -0.761 4.176 1 94.38 102 ALA B O 1
ATOM 2553 N N . GLY B 1 103 ? -4.617 -0.677 1.93 1 95.19 103 GLY B N 1
ATOM 2554 C CA . GLY B 1 103 ? -4.215 0.719 1.978 1 95.19 103 GLY B CA 1
ATOM 2555 C C . GLY B 1 103 ? -5.359 1.681 1.718 1 95.19 103 GLY B C 1
ATOM 2556 O O . GLY B 1 103 ? -6.473 1.258 1.4 1 95.19 103 GLY B O 1
ATOM 2557 N N . ALA B 1 104 ? -5.004 2.955 1.846 1 97.38 104 ALA B N 1
ATOM 2558 C CA . ALA B 1 104 ? -5.996 3.99 1.567 1 97.38 104 ALA B CA 1
ATOM 2559 C C . ALA B 1 104 ? -6.363 4.016 0.087 1 97.38 104 ALA B C 1
ATOM 2561 O O . ALA B 1 104 ? -5.484 3.975 -0.778 1 97.38 104 ALA B O 1
ATOM 2562 N N . ILE B 1 105 ? -7.656 4.062 -0.144 1 97.56 105 ILE B N 1
ATOM 2563 C CA . ILE B 1 105 ? -8.102 4.375 -1.498 1 97.56 105 ILE B CA 1
ATOM 2564 C C . ILE B 1 105 ? -7.965 5.871 -1.755 1 97.56 105 ILE B C 1
ATOM 2566 O O . ILE B 1 105 ? -8.586 6.684 -1.066 1 97.56 105 ILE B O 1
ATOM 2570 N N . PRO B 1 106 ? -7.137 6.227 -2.74 1 96.94 106 PRO B N 1
ATOM 2571 C CA . PRO B 1 106 ? -6.965 7.66 -2.998 1 96.94 106 PRO B CA 1
ATOM 2572 C C . PRO B 1 106 ? -8.266 8.336 -3.428 1 96.94 106 PRO B C 1
ATOM 2574 O O . PRO B 1 106 ? -9.156 7.688 -3.975 1 96.94 106 PRO B O 1
ATOM 2577 N N . PRO B 1 107 ? -8.383 9.742 -3.195 1 97.94 107 PRO B N 1
ATOM 2578 C CA . PRO B 1 107 ? -7.379 10.656 -2.646 1 97.94 107 PRO B CA 1
ATOM 2579 C C . PRO B 1 107 ? -7.223 10.523 -1.133 1 97.94 107 PRO B C 1
ATOM 2581 O O . PRO B 1 107 ? -8.211 10.312 -0.423 1 97.94 107 PRO B O 1
ATOM 2584 N N . ALA B 1 108 ? -6.012 10.586 -0.722 1 98.06 108 ALA B N 1
ATOM 2585 C CA . ALA B 1 108 ? -5.715 10.492 0.705 1 98.06 108 ALA B CA 1
ATOM 2586 C C . ALA B 1 108 ? -4.465 11.297 1.057 1 98.06 108 ALA B C 1
ATOM 2588 O O . ALA B 1 108 ? -3.455 11.219 0.352 1 98.06 108 ALA B O 1
ATOM 2589 N N . THR B 1 109 ? -4.555 12.086 2.088 1 98.44 109 THR B N 1
ATOM 2590 C CA . THR B 1 109 ? -3.363 12.641 2.723 1 98.44 109 THR B CA 1
ATOM 2591 C C . THR B 1 109 ? -2.637 11.578 3.535 1 98.44 109 THR B C 1
ATOM 2593 O O . THR B 1 109 ? -3.252 10.883 4.352 1 98.44 109 THR B O 1
ATOM 2596 N N . LEU B 1 110 ? -1.297 11.477 3.289 1 97.44 110 LEU B N 1
ATOM 2597 C CA . LEU B 1 110 ? -0.547 10.422 3.955 1 97.44 110 LEU B CA 1
ATOM 2598 C C . LEU B 1 110 ? 0.524 11.008 4.871 1 97.44 110 LEU B C 1
ATOM 2600 O O . LEU B 1 110 ? 1.114 12.039 4.559 1 97.44 110 LEU B O 1
ATOM 2604 N N . VAL B 1 111 ? 0.671 10.375 5.988 1 97.81 111 VAL B N 1
ATOM 2605 C CA . VAL B 1 111 ? 1.927 10.477 6.723 1 97.81 111 VAL B CA 1
ATOM 2606 C C . VAL B 1 111 ? 2.768 9.227 6.488 1 97.81 111 VAL B C 1
ATOM 2608 O O . VAL B 1 111 ? 2.295 8.109 6.695 1 97.81 111 VAL B O 1
ATOM 2611 N N . GLU B 1 112 ? 3.975 9.438 6.066 1 95.88 112 GLU B N 1
ATOM 2612 C CA . GLU B 1 112 ? 4.898 8.328 5.836 1 95.88 112 GLU B CA 1
ATOM 2613 C C . GLU B 1 112 ? 6.098 8.398 6.777 1 95.88 112 GLU B C 1
ATOM 2615 O O . GLU B 1 112 ? 6.672 9.469 6.977 1 95.88 112 GLU B O 1
ATOM 2620 N N . ILE B 1 113 ? 6.391 7.273 7.422 1 96.25 113 ILE B N 1
ATOM 2621 C CA . ILE B 1 113 ? 7.52 7.223 8.344 1 96.25 113 ILE B CA 1
ATOM 2622 C C . ILE B 1 113 ? 8.391 6.008 8.031 1 96.25 113 ILE B C 1
ATOM 2624 O O . ILE B 1 113 ? 7.871 4.922 7.746 1 96.25 113 ILE B O 1
ATOM 2628 N N . THR B 1 114 ? 9.672 6.172 8 1 94.81 114 THR B N 1
ATOM 2629 C CA . THR B 1 114 ? 10.672 5.109 8.062 1 94.81 114 THR B CA 1
ATOM 2630 C C . THR B 1 114 ? 11.484 5.207 9.352 1 94.81 114 THR B C 1
ATOM 2632 O O . THR B 1 114 ? 12.188 6.199 9.57 1 94.81 114 THR B O 1
ATOM 2635 N N . VAL B 1 115 ? 11.359 4.223 10.219 1 95.44 115 VAL B N 1
ATOM 2636 C CA . VAL B 1 115 ? 12.133 4.113 11.445 1 95.44 115 VAL B CA 1
ATOM 2637 C C . VAL B 1 115 ? 13.391 3.281 11.195 1 95.44 115 VAL B C 1
ATOM 2639 O O . VAL B 1 115 ? 13.297 2.121 10.789 1 95.44 115 VAL B O 1
ATOM 2642 N N . ALA B 1 116 ? 14.5 3.885 11.469 1 95 116 ALA B N 1
ATOM 2643 C CA . ALA B 1 116 ? 15.773 3.223 11.211 1 95 116 ALA B CA 1
ATOM 2644 C C . ALA B 1 116 ? 16.125 2.254 12.336 1 95 116 ALA B C 1
ATOM 2646 O O . ALA B 1 116 ? 15.516 2.289 13.414 1 95 116 ALA B O 1
ATOM 2647 N N . THR B 1 117 ? 17.094 1.388 12 1 91.19 117 THR B N 1
ATOM 2648 C CA . THR B 1 117 ? 17.641 0.505 13.023 1 91.19 117 THR B CA 1
ATOM 2649 C C . THR B 1 117 ? 18.609 1.262 13.922 1 91.19 117 THR B C 1
ATOM 2651 O O . THR B 1 117 ? 19.312 2.17 13.469 1 91.19 117 THR B O 1
ATOM 2654 N N . ASN B 1 118 ? 18.641 0.907 15.211 1 91 118 ASN B N 1
ATOM 2655 C CA . ASN B 1 118 ? 19.688 1.289 16.156 1 91 118 ASN B CA 1
ATOM 2656 C C . ASN B 1 118 ? 19.812 2.807 16.266 1 91 118 ASN B C 1
ATOM 2658 O O . ASN B 1 118 ? 20.922 3.338 16.344 1 91 118 ASN B O 1
ATOM 2662 N N . GLY B 1 119 ? 18.734 3.434 16.109 1 91.38 119 GLY B N 1
ATOM 2663 C CA . GLY B 1 119 ? 18.734 4.879 16.281 1 91.38 119 GLY B CA 1
ATOM 2664 C C . GLY B 1 119 ? 19.344 5.621 15.109 1 91.38 119 GLY B C 1
ATOM 2665 O O . GLY B 1 119 ? 19.797 6.758 15.258 1 91.38 119 GLY B O 1
ATOM 2666 N N . GLY B 1 120 ? 19.406 4.984 13.992 1 95.5 120 GLY B N 1
ATOM 2667 C CA . GLY B 1 120 ? 19.875 5.641 12.781 1 95.5 120 GLY B CA 1
ATOM 2668 C C . GLY B 1 120 ? 18.938 6.719 12.281 1 95.5 120 GLY B C 1
ATOM 2669 O O . GLY B 1 120 ? 18.156 7.27 13.055 1 95.5 120 GLY B O 1
ATOM 2670 N N . GLN B 1 121 ? 19.062 7.145 11.047 1 97.06 121 GLN B N 1
ATOM 2671 C CA . GLN B 1 121 ? 18.328 8.266 10.469 1 97.06 121 GLN B CA 1
ATOM 2672 C C . GLN B 1 121 ? 16.922 7.84 10.062 1 97.06 121 GLN B C 1
ATOM 2674 O O . GLN B 1 121 ? 16.75 6.996 9.18 1 97.06 121 GLN B O 1
ATOM 2679 N N . ASP B 1 122 ? 15.938 8.445 10.711 1 97.56 122 ASP B N 1
ATOM 2680 C CA . ASP B 1 122 ? 14.555 8.281 10.281 1 97.56 122 ASP B CA 1
ATOM 2681 C C . ASP B 1 122 ? 14.227 9.211 9.117 1 97.56 122 ASP B C 1
ATOM 2683 O O . ASP B 1 122 ? 14.852 10.258 8.961 1 97.56 122 ASP B O 1
ATOM 2687 N N . PHE B 1 123 ? 13.266 8.82 8.312 1 96.38 123 PHE B N 1
ATOM 2688 C CA . PHE B 1 123 ? 12.633 9.688 7.324 1 96.38 123 PHE B CA 1
ATOM 2689 C C . PHE B 1 123 ? 11.133 9.781 7.574 1 96.38 123 PHE B C 1
ATOM 2691 O O . PHE B 1 123 ? 10.492 8.789 7.93 1 96.38 123 PHE B O 1
ATOM 2698 N N . TYR B 1 124 ? 10.594 10.945 7.41 1 97.5 124 TYR B N 1
ATOM 2699 C CA . TYR B 1 124 ? 9.156 11.117 7.559 1 97.5 124 TYR B CA 1
ATOM 2700 C C . TYR B 1 124 ? 8.664 12.312 6.746 1 97.5 124 TYR B C 1
ATOM 2702 O O . TYR B 1 124 ? 9.43 13.227 6.445 1 97.5 124 TYR B O 1
ATOM 2710 N N . ASP B 1 125 ? 7.379 12.25 6.375 1 97.5 125 ASP B N 1
ATOM 2711 C CA . ASP B 1 125 ? 6.789 13.344 5.617 1 97.5 125 ASP B CA 1
ATOM 2712 C C . ASP B 1 125 ? 5.266 13.258 5.621 1 97.5 125 ASP B C 1
ATOM 2714 O O . ASP B 1 125 ? 4.699 12.242 6.023 1 97.5 125 ASP B O 1
ATOM 2718 N N . VAL B 1 126 ? 4.66 14.367 5.301 1 97.75 126 VAL B N 1
ATOM 2719 C CA . VAL B 1 126 ? 3.271 14.406 4.848 1 97.75 126 VAL B CA 1
ATOM 2720 C C . VAL B 1 126 ? 3.229 14.422 3.32 1 97.75 126 VAL B C 1
ATOM 2722 O O . VAL B 1 126 ? 3.971 15.164 2.68 1 97.75 126 VAL B O 1
ATOM 2725 N N . SER B 1 127 ? 2.357 13.57 2.756 1 96.56 127 SER B N 1
ATOM 2726 C CA . SER B 1 127 ? 2.354 13.414 1.306 1 96.56 127 SER B CA 1
ATOM 2727 C C . SER B 1 127 ? 0.948 13.57 0.736 1 96.56 127 SER B C 1
ATOM 2729 O O . SER B 1 127 ? 0.01 12.914 1.194 1 96.56 127 SER B O 1
ATOM 2731 N N . ASN B 1 128 ? 0.829 14.445 -0.265 1 96.44 128 ASN B N 1
ATOM 2732 C CA . ASN B 1 128 ? -0.403 14.594 -1.034 1 96.44 128 ASN B CA 1
ATOM 2733 C C . ASN B 1 128 ? -0.217 14.141 -2.48 1 96.44 128 ASN B C 1
ATOM 2735 O O . ASN B 1 128 ? -0.937 14.594 -3.373 1 96.44 128 ASN B O 1
ATOM 2739 N N . VAL B 1 129 ? 0.775 13.281 -2.705 1 93.62 129 VAL B N 1
ATOM 2740 C CA . VAL B 1 129 ? 1.043 12.773 -4.047 1 93.62 129 VAL B CA 1
ATOM 2741 C C . VAL B 1 129 ? -0.184 12.039 -4.578 1 93.62 129 VAL B C 1
ATOM 2743 O O . VAL B 1 129 ? -0.504 12.125 -5.766 1 93.62 129 VAL B O 1
ATOM 2746 N N . ASP B 1 130 ? -0.988 11.391 -3.697 1 90.56 130 ASP B N 1
ATOM 2747 C CA . ASP B 1 130 ? -2.184 10.641 -4.066 1 90.56 130 ASP B CA 1
ATOM 2748 C C . ASP B 1 130 ? -3.449 11.438 -3.758 1 90.56 130 ASP B C 1
ATOM 2750 O O . ASP B 1 130 ? -4.523 10.859 -3.582 1 90.56 130 ASP B O 1
ATOM 2754 N N . GLY B 1 131 ? -3.27 12.742 -3.607 1 96.75 131 GLY B N 1
ATOM 2755 C CA . GLY B 1 131 ? -4.398 13.609 -3.301 1 96.75 131 GLY B CA 1
ATOM 2756 C C . GLY B 1 131 ? -4.504 13.953 -1.827 1 96.75 131 GLY B C 1
ATOM 2757 O O . GLY B 1 131 ? -3.578 13.695 -1.056 1 96.75 131 GLY B O 1
ATOM 2758 N N . PHE B 1 132 ? -5.625 14.648 -1.521 1 98.69 132 PHE B N 1
ATOM 2759 C CA . PHE B 1 132 ? -5.848 15.219 -0.198 1 98.69 132 PHE B CA 1
ATOM 2760 C C . PHE B 1 132 ? -7.262 14.914 0.289 1 98.69 132 PHE B C 1
ATOM 2762 O O . PHE B 1 132 ? -8.219 14.992 -0.483 1 98.69 132 PHE B O 1
ATOM 2769 N N . ASN B 1 133 ? -7.258 14.57 1.602 1 98.81 133 ASN B N 1
ATOM 2770 C CA . ASN B 1 133 ? -8.609 14.516 2.15 1 98.81 133 ASN B CA 1
ATOM 2771 C C . ASN B 1 133 ? -8.695 15.219 3.502 1 98.81 133 ASN B C 1
ATOM 2773 O O . ASN B 1 133 ? -9.688 15.883 3.799 1 98.81 133 ASN B O 1
ATOM 2777 N N . VAL B 1 134 ? -7.633 15.125 4.34 1 98.69 134 VAL B N 1
ATOM 2778 C CA . VAL B 1 134 ? -7.648 15.703 5.68 1 98.69 134 VAL B CA 1
ATOM 2779 C C . VAL B 1 134 ? -6.305 16.359 5.977 1 98.69 134 VAL B C 1
ATOM 2781 O O . VAL B 1 134 ? -5.25 15.805 5.664 1 98.69 134 VAL B O 1
ATOM 2784 N N . PRO B 1 135 ? -6.352 17.594 6.617 1 98.81 135 PRO B N 1
ATOM 2785 C CA . PRO B 1 135 ? -5.078 18.156 7.082 1 98.81 135 PRO B CA 1
ATOM 2786 C C . PRO B 1 135 ? -4.383 17.266 8.109 1 98.81 135 PRO B C 1
ATOM 2788 O O . PRO B 1 135 ? -5.043 16.656 8.953 1 98.81 135 PRO B O 1
ATOM 2791 N N . MET B 1 136 ? -3.023 17.172 7.977 1 98.81 136 MET B N 1
ATOM 2792 C CA . MET B 1 136 ? -2.262 16.344 8.898 1 98.81 136 MET B CA 1
ATOM 2793 C C . MET B 1 136 ? -0.875 16.922 9.148 1 98.81 136 MET B C 1
ATOM 2795 O O . MET B 1 136 ? -0.365 17.688 8.328 1 98.81 136 MET B O 1
ATOM 2799 N N . SER B 1 137 ? -0.34 16.531 10.273 1 98.88 137 SER B N 1
ATOM 2800 C CA . SER B 1 137 ? 1.074 16.797 10.531 1 98.88 137 SER B CA 1
ATOM 2801 C C . SER B 1 137 ? 1.729 15.602 11.227 1 98.88 137 SER B C 1
ATOM 2803 O O . SER B 1 137 ? 1.043 14.773 11.82 1 98.88 137 SER B O 1
ATOM 2805 N N . VAL B 1 138 ? 3.012 15.516 11.086 1 98.81 138 VAL B N 1
ATOM 2806 C CA . VAL B 1 138 ? 3.834 14.586 11.844 1 98.81 138 VAL B CA 1
ATOM 2807 C C . VAL B 1 138 ? 5.012 15.328 12.477 1 98.81 138 VAL B C 1
ATOM 2809 O O . VAL B 1 138 ? 5.742 16.047 11.781 1 98.81 138 VAL B O 1
ATOM 2812 N N . THR B 1 139 ? 5.121 15.18 13.781 1 98.62 139 THR B N 1
ATOM 2813 C CA . THR B 1 139 ? 6.141 15.875 14.555 1 98.62 139 THR B CA 1
ATOM 2814 C C . THR B 1 139 ? 6.988 14.883 15.352 1 98.62 139 THR B C 1
ATOM 2816 O O . THR B 1 139 ? 6.469 14.156 16.203 1 98.62 139 THR B O 1
ATOM 2819 N N . PRO B 1 140 ? 8.297 14.867 15.102 1 98.5 140 PRO B N 1
ATOM 2820 C CA . PRO B 1 140 ? 9.141 14.062 15.992 1 98.5 140 PRO B CA 1
ATOM 2821 C C . PRO B 1 140 ? 9.133 14.562 17.438 1 98.5 140 PRO B C 1
ATOM 2823 O O . PRO B 1 140 ? 9.094 15.773 17.672 1 98.5 140 PRO B O 1
ATOM 2826 N N . GLN B 1 141 ? 9.031 13.656 18.312 1 98.31 141 GLN B N 1
ATOM 2827 C CA . GLN B 1 141 ? 9.18 13.914 19.734 1 98.31 141 GLN B CA 1
ATOM 2828 C C . GLN B 1 141 ? 10.5 13.359 20.266 1 98.31 141 GLN B C 1
ATOM 2830 O O . GLN B 1 141 ? 10.703 12.148 20.297 1 98.31 141 GLN B O 1
ATOM 2835 N N . GLY B 1 142 ? 11.336 14.258 20.625 1 97.44 142 GLY B N 1
ATOM 2836 C CA . GLY B 1 142 ? 12.695 13.852 20.969 1 97.44 142 GLY B CA 1
ATOM 2837 C C . GLY B 1 142 ? 13.586 13.672 19.75 1 97.44 142 GLY B C 1
ATOM 2838 O O . GLY B 1 142 ? 13.352 14.289 18.703 1 97.44 142 GLY B O 1
ATOM 2839 N N . GLY B 1 143 ? 14.688 12.898 19.969 1 97.44 143 GLY B N 1
ATOM 2840 C CA . GLY B 1 143 ? 15.648 12.656 18.906 1 97.44 143 GLY B CA 1
ATOM 2841 C C . GLY B 1 143 ? 16.703 13.734 18.781 1 97.44 143 GLY B C 1
ATOM 2842 O O . GLY B 1 143 ? 16.844 14.57 19.688 1 97.44 143 GLY B O 1
ATOM 2843 N N . SER B 1 144 ? 17.484 13.594 17.75 1 98.06 144 SER B N 1
ATOM 2844 C CA . SER B 1 144 ? 18.562 14.547 17.469 1 98.06 144 SER B CA 1
ATOM 2845 C C . SER B 1 144 ? 18.641 14.859 15.984 1 98.06 144 SER B C 1
ATOM 2847 O O . SER B 1 144 ? 18.094 14.125 15.156 1 98.06 144 SER B O 1
ATOM 2849 N N . GLY B 1 145 ? 19.234 15.984 15.688 1 97.5 145 GLY B N 1
ATOM 2850 C CA . GLY B 1 145 ? 19.328 16.438 14.312 1 97.5 145 GLY B CA 1
ATOM 2851 C C . GLY B 1 145 ? 18.297 17.469 13.945 1 97.5 145 GLY B C 1
ATOM 2852 O O . GLY B 1 145 ? 17.906 18.297 14.773 1 97.5 145 GLY B O 1
ATOM 2853 N N . ASP B 1 146 ? 17.938 17.547 12.648 1 96.69 146 ASP B N 1
ATOM 2854 C CA . ASP B 1 146 ? 16.969 18.531 12.156 1 96.69 146 ASP B CA 1
ATOM 2855 C C . ASP B 1 146 ? 15.555 17.969 12.227 1 96.69 146 ASP B C 1
ATOM 2857 O O . ASP B 1 146 ? 14.922 17.75 11.188 1 96.69 146 ASP B O 1
ATOM 2861 N N . CYS B 1 147 ? 15.031 17.75 13.367 1 97.88 147 CYS B N 1
ATOM 2862 C CA . CYS B 1 147 ? 13.75 17.125 13.664 1 97.88 147 CYS B CA 1
ATOM 2863 C C . CYS B 1 147 ? 12.609 18.125 13.531 1 97.88 147 CYS B C 1
ATOM 2865 O O . CYS B 1 147 ? 11.906 18.422 14.508 1 97.88 147 CYS B O 1
ATOM 2867 N N . LYS B 1 148 ? 12.305 18.484 12.266 1 97.88 148 LYS B N 1
ATOM 2868 C CA . LYS B 1 148 ? 11.266 19.484 12.023 1 97.88 148 LYS B CA 1
ATOM 2869 C C . LYS B 1 148 ? 9.906 18.828 11.828 1 97.88 148 LYS B C 1
ATOM 2871 O O . LYS B 1 148 ? 9.82 17.656 11.469 1 97.88 148 LYS B O 1
ATOM 2876 N N . THR B 1 149 ? 8.898 19.594 12.102 1 97.81 149 THR B N 1
ATOM 2877 C CA . THR B 1 149 ? 7.539 19.156 11.805 1 97.81 149 THR B CA 1
ATOM 2878 C C . THR B 1 149 ? 7.277 19.188 10.305 1 97.81 149 THR B C 1
ATOM 2880 O O . THR B 1 149 ? 7.629 20.156 9.625 1 97.81 149 THR B O 1
ATOM 2883 N N . SER B 1 150 ? 6.777 18.062 9.766 1 97.88 150 SER B N 1
ATOM 2884 C CA . SER B 1 150 ? 6.129 18.062 8.461 1 97.88 150 SER B CA 1
ATOM 2885 C C . SER B 1 150 ? 4.629 18.297 8.586 1 97.88 150 SER B C 1
ATOM 2887 O O . SER B 1 150 ? 3.945 17.594 9.336 1 97.88 150 SER B O 1
ATOM 2889 N N . SER B 1 151 ? 4.094 19.281 7.785 1 97.69 151 SER B N 1
ATOM 2890 C CA . SER B 1 151 ? 2.707 19.656 8.062 1 97.69 151 SER B CA 1
ATOM 2891 C C . SER B 1 151 ? 1.978 20.062 6.789 1 97.69 151 SER B C 1
ATOM 2893 O O . SER B 1 151 ? 2.561 20.703 5.914 1 97.69 151 SER B O 1
ATOM 2895 N N . CYS B 1 152 ? 0.779 19.625 6.668 1 98.25 152 CYS B N 1
ATOM 2896 C CA . CYS B 1 152 ? -0.24 20.172 5.777 1 98.25 152 CYS B CA 1
ATOM 2897 C C . CYS B 1 152 ? -1.433 20.688 6.566 1 98.25 152 CYS B C 1
ATOM 2899 O O . CYS B 1 152 ? -2.426 19.984 6.746 1 98.25 152 CYS B O 1
ATOM 2901 N N . PRO B 1 153 ? -1.346 21.922 6.949 1 97.75 153 PRO B N 1
ATOM 2902 C CA . PRO B 1 153 ? -2.416 22.469 7.789 1 97.75 153 PRO B CA 1
ATOM 2903 C C . PRO B 1 153 ? -3.588 23 6.977 1 97.75 153 PRO B C 1
ATOM 2905 O O . PRO B 1 153 ? -4.684 23.203 7.516 1 97.75 153 PRO B O 1
ATOM 2908 N N . GLY B 1 154 ? -3.359 23.312 5.711 1 97 154 GLY B N 1
ATOM 2909 C CA . GLY B 1 154 ? -4.402 23.875 4.875 1 97 154 GLY B CA 1
ATOM 2910 C C . GLY B 1 154 ? -5.43 22.859 4.426 1 97 154 GLY B C 1
ATOM 2911 O O . GLY B 1 154 ? -5.086 21.703 4.148 1 97 154 GLY B O 1
ATOM 2912 N N . ASN B 1 155 ? -6.648 23.344 4.371 1 97.56 155 ASN B N 1
ATOM 2913 C CA . ASN B 1 155 ? -7.699 22.516 3.787 1 97.56 155 ASN B CA 1
ATOM 2914 C C . ASN B 1 155 ? -7.77 22.688 2.273 1 97.56 155 ASN B C 1
ATOM 2916 O O . ASN B 1 155 ? -8.5 23.547 1.775 1 97.56 155 ASN B O 1
ATOM 2920 N N . ILE B 1 156 ? -7.168 21.812 1.602 1 98.5 156 ILE B N 1
ATOM 2921 C CA . ILE B 1 156 ? -7.035 21.922 0.153 1 98.5 156 ILE B CA 1
ATOM 2922 C C . ILE B 1 156 ? -8.398 21.734 -0.506 1 98.5 156 ILE B C 1
ATOM 2924 O O . ILE B 1 156 ? -8.625 22.219 -1.62 1 98.5 156 ILE B O 1
ATOM 2928 N N . ASN B 1 157 ? -9.344 21.125 0.163 1 98.5 157 ASN B N 1
ATOM 2929 C CA . ASN B 1 157 ? -10.68 20.922 -0.393 1 98.5 157 ASN B CA 1
ATOM 2930 C C . ASN B 1 157 ? -11.344 22.25 -0.74 1 98.5 157 ASN B C 1
ATOM 2932 O O . ASN B 1 157 ? -12.133 22.328 -1.683 1 98.5 157 ASN B O 1
ATOM 2936 N N . VAL B 1 158 ? -11.016 23.297 -0.031 1 97.62 158 VAL B N 1
ATOM 2937 C CA . VAL B 1 158 ? -11.672 24.578 -0.181 1 97.62 158 VAL B CA 1
ATOM 2938 C C . VAL B 1 158 ? -11.234 25.234 -1.488 1 97.62 158 VAL B C 1
ATOM 2940 O O . VAL B 1 158 ? -12 25.984 -2.104 1 97.62 158 VAL B O 1
ATOM 2943 N N . VAL B 1 159 ? -10.055 24.953 -1.981 1 98.38 159 VAL B N 1
ATOM 2944 C CA . VAL B 1 159 ? -9.508 25.594 -3.17 1 98.38 159 VAL B CA 1
ATOM 2945 C C . VAL B 1 159 ? -9.328 24.578 -4.285 1 98.38 159 VAL B C 1
ATOM 2947 O O . VAL B 1 159 ? -8.688 24.859 -5.301 1 98.38 159 VAL B O 1
ATOM 2950 N N . CYS B 1 160 ? -9.891 23.359 -4.148 1 98.75 160 CYS B N 1
ATOM 2951 C CA . CYS B 1 160 ? -9.688 22.266 -5.082 1 98.75 160 CYS B CA 1
ATOM 2952 C C . CYS B 1 160 ? -10.289 22.578 -6.445 1 98.75 160 CYS B C 1
ATOM 2954 O O . CYS B 1 160 ? -11.492 22.844 -6.551 1 98.75 160 CYS B O 1
ATOM 2956 N N . PRO B 1 161 ? -9.438 22.547 -7.473 1 98.5 161 PRO B N 1
ATOM 2957 C CA . PRO B 1 161 ? -10.023 22.734 -8.805 1 98.5 161 PRO B CA 1
ATOM 2958 C C . PRO B 1 161 ? -11.195 21.781 -9.062 1 98.5 161 PRO B C 1
ATOM 2960 O O . PRO B 1 161 ? -11.18 20.641 -8.617 1 98.5 161 PRO B O 1
ATOM 2963 N N . SER B 1 162 ? -12.125 22.266 -9.867 1 98.12 162 SER B N 1
ATOM 2964 C CA . SER B 1 162 ? -13.383 21.547 -10.062 1 98.12 162 SER B CA 1
ATOM 2965 C C . SER B 1 162 ? -13.141 20.156 -10.633 1 98.12 162 SER B C 1
ATOM 2967 O O . SER B 1 162 ? -13.797 19.188 -10.227 1 98.12 162 SER B O 1
ATOM 2969 N N . GLU B 1 163 ? -12.164 20.031 -11.516 1 97.69 163 GLU B N 1
ATOM 2970 C CA . GLU B 1 163 ? -11.945 18.766 -12.203 1 97.69 163 GLU B CA 1
ATOM 2971 C C . GLU B 1 163 ? -11.25 17.75 -11.289 1 97.69 163 GLU B C 1
ATOM 2973 O O . GLU B 1 163 ? -11.172 16.562 -11.617 1 97.69 163 GLU B O 1
ATOM 2978 N N . LEU B 1 164 ? -10.875 18.188 -10.078 1 98.5 164 LEU B N 1
ATOM 2979 C CA . LEU B 1 16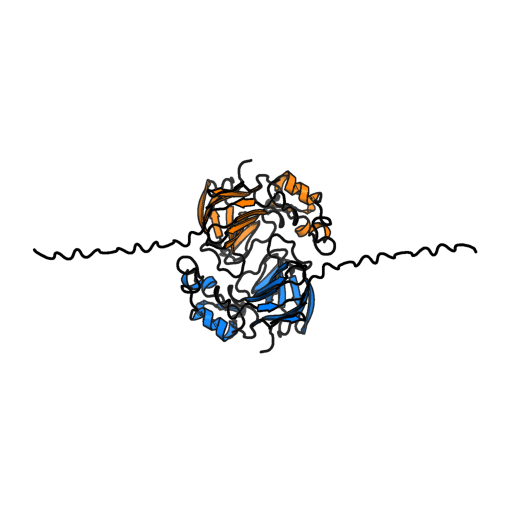4 ? -10.172 17.312 -9.148 1 98.5 164 LEU B CA 1
ATOM 2980 C C . LEU B 1 164 ? -11.047 16.984 -7.945 1 98.5 164 LEU B C 1
ATOM 2982 O O . LEU B 1 164 ? -10.664 16.156 -7.105 1 98.5 164 LEU B O 1
ATOM 2986 N N . GLN B 1 165 ? -12.172 17.531 -7.887 1 98.81 165 GLN B N 1
ATOM 2987 C CA . GLN B 1 165 ? -12.984 17.469 -6.676 1 98.81 165 GLN B CA 1
ATOM 2988 C C . GLN B 1 165 ? -13.656 16.109 -6.527 1 98.81 165 GLN B C 1
ATOM 2990 O O . GLN B 1 165 ? -14.141 15.539 -7.508 1 98.81 165 GLN B O 1
ATOM 2995 N N . VAL B 1 166 ? -13.602 15.578 -5.344 1 98.25 166 VAL B N 1
ATOM 2996 C CA . VAL B 1 166 ? -14.508 14.516 -4.934 1 98.25 166 VAL B CA 1
ATOM 2997 C C . VAL B 1 166 ? -15.688 15.102 -4.168 1 98.25 166 VAL B C 1
ATOM 2999 O O . VAL B 1 166 ? -15.508 15.758 -3.137 1 98.25 166 VAL B O 1
ATOM 3002 N N . ILE B 1 167 ? -16.891 14.812 -4.656 1 98.19 167 ILE B N 1
ATOM 3003 C CA . ILE B 1 167 ? -18.094 15.391 -4.062 1 98.19 167 ILE B CA 1
ATOM 3004 C C . ILE B 1 167 ? -18.75 14.375 -3.141 1 98.19 167 ILE B C 1
ATOM 3006 O O . ILE B 1 167 ? -18.984 13.227 -3.537 1 98.19 167 ILE B O 1
ATOM 3010 N N . GLY B 1 168 ? -18.969 14.789 -1.918 1 96.75 168 GLY B N 1
ATOM 3011 C CA . GLY B 1 168 ? -19.641 13.945 -0.947 1 96.75 168 GLY B CA 1
ATOM 3012 C C . GLY B 1 168 ? -21.141 13.875 -1.158 1 96.75 168 GLY B C 1
ATOM 3013 O O . GLY B 1 168 ? -21.688 14.547 -2.037 1 96.75 168 GLY B O 1
ATOM 3014 N N . SER B 1 169 ? -21.719 13.016 -0.358 1 94.94 169 SER B N 1
ATOM 3015 C CA . SER B 1 169 ? -23.156 12.789 -0.482 1 94.94 169 SER B CA 1
ATOM 3016 C C . SER B 1 169 ? -23.938 14.062 -0.181 1 94.94 169 SER B C 1
ATOM 3018 O O . SER B 1 169 ? -25.062 14.227 -0.662 1 94.94 169 SER B O 1
ATOM 3020 N N . ASP B 1 170 ? -23.375 14.961 0.549 1 95.81 170 ASP B N 1
ATOM 3021 C CA . ASP B 1 170 ? -24.062 16.203 0.915 1 95.81 170 ASP B CA 1
ATOM 3022 C C . ASP B 1 170 ? -23.734 17.328 -0.065 1 95.81 170 ASP B C 1
ATOM 3024 O O . ASP B 1 170 ? -24.109 18.469 0.159 1 95.81 170 ASP B O 1
ATOM 3028 N N . GLY B 1 171 ? -22.953 17.031 -1.039 1 96.69 171 GLY B N 1
ATOM 3029 C CA . GLY B 1 171 ? -22.641 18 -2.076 1 96.69 171 GLY B CA 1
ATOM 3030 C C . GLY B 1 171 ? -21.359 18.766 -1.807 1 96.69 171 GLY B C 1
ATOM 3031 O O . GLY B 1 171 ? -20.891 19.531 -2.66 1 96.69 171 GLY B O 1
ATOM 3032 N N . SER B 1 172 ? -20.781 18.578 -0.719 1 97.44 172 SER B N 1
ATOM 3033 C CA . SER B 1 172 ? -19.547 19.297 -0.396 1 97.44 172 SER B CA 1
ATOM 3034 C C . SER B 1 172 ? -18.328 18.609 -1.02 1 97.44 172 SER B C 1
ATOM 3036 O O . SER B 1 172 ? -18.391 17.422 -1.374 1 97.44 172 SER B O 1
ATOM 3038 N N . VAL B 1 173 ? -17.266 19.422 -1.211 1 98.56 173 VAL B N 1
ATOM 3039 C CA . VAL B 1 173 ? -15.992 18.828 -1.608 1 98.56 173 VAL B CA 1
ATOM 3040 C C . VAL B 1 173 ? -15.344 18.141 -0.407 1 98.56 173 VAL B C 1
ATOM 3042 O O . VAL B 1 173 ? -14.984 18.797 0.573 1 98.56 173 VAL B O 1
ATOM 3045 N N . VAL B 1 174 ? -15.172 16.781 -0.548 1 98.62 174 VAL B N 1
ATOM 3046 C CA . VAL B 1 174 ? -14.734 16.031 0.631 1 98.62 174 VAL B CA 1
ATOM 3047 C C . VAL B 1 174 ? -13.297 15.57 0.445 1 98.62 174 VAL B C 1
ATOM 3049 O O . VAL B 1 174 ? -12.656 15.109 1.396 1 98.62 174 VAL B O 1
ATOM 3052 N N . ALA B 1 175 ? -12.781 15.633 -0.733 1 98.88 175 ALA B N 1
ATOM 3053 C CA . ALA B 1 175 ? -11.391 15.312 -1.049 1 98.88 175 ALA B CA 1
ATOM 3054 C C . ALA B 1 175 ? -10.969 15.938 -2.375 1 98.88 175 ALA B C 1
ATOM 3056 O O . ALA B 1 175 ? -11.812 16.438 -3.131 1 98.88 175 ALA B O 1
ATOM 3057 N N . CYS B 1 176 ? -9.695 15.969 -2.551 1 98.88 176 CYS B N 1
ATOM 3058 C CA . CYS B 1 176 ? -9.125 16.562 -3.756 1 98.88 176 CYS B CA 1
ATOM 3059 C C . CYS B 1 176 ? -8.109 15.633 -4.402 1 98.88 176 CYS B C 1
ATOM 3061 O O . CYS B 1 176 ? -7.082 15.32 -3.797 1 98.88 176 CYS B O 1
ATOM 3063 N N . LYS B 1 177 ? -8.375 15.164 -5.633 1 98.06 177 LYS B N 1
ATOM 3064 C CA . LYS B 1 177 ? -7.453 14.289 -6.355 1 98.06 177 LYS B CA 1
ATOM 3065 C C . LYS B 1 177 ? -6.203 15.047 -6.789 1 98.06 177 LYS B C 1
ATOM 3067 O O . LYS B 1 177 ? -6.27 16.234 -7.094 1 98.06 177 LYS B O 1
ATOM 3072 N N . SER B 1 178 ? -5.082 14.367 -6.77 1 96.62 178 SER B N 1
ATOM 3073 C CA . SER B 1 178 ? -3.949 14.922 -7.5 1 96.62 178 SER B CA 1
ATOM 3074 C C . SER B 1 178 ? -4.219 14.961 -9 1 96.62 178 SER B C 1
ATOM 3076 O O . SER B 1 178 ? -5.113 14.266 -9.492 1 96.62 178 SER B O 1
ATOM 3078 N N . ALA B 1 179 ? -3.432 15.797 -9.695 1 96.88 179 ALA B N 1
ATOM 3079 C CA . ALA B 1 179 ? -3.568 15.836 -11.148 1 96.88 179 ALA B CA 1
ATOM 3080 C C . ALA B 1 179 ? -3.283 14.477 -11.766 1 96.88 179 ALA B C 1
ATOM 3082 O O . ALA B 1 179 ? -3.953 14.062 -12.711 1 96.88 179 ALA B O 1
ATOM 3083 N N . CYS B 1 180 ? -2.312 13.82 -11.234 1 94.88 180 CYS B N 1
ATOM 3084 C CA . CYS B 1 180 ? -1.998 12.492 -11.75 1 94.88 180 CYS B CA 1
ATOM 3085 C C . CYS B 1 180 ? -3.189 11.555 -11.602 1 94.88 180 CYS B C 1
ATOM 3087 O O . CYS B 1 180 ? -3.576 10.875 -12.562 1 94.88 180 CYS B O 1
ATOM 3089 N N . LEU B 1 181 ? -3.74 11.492 -10.398 1 94.06 181 LEU B N 1
ATOM 3090 C CA . LEU B 1 181 ? -4.867 10.609 -10.117 1 94.06 181 LEU B CA 1
ATOM 3091 C C . LEU B 1 181 ? -6.047 10.93 -11.031 1 94.06 181 LEU B C 1
ATOM 3093 O O . LEU B 1 181 ? -6.699 10.023 -11.555 1 94.06 181 LEU B O 1
ATOM 3097 N N . ALA B 1 182 ? -6.281 12.203 -11.266 1 95.69 182 ALA B N 1
ATOM 3098 C CA . ALA B 1 182 ? -7.477 12.648 -11.977 1 95.69 182 ALA B CA 1
ATOM 3099 C C . ALA B 1 182 ? -7.305 12.5 -13.484 1 95.69 182 ALA B C 1
ATOM 3101 O O . ALA B 1 182 ? -8.242 12.109 -14.188 1 95.69 182 ALA B O 1
ATOM 3102 N N . LEU B 1 183 ? -6.078 12.812 -14.008 1 95.25 183 LEU B N 1
ATOM 3103 C CA . LEU B 1 183 ? -5.926 12.969 -15.445 1 95.25 183 LEU B CA 1
ATOM 3104 C C . LEU B 1 183 ? -5.098 11.828 -16.031 1 95.25 183 LEU B C 1
ATOM 3106 O O . LEU B 1 183 ? -5.145 11.578 -17.234 1 95.25 183 LEU B O 1
ATOM 3110 N N . ASN B 1 184 ? -4.301 11.195 -15.242 1 92.75 184 ASN B N 1
ATOM 3111 C CA . ASN B 1 184 ? -3.5 10.039 -15.617 1 92.75 184 ASN B CA 1
ATOM 3112 C C . ASN B 1 184 ? -2.641 10.328 -16.844 1 92.75 184 ASN B C 1
ATOM 3114 O O . ASN B 1 184 ? -2.562 9.508 -17.766 1 92.75 184 ASN B O 1
ATOM 3118 N N . GLU B 1 185 ? -2.078 11.508 -16.891 1 94.69 185 GLU B N 1
ATOM 3119 C CA . GLU B 1 185 ? -1.142 11.891 -17.938 1 94.69 185 GLU B CA 1
ATOM 3120 C C . GLU B 1 185 ? 0.299 11.852 -17.438 1 94.69 185 GLU B C 1
ATOM 3122 O O . GLU B 1 185 ? 0.575 12.25 -16.297 1 94.69 185 GLU B O 1
ATOM 3127 N N . ASP B 1 186 ? 1.165 11.5 -18.266 1 93.81 186 ASP B N 1
ATOM 3128 C CA . ASP B 1 186 ? 2.557 11.289 -17.891 1 93.81 186 ASP B CA 1
ATOM 3129 C C . ASP B 1 186 ? 3.16 12.562 -17.297 1 93.81 186 ASP B C 1
ATOM 3131 O O . ASP B 1 186 ? 3.906 12.5 -16.312 1 93.81 186 ASP B O 1
ATOM 3135 N N . LYS B 1 187 ? 2.818 13.68 -17.812 1 95.06 187 LYS B N 1
ATOM 3136 C CA . LYS B 1 187 ? 3.404 14.938 -17.344 1 95.06 187 LYS B CA 1
ATOM 3137 C C . LYS B 1 187 ? 2.939 15.273 -15.938 1 95.06 187 LYS B C 1
ATOM 3139 O O . LYS B 1 187 ? 3.617 16 -15.211 1 95.06 187 LYS B O 1
ATOM 3144 N N . TYR B 1 188 ? 1.764 14.742 -15.531 1 95.69 188 TYR B N 1
ATOM 3145 C CA . TYR B 1 188 ? 1.253 15.016 -14.188 1 95.69 188 TYR B CA 1
ATOM 3146 C C . TYR B 1 188 ? 1.664 13.914 -13.219 1 95.69 188 TYR B C 1
ATOM 3148 O O . TYR B 1 188 ? 1.633 14.109 -12 1 95.69 188 TYR B O 1
ATOM 3156 N N . CYS B 1 189 ? 2.076 12.75 -13.781 1 93.25 189 CYS B N 1
ATOM 3157 C CA . CYS B 1 189 ? 2.381 11.594 -12.945 1 93.25 189 CYS B CA 1
ATOM 3158 C C . CYS B 1 189 ? 3.885 11.352 -12.875 1 93.25 189 CYS B C 1
ATOM 3160 O O . CYS B 1 189 ? 4.34 10.445 -12.18 1 93.25 189 CYS B O 1
ATOM 3162 N N . CYS B 1 190 ? 4.637 12.156 -13.602 1 92.06 190 CYS B N 1
ATOM 3163 C CA . CYS B 1 190 ? 6.09 12.047 -13.672 1 92.06 190 CYS B CA 1
ATOM 3164 C C . CYS B 1 190 ? 6.508 10.648 -14.117 1 92.06 190 CYS B C 1
ATOM 3166 O O . CYS B 1 190 ? 7.324 10 -13.469 1 92.06 190 CYS B O 1
ATOM 3168 N N . ARG B 1 191 ? 5.934 10.203 -15.242 1 89.31 191 ARG B N 1
ATOM 3169 C CA . ARG B 1 191 ? 6.207 8.891 -15.82 1 89.31 191 ARG B CA 1
ATOM 3170 C C . ARG B 1 191 ? 6.77 9.023 -17.234 1 89.31 191 ARG B C 1
ATOM 3172 O O . ARG B 1 191 ? 6.684 10.094 -17.844 1 89.31 191 ARG B O 1
ATOM 3179 N N . GLY B 1 192 ? 7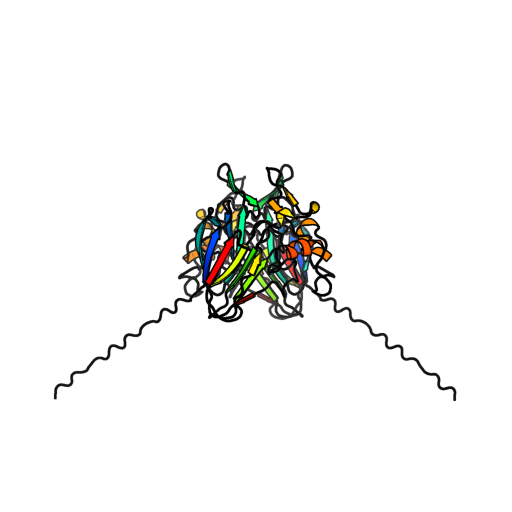.367 7.918 -17.688 1 87.19 192 GLY B N 1
ATOM 3180 C CA . GLY B 1 192 ? 7.895 7.93 -19.047 1 87.19 192 GLY B CA 1
ATOM 3181 C C . GLY B 1 192 ? 8.953 8.992 -19.266 1 87.19 192 GLY B C 1
ATOM 3182 O O . GLY B 1 192 ? 9.906 9.094 -18.5 1 87.19 192 GLY B O 1
ATOM 3183 N N . ASP B 1 193 ? 8.695 9.875 -20.266 1 90 193 ASP B N 1
ATOM 3184 C CA . ASP B 1 193 ? 9.656 10.922 -20.625 1 90 193 ASP B CA 1
ATOM 3185 C C . ASP B 1 193 ? 9.766 11.961 -19.516 1 90 193 ASP B C 1
ATOM 3187 O O . ASP B 1 193 ? 10.703 12.758 -19.484 1 90 193 ASP B O 1
ATOM 3191 N N . TYR B 1 194 ? 8.875 11.867 -18.578 1 93.44 194 TYR B N 1
ATOM 3192 C CA . TYR B 1 194 ? 8.828 12.875 -17.531 1 93.44 194 TYR B CA 1
ATOM 3193 C C . TYR B 1 194 ? 9.352 12.312 -16.203 1 93.44 194 TYR B C 1
ATOM 3195 O O . TYR B 1 194 ? 9.156 12.914 -15.148 1 93.44 194 TYR B O 1
ATOM 3203 N N . ASN B 1 195 ? 10.062 11.281 -16.172 1 88.5 195 ASN B N 1
ATOM 3204 C CA . ASN B 1 195 ? 10.422 10.555 -14.953 1 88.5 195 ASN B CA 1
ATOM 3205 C C . ASN B 1 195 ? 11.734 11.062 -14.367 1 88.5 195 ASN B C 1
ATOM 3207 O O . ASN B 1 195 ? 12.594 10.273 -13.969 1 88.5 195 ASN B O 1
ATOM 3211 N N . THR B 1 196 ? 11.969 12.352 -14.508 1 87.38 196 THR B N 1
ATOM 3212 C CA . THR B 1 196 ? 13.07 13.031 -13.828 1 87.38 196 THR B CA 1
ATOM 3213 C C . THR B 1 196 ? 12.602 14.367 -13.258 1 87.38 196 THR B C 1
ATOM 3215 O O . THR B 1 196 ? 11.617 14.945 -13.727 1 87.38 196 THR B O 1
ATOM 3218 N N . GLU B 1 197 ? 13.359 14.773 -12.25 1 90.44 197 GLU B N 1
ATOM 3219 C CA . GLU B 1 197 ? 13.016 16.047 -11.609 1 90.44 197 GLU B CA 1
ATOM 3220 C C . GLU B 1 197 ? 13.008 17.188 -12.617 1 90.44 197 GLU B C 1
ATOM 3222 O O . GLU B 1 197 ? 12.156 18.078 -12.555 1 90.44 197 GLU B O 1
ATOM 3227 N N . GLU B 1 198 ? 13.961 17.188 -13.547 1 93.94 198 GLU B N 1
ATOM 3228 C CA . GLU B 1 198 ? 14.094 18.25 -14.539 1 93.94 198 GLU B CA 1
ATOM 3229 C C . GLU B 1 198 ? 12.922 18.25 -15.516 1 93.94 198 GLU B C 1
ATOM 3231 O O . GLU B 1 198 ? 12.469 19.312 -15.945 1 93.94 198 GLU B O 1
ATOM 3236 N N . LYS B 1 199 ? 12.406 17.078 -15.797 1 95 199 LYS B N 1
ATOM 3237 C CA . LYS B 1 199 ? 11.406 16.953 -16.844 1 95 199 LYS B CA 1
ATOM 3238 C C . LYS B 1 199 ? 9.992 16.938 -16.266 1 95 199 LYS B C 1
ATOM 3240 O O . LYS B 1 199 ? 9.008 16.953 -17.016 1 95 199 LYS B O 1
ATOM 3245 N N . CYS B 1 200 ? 9.898 16.875 -15 1 94.69 200 CYS B N 1
ATOM 3246 C CA . CYS B 1 200 ? 8.602 16.906 -14.32 1 94.69 200 CYS B CA 1
ATOM 3247 C C . CYS B 1 200 ? 8.562 18.016 -13.273 1 94.69 200 CYS B C 1
ATOM 3249 O O . CYS B 1 200 ? 8.523 17.734 -12.07 1 94.69 200 CYS B O 1
ATOM 3251 N N . PRO B 1 201 ? 8.516 19.25 -13.727 1 96.19 201 PRO B N 1
ATOM 3252 C CA . PRO B 1 201 ? 8.414 20.375 -12.797 1 96.19 201 PRO B CA 1
ATOM 3253 C C . PRO B 1 201 ? 7.035 20.469 -12.141 1 96.19 201 PRO B C 1
ATOM 3255 O O . PRO B 1 201 ? 6.105 19.766 -12.547 1 96.19 201 PRO B O 1
ATOM 3258 N N . PRO B 1 202 ? 6.953 21.359 -11.07 1 96.38 202 PRO B N 1
ATOM 3259 C CA . PRO B 1 202 ? 5.613 21.609 -10.539 1 96.38 202 PRO B CA 1
ATOM 3260 C C . PRO B 1 202 ? 4.648 22.141 -11.602 1 96.38 202 PRO B C 1
ATOM 3262 O O . PRO B 1 202 ? 5.062 22.844 -12.523 1 96.38 202 PRO B O 1
ATOM 3265 N N . THR B 1 203 ? 3.463 21.734 -11.484 1 97.31 203 THR B N 1
ATOM 3266 C CA . THR B 1 203 ? 2.406 22.219 -12.367 1 97.31 203 THR B CA 1
ATOM 3267 C C . THR B 1 203 ? 1.475 23.172 -11.625 1 97.31 203 THR B C 1
ATOM 3269 O O . THR B 1 203 ? 1.61 23.359 -10.414 1 97.31 203 THR B O 1
ATOM 3272 N N . ASP B 1 204 ? 0.513 23.734 -12.398 1 97.56 204 ASP B N 1
ATOM 3273 C CA . ASP B 1 204 ? -0.489 24.562 -11.75 1 97.56 204 ASP B CA 1
ATOM 3274 C C . ASP B 1 204 ? -1.288 23.781 -10.719 1 97.56 204 ASP B C 1
ATOM 3276 O O . ASP B 1 204 ? -1.641 24.297 -9.664 1 97.56 204 ASP B O 1
ATOM 3280 N N . TYR B 1 205 ? -1.518 22.547 -11.008 1 97.75 205 TYR B N 1
ATOM 3281 C CA . TYR B 1 205 ? -2.289 21.703 -10.102 1 97.75 205 TYR B CA 1
ATOM 3282 C C . TYR B 1 205 ? -1.51 21.422 -8.82 1 97.75 205 TYR B C 1
ATOM 3284 O O . TYR B 1 205 ? -2.041 21.578 -7.715 1 97.75 205 TYR B O 1
ATOM 3292 N N . SER B 1 206 ? -0.231 20.969 -8.977 1 97.06 206 SER B N 1
ATOM 3293 C CA . SER B 1 206 ? 0.547 20.656 -7.781 1 97.06 206 SER B CA 1
ATOM 3294 C C . SER B 1 206 ? 0.777 21.906 -6.938 1 97.06 206 SER B C 1
ATOM 3296 O O . SER B 1 206 ? 0.875 21.828 -5.711 1 97.06 206 SER B O 1
ATOM 3298 N N . MET B 1 207 ? 0.77 23.062 -7.566 1 97.94 207 MET B N 1
ATOM 3299 C CA . MET B 1 207 ? 1.001 24.312 -6.832 1 97.94 207 MET B CA 1
ATOM 3300 C C . MET B 1 207 ? -0.221 24.688 -6 1 97.94 207 MET B C 1
ATOM 3302 O O . MET B 1 207 ? -0.092 25.328 -4.957 1 97.94 207 MET B O 1
ATOM 3306 N N . VAL B 1 208 ? -1.407 24.297 -6.43 1 98.19 208 VAL B N 1
ATOM 3307 C CA . VAL B 1 208 ? -2.588 24.484 -5.594 1 98.19 208 VAL B CA 1
ATOM 3308 C C . VAL B 1 208 ? -2.385 23.781 -4.25 1 98.19 208 VAL B C 1
ATOM 3310 O O . VAL B 1 208 ? -2.676 24.359 -3.195 1 98.19 208 VAL B O 1
ATOM 3313 N N . PHE B 1 209 ? -1.833 22.578 -4.297 1 98.19 209 PHE B N 1
ATOM 3314 C CA . PHE B 1 209 ? -1.561 21.812 -3.086 1 98.19 209 PHE B CA 1
ATOM 3315 C C . PHE B 1 209 ? -0.432 22.453 -2.285 1 98.19 209 PHE B C 1
ATOM 3317 O O . PHE B 1 209 ? -0.559 22.641 -1.076 1 98.19 209 PHE B O 1
ATOM 3324 N N . LYS B 1 210 ? 0.605 22.797 -2.986 1 97.62 210 LYS B N 1
ATOM 3325 C CA . LYS B 1 210 ? 1.814 23.281 -2.328 1 97.62 210 LYS B CA 1
ATOM 3326 C C . LYS B 1 210 ? 1.563 24.625 -1.635 1 97.62 210 LYS B C 1
ATOM 3328 O O . LYS B 1 210 ? 2.105 24.875 -0.558 1 97.62 210 LYS B O 1
ATOM 3333 N N . ASN B 1 211 ? 0.76 25.422 -2.23 1 97.5 211 ASN B N 1
ATOM 3334 C CA . ASN B 1 211 ? 0.456 26.734 -1.648 1 97.5 211 ASN B CA 1
ATOM 3335 C C . ASN B 1 211 ? -0.312 26.594 -0.337 1 97.5 211 ASN B C 1
ATOM 3337 O O . ASN B 1 211 ? -0.146 27.406 0.572 1 97.5 211 ASN B O 1
ATOM 3341 N N . GLN B 1 212 ? -1.133 25.578 -0.246 1 97.31 212 GLN B N 1
ATOM 3342 C CA . GLN B 1 212 ? -1.884 25.328 0.982 1 97.31 212 GLN B CA 1
ATOM 3343 C C . GLN B 1 212 ? -1.024 24.625 2.023 1 97.31 212 GLN B C 1
ATOM 3345 O O . GLN B 1 212 ? -1.233 24.781 3.227 1 97.31 212 GLN B O 1
ATOM 3350 N N . CYS B 1 213 ? -0.083 23.828 1.517 1 97.62 213 CYS B N 1
ATOM 3351 C CA . CYS B 1 213 ? 0.75 23 2.379 1 97.62 213 CYS B CA 1
ATOM 3352 C C . CYS B 1 213 ? 2.197 23 1.9 1 97.62 213 CYS B C 1
ATOM 3354 O O . CYS B 1 213 ? 2.689 21.984 1.406 1 97.62 213 CYS B O 1
ATOM 3356 N N . PRO B 1 214 ? 2.928 23.984 2.195 1 96.31 214 PRO B N 1
ATOM 3357 C CA . PRO B 1 214 ? 4.285 24.109 1.662 1 96.31 214 PRO B CA 1
ATOM 3358 C C . PRO B 1 214 ? 5.223 23.016 2.176 1 96.31 214 PRO B C 1
ATOM 3360 O O . PRO B 1 214 ? 6.219 22.703 1.521 1 96.31 214 PRO B O 1
ATOM 3363 N N . GLY B 1 215 ? 4.879 22.453 3.316 1 95.69 215 GLY B N 1
ATOM 3364 C CA . GLY B 1 215 ? 5.77 21.469 3.898 1 95.69 215 GLY B CA 1
ATOM 3365 C C . GLY B 1 215 ? 5.418 20.047 3.51 1 95.69 215 GLY B C 1
ATOM 3366 O O . GLY B 1 215 ? 6.062 19.094 3.963 1 95.69 215 GLY B O 1
ATOM 3367 N N . ALA B 1 216 ? 4.43 19.844 2.693 1 96.88 216 ALA B N 1
ATOM 3368 C CA . ALA B 1 216 ? 3.977 18.516 2.283 1 96.88 216 ALA B CA 1
ATOM 3369 C C . ALA B 1 216 ? 4.27 18.266 0.806 1 96.88 216 ALA B C 1
ATOM 3371 O O . ALA B 1 216 ? 4.332 19.219 0.013 1 96.88 216 ALA B O 1
ATOM 3372 N N . TYR B 1 217 ? 4.465 16.969 0.5 1 95.38 217 TYR B N 1
ATOM 3373 C CA . TYR B 1 217 ? 4.59 16.594 -0.903 1 95.38 217 TYR B CA 1
ATOM 3374 C C . TYR B 1 217 ? 3.33 16.953 -1.679 1 95.38 217 TYR B C 1
ATOM 3376 O O . TYR B 1 217 ? 2.217 16.625 -1.255 1 95.38 217 TYR B O 1
ATOM 3384 N N . SER B 1 218 ? 3.6 17.609 -2.82 1 95.69 218 SER B N 1
ATOM 3385 C CA . SER B 1 218 ? 2.477 17.938 -3.693 1 95.69 218 SER B CA 1
ATOM 3386 C C . SER B 1 218 ? 2.527 17.109 -4.98 1 95.69 218 SER B C 1
ATOM 3388 O O . SER B 1 218 ? 1.53 17.016 -5.699 1 95.69 218 SER B O 1
ATOM 3390 N N . TYR B 1 219 ? 3.637 16.641 -5.359 1 92.69 219 TYR B N 1
ATOM 3391 C CA . TYR B 1 219 ? 3.883 15.766 -6.496 1 92.69 219 TYR B CA 1
ATOM 3392 C C . TYR B 1 219 ? 5.164 14.961 -6.297 1 92.69 219 TYR B C 1
ATOM 3394 O O . TYR B 1 219 ? 5.855 15.125 -5.289 1 92.69 219 TYR B O 1
ATOM 3402 N N . ALA B 1 220 ? 5.543 14.117 -7.215 1 88.5 220 ALA B N 1
ATOM 3403 C CA . ALA B 1 220 ? 6.516 13.047 -7.02 1 88.5 220 ALA B CA 1
ATOM 3404 C C . ALA B 1 220 ? 7.91 13.609 -6.762 1 88.5 220 ALA B C 1
ATOM 3406 O O . ALA B 1 220 ? 8.688 13.031 -6 1 88.5 220 ALA B O 1
ATOM 3407 N N . TYR B 1 221 ? 8.312 14.727 -7.273 1 89.31 221 TYR B N 1
ATOM 3408 C CA . TYR B 1 221 ? 9.68 15.219 -7.16 1 89.31 221 TYR B CA 1
ATOM 3409 C C . TYR B 1 221 ? 9.742 16.453 -6.258 1 89.31 221 TYR B C 1
ATOM 3411 O O . TYR B 1 221 ? 10.586 17.328 -6.449 1 89.31 221 TYR B O 1
ATOM 3419 N N . ASP B 1 222 ? 8.906 16.422 -5.301 1 88.94 222 ASP B N 1
ATOM 3420 C CA . ASP B 1 222 ? 8.836 17.531 -4.359 1 88.94 222 ASP B CA 1
ATOM 3421 C C . ASP B 1 222 ? 9.695 17.266 -3.127 1 88.94 222 ASP B C 1
ATOM 3423 O O . ASP B 1 222 ? 9.367 17.719 -2.027 1 88.94 222 ASP B O 1
ATOM 3427 N N . ASP B 1 223 ? 10.734 16.547 -3.146 1 83.75 223 ASP B N 1
ATOM 3428 C CA . ASP B 1 223 ? 11.516 16.016 -2.035 1 83.75 223 ASP B CA 1
ATOM 3429 C C . ASP B 1 223 ? 12.156 17.141 -1.223 1 83.75 223 ASP B C 1
ATOM 3431 O O . ASP B 1 223 ? 12.125 17.109 0.01 1 83.75 223 ASP B O 1
ATOM 3435 N N . LYS B 1 224 ? 12.734 18.078 -1.885 1 81.69 224 LYS B N 1
ATOM 3436 C CA . LYS B 1 224 ? 13.602 19.047 -1.241 1 81.69 224 LYS B CA 1
ATOM 3437 C C . LYS B 1 224 ? 12.867 19.797 -0.137 1 81.69 224 LYS B C 1
ATOM 3439 O O . LYS B 1 224 ? 13.438 20.078 0.919 1 81.69 224 LYS B O 1
ATOM 3444 N N . SER B 1 225 ? 11.672 19.984 -0.346 1 85.19 225 SER B N 1
ATOM 3445 C CA . SER B 1 225 ? 10.93 20.781 0.625 1 85.19 225 SER B CA 1
ATOM 3446 C C . SER B 1 225 ? 9.984 19.922 1.443 1 85.19 225 SER B C 1
ATOM 3448 O O . SER B 1 225 ? 9.242 20.422 2.285 1 85.19 225 SER B O 1
ATOM 3450 N N . SER B 1 226 ? 10.094 18.594 1.278 1 91.69 226 SER B N 1
ATOM 3451 C CA . SER B 1 226 ? 8.953 17.859 1.795 1 91.69 226 SER B CA 1
ATOM 3452 C C . SER B 1 226 ? 9.391 16.562 2.473 1 91.69 226 SER B C 1
ATOM 3454 O O . SER B 1 226 ? 8.555 15.742 2.854 1 91.69 226 SER B O 1
ATOM 3456 N N . THR B 1 227 ? 10.625 16.281 2.535 1 92.81 227 THR B N 1
ATOM 3457 C CA . THR B 1 227 ? 11.148 15.133 3.268 1 92.81 227 THR B CA 1
ATOM 3458 C C . THR B 1 227 ? 11.992 15.586 4.453 1 92.81 227 THR B C 1
ATOM 3460 O O . THR B 1 227 ? 12.805 16.516 4.328 1 92.81 227 THR B O 1
ATOM 3463 N N . PHE B 1 228 ? 11.75 14.961 5.609 1 97.19 228 PHE B N 1
ATOM 3464 C CA . PHE B 1 228 ? 12.422 15.359 6.84 1 97.19 228 PHE B CA 1
ATOM 3465 C C . PHE B 1 228 ? 13.094 14.156 7.5 1 97.19 228 PHE B C 1
ATOM 3467 O O . PHE B 1 228 ? 12.742 13.008 7.227 1 97.19 228 PHE B O 1
ATOM 3474 N N . THR B 1 229 ? 14.094 14.469 8.305 1 97.81 229 THR B N 1
ATOM 3475 C CA . THR B 1 229 ? 14.875 13.414 8.945 1 97.81 229 THR B CA 1
ATOM 3476 C C . THR B 1 229 ? 15.047 13.695 10.438 1 97.81 229 THR B C 1
ATOM 3478 O O . THR B 1 229 ? 14.922 14.844 10.875 1 97.81 229 THR B O 1
ATOM 3481 N N . CYS B 1 230 ? 15.18 12.734 11.188 1 98.25 230 CYS B N 1
ATOM 3482 C CA . CYS B 1 230 ? 15.461 12.789 12.625 1 98.25 230 CYS B CA 1
ATOM 3483 C C . CYS B 1 230 ? 16.25 11.562 13.07 1 98.25 230 CYS B C 1
ATOM 3485 O O . CYS B 1 230 ? 16.047 10.469 12.539 1 98.25 230 CYS B O 1
ATOM 3487 N N . PHE B 1 231 ? 17.219 11.742 14.062 1 97.69 231 PHE B N 1
ATOM 3488 C CA . PHE B 1 231 ? 18.047 10.656 14.578 1 97.69 231 PHE B CA 1
ATOM 3489 C C . PHE B 1 231 ? 17.688 10.336 16.016 1 97.69 231 PHE B C 1
ATOM 3491 O O . PHE B 1 231 ? 16.906 11.062 16.641 1 97.69 231 PHE B O 1
ATOM 3498 N N . ALA B 1 232 ? 18.281 9.25 16.5 1 97.12 232 ALA B N 1
ATOM 3499 C CA . ALA B 1 232 ? 18.344 8.914 17.922 1 97.12 232 ALA B CA 1
ATOM 3500 C C . ALA B 1 232 ? 16.969 8.539 18.469 1 97.12 232 ALA B C 1
ATOM 3502 O O . ALA B 1 232 ? 16.594 8.969 19.562 1 97.12 232 ALA B O 1
ATOM 3503 N N . ARG B 1 233 ? 16.203 7.848 17.688 1 96.19 233 ARG B N 1
ATOM 3504 C CA . ARG B 1 233 ? 15.008 7.113 18.078 1 96.19 233 ARG B CA 1
ATOM 3505 C C . ARG B 1 233 ? 13.914 8.062 18.562 1 96.19 233 ARG B C 1
ATOM 3507 O O . ARG B 1 233 ? 13.367 7.879 19.656 1 96.19 233 ARG B O 1
ATOM 3514 N N . PRO B 1 234 ? 13.578 9.055 17.766 1 98.19 234 PRO B N 1
ATOM 3515 C CA . PRO B 1 234 ? 12.445 9.883 18.172 1 98.19 234 PRO B CA 1
ATOM 3516 C C . PRO B 1 234 ? 11.133 9.109 18.203 1 98.19 234 PRO B C 1
ATOM 3518 O O . PRO B 1 234 ? 10.969 8.125 17.484 1 98.19 234 PRO B O 1
ATOM 3521 N N . ASP B 1 235 ? 10.258 9.562 19.047 1 98.38 235 ASP B N 1
ATOM 3522 C CA . ASP B 1 235 ? 8.836 9.258 18.891 1 98.38 235 ASP B CA 1
ATOM 3523 C C . ASP B 1 235 ? 8.172 10.227 17.906 1 98.38 235 ASP B C 1
ATOM 3525 O O . ASP B 1 235 ? 8.82 11.148 17.406 1 98.38 235 ASP B O 1
ATOM 3529 N N . TYR B 1 236 ? 6.863 9.977 17.641 1 98.75 236 TYR B N 1
ATOM 3530 C CA . TYR B 1 236 ? 6.184 10.836 16.688 1 98.75 236 TYR B CA 1
ATOM 3531 C C . TYR B 1 236 ? 4.793 11.211 17.172 1 98.75 236 TYR B C 1
ATOM 3533 O O . TYR B 1 236 ? 4.113 10.406 17.812 1 98.75 236 TYR B O 1
ATOM 3541 N N . ALA B 1 237 ? 4.398 12.445 16.859 1 98.88 237 ALA B N 1
ATOM 3542 C CA . ALA B 1 237 ? 3.02 12.891 17.031 1 98.88 237 ALA B CA 1
ATOM 3543 C C . ALA B 1 237 ? 2.359 13.156 15.68 1 98.88 237 ALA B C 1
ATOM 3545 O O . ALA B 1 237 ? 2.844 13.977 14.891 1 98.88 237 ALA B O 1
ATOM 3546 N N . ILE B 1 238 ? 1.331 12.422 15.422 1 98.88 238 ILE B N 1
ATOM 3547 C CA . ILE B 1 238 ? 0.507 12.695 14.25 1 98.88 238 ILE B CA 1
ATOM 3548 C C . ILE B 1 238 ? -0.765 13.422 14.672 1 98.88 238 ILE B C 1
ATOM 3550 O O . ILE B 1 238 ? -1.507 12.945 15.531 1 98.88 238 ILE B O 1
ATOM 3554 N N . THR B 1 239 ? -0.991 14.578 14.055 1 98.94 239 THR B N 1
ATOM 3555 C CA . THR B 1 239 ? -2.154 15.398 14.383 1 98.94 239 THR B CA 1
ATOM 3556 C C . THR B 1 239 ? -3.051 15.586 13.164 1 98.94 239 THR B C 1
ATOM 3558 O O . THR B 1 239 ? -2.572 15.938 12.086 1 98.94 239 THR B O 1
ATOM 3561 N N . PHE B 1 240 ? -4.309 15.297 13.336 1 98.94 240 PHE B N 1
ATOM 3562 C CA . PHE B 1 240 ? -5.312 15.656 12.336 1 98.94 240 PHE B CA 1
ATOM 3563 C C . PHE B 1 240 ? -5.855 17.062 12.594 1 98.94 240 PHE B C 1
ATOM 3565 O O . PHE B 1 240 ? -6.227 17.391 13.719 1 98.94 240 PHE B O 1
ATOM 3572 N N . CYS B 1 241 ? -5.938 17.891 11.516 1 98.62 241 CYS B N 1
ATOM 3573 C CA . CYS B 1 241 ? -6.328 19.297 11.57 1 98.62 241 CYS B CA 1
ATOM 3574 C C . CYS B 1 241 ? -5.391 20.094 12.477 1 98.62 241 CYS B C 1
ATOM 3576 O O . CYS B 1 241 ? -5.844 20.797 13.383 1 98.62 241 CYS B O 1
ATOM 3578 N N . PRO B 1 242 ? -4.082 19.938 12.102 1 98.38 242 PRO B N 1
ATOM 3579 C CA . PRO B 1 242 ? -3.133 20.719 12.906 1 98.38 242 PRO B CA 1
ATOM 3580 C C . PRO B 1 242 ? -3.332 22.219 12.758 1 98.38 242 PRO B C 1
ATOM 3582 O O . PRO B 1 242 ? -3.912 22.672 11.773 1 98.38 242 PRO B O 1
ATOM 3585 N N . SER B 1 243 ? -2.875 22.922 13.789 1 88.94 243 SER B N 1
ATOM 3586 C CA . SER B 1 243 ? -2.922 24.375 13.734 1 88.94 243 SER B CA 1
ATOM 3587 C C . SER B 1 243 ? -1.928 24.922 12.711 1 88.94 243 SER B C 1
ATOM 3589 O O . SER B 1 243 ? -0.945 24.25 12.383 1 88.94 243 SER B O 1
ATOM 3591 N N . ASN B 1 244 ? -2.229 26.062 12.203 1 79.25 244 ASN B N 1
ATOM 3592 C CA . ASN B 1 244 ? -1.354 26.734 11.242 1 79.25 244 ASN B CA 1
ATOM 3593 C C . ASN B 1 244 ? -0.076 27.234 11.898 1 79.25 244 ASN B C 1
ATOM 3595 O O . ASN B 1 244 ? -0.078 27.594 13.078 1 79.25 244 ASN B O 1
#